Protein AF-0000000080331687 (afdb_homodimer)

Organism: NCBI:txid40318

pLDDT: mean 93.6, std 7.52, range [45.09, 98.88]

Radius of gyration: 26.06 Å; Cα contacts (8 Å, |Δi|>4): 1369; chains: 2; bounding box: 47×84×63 Å

Secondary structure (DSSP, 8-state):
--EEEEEEEEE--THHHHHHHS-GGG--TTHHHHHHHHHHHHHHHHHH--SEEEEEE---SSS--TTSB-SEEEE--SEEEE--HHHHHHH-PPPEEEEB-HHHHHHHHHHHHHTT---EEESSPPB-HHHHHHHHHH-TT--S-EEEEEE--SSSS---HHHHHHHHHHHHHHHHH-SS--EEEEEEEE-SS--SSSGGGGSSS-S-HHHHHHHHHHHHHT-HHHHHHH--TTGGGSS-TTGGGHHHHHHHHHHH-S---SEEEEEEETTEEEEEEEE-TT----/--EEEEEEEEE--THHHHHHHS-GGG--TTHHHHHHHHHHHHHHHHHH--SEEEEEE---SSS--TTSB-SEEEE--SEEEE--HHHHHHH-PPPEEEEB-HHHHHHHHHHHHHTT---EEESSPPB-HHHHHHHHHH-TT--S-EEEEEE--SSSS---HHHHHHHHHHHHHHHHH-SS--EEEEEEEE-SS--SSSGGGGSSS-S-HHHHHHHHHHHHHT-HHHHHHH--TTGGGSS-TTGGGHHHHHHHHHHH-S---SEEEEEEETTEEEEEEEE-TT----

Nearest PDB structures (foldseek):
  1bou-assembly1_D  TM=8.777E-01  e=9.947E-21  Sphingomonas paucimobilis
  3wrb-assembly1_A  TM=8.895E-01  e=2.954E-19  Sphingomonas paucimobilis
  3wpm-assembly1_A  TM=8.898E-01  e=5.749E-19  Sphingobium sp. SYK-6
  3wrc-assembly1_A  TM=8.832E-01  e=1.609E-18  Sphingomonas paucimobilis
  3wrc-assembly1_B  TM=8.682E-01  e=6.895E-19  Sphingomonas paucimobilis

Structure (mmCIF, N/CA/C/O backbone):
data_AF-0000000080331687-model_v1
#
loop_
_entity.id
_entity.type
_entity.pdbx_description
1 polymer 'Extradiol ring-cleavage dioxygenase'
#
loop_
_atom_site.group_PDB
_atom_site.id
_atom_site.type_symbol
_atom_site.label_atom_id
_atom_site.label_alt_id
_atom_site.label_comp_id
_atom_site.label_asym_id
_atom_site.label_entity_id
_atom_site.label_seq_id
_atom_site.pdbx_PDB_ins_code
_atom_site.Cartn_x
_atom_site.Cartn_y
_atom_site.Cartn_z
_atom_site.occupancy
_atom_site.B_iso_or_equiv
_atom_site.auth_seq_id
_atom_site.auth_comp_id
_atom_site.auth_asym_id
_atom_site.auth_atom_id
_atom_site.pdbx_PDB_model_num
ATOM 1 N N . MET A 1 1 ? -23.359 17.484 -3.771 1 86.19 1 MET A N 1
ATOM 2 C CA . MET A 1 1 ? -21.984 17 -3.828 1 86.19 1 MET A CA 1
ATOM 3 C C . MET A 1 1 ? -21.141 17.609 -2.701 1 86.19 1 MET A C 1
ATOM 5 O O . MET A 1 1 ? -21.359 18.75 -2.314 1 86.19 1 MET A O 1
ATOM 9 N N . ALA A 1 2 ? -20.328 16.781 -2.125 1 91.06 2 ALA A N 1
ATOM 10 C CA . ALA A 1 2 ? -19.469 17.281 -1.058 1 91.06 2 ALA A CA 1
ATOM 11 C C . ALA A 1 2 ? -18.531 18.375 -1.567 1 91.06 2 ALA A C 1
ATOM 13 O O . ALA A 1 2 ? -18.234 18.453 -2.762 1 91.06 2 ALA A O 1
ATOM 14 N N . LYS A 1 3 ? -18.219 19.281 -0.71 1 93.12 3 LYS A N 1
ATOM 15 C CA . LYS A 1 3 ? -17.328 20.391 -1.059 1 93.12 3 LYS A CA 1
ATOM 16 C C . LYS A 1 3 ? -16.156 20.484 -0.077 1 93.12 3 LYS A C 1
ATOM 18 O O . LYS A 1 3 ? -16.359 20.359 1.134 1 93.12 3 LYS A O 1
ATOM 23 N N . VAL A 1 4 ? -15.039 20.672 -0.668 1 96.69 4 VAL A N 1
ATOM 24 C CA . VAL A 1 4 ? -13.906 21.062 0.172 1 96.69 4 VAL A CA 1
ATOM 25 C C . VAL A 1 4 ? -14.031 22.531 0.564 1 96.69 4 VAL A C 1
ATOM 27 O O . VAL A 1 4 ? -13.953 23.406 -0.29 1 96.69 4 VAL A O 1
ATOM 30 N N . VAL A 1 5 ? -14.203 22.781 1.826 1 97.19 5 VAL A N 1
ATOM 31 C CA . VAL A 1 5 ? -14.516 24.141 2.258 1 97.19 5 VAL A CA 1
ATOM 32 C C . VAL A 1 5 ? -13.258 24.812 2.799 1 97.19 5 VAL A C 1
ATOM 34 O O . VAL A 1 5 ? -13.195 26.047 2.896 1 97.19 5 VAL A O 1
ATOM 37 N N . ALA A 1 6 ? -12.281 24.016 3.164 1 98 6 ALA A N 1
ATOM 38 C CA . ALA A 1 6 ? -11 24.547 3.633 1 98 6 ALA A CA 1
ATOM 39 C C . ALA A 1 6 ? -9.898 23.5 3.48 1 98 6 ALA A C 1
ATOM 41 O O . ALA A 1 6 ? -10.148 22.297 3.586 1 98 6 ALA A O 1
ATOM 42 N N . VAL A 1 7 ? -8.75 23.922 3.168 1 98.62 7 VAL A N 1
ATOM 43 C CA . VAL A 1 7 ? -7.52 23.141 3.205 1 98.62 7 VAL A CA 1
ATOM 44 C C . VAL A 1 7 ? -6.547 23.75 4.211 1 98.62 7 VAL A C 1
ATOM 46 O O . VAL A 1 7 ? -6.234 24.938 4.137 1 98.62 7 VAL A O 1
ATOM 49 N N . LEU A 1 8 ? -6.184 23 5.195 1 98.75 8 LEU A N 1
ATOM 50 C CA . LEU A 1 8 ? -5.25 23.469 6.211 1 98.75 8 LEU A CA 1
ATOM 51 C C . LEU A 1 8 ? -3.984 22.625 6.219 1 98.75 8 LEU A C 1
ATOM 53 O O . LEU A 1 8 ? -4.055 21.391 6.086 1 98.75 8 LEU A O 1
ATOM 57 N N . ALA A 1 9 ? -2.824 23.188 6.316 1 98.56 9 ALA A N 1
ATOM 58 C CA . ALA A 1 9 ? -1.537 22.516 6.461 1 98.56 9 ALA A CA 1
ATOM 59 C C . ALA A 1 9 ? -0.74 23.094 7.625 1 98.56 9 ALA A C 1
ATOM 61 O O . ALA A 1 9 ? -0.692 24.312 7.805 1 98.56 9 ALA A O 1
ATOM 62 N N . THR A 1 10 ? -0.197 22.219 8.453 1 97.94 10 THR A N 1
ATOM 63 C CA . THR A 1 10 ? 0.536 22.703 9.625 1 97.94 10 THR A CA 1
ATOM 64 C C . THR A 1 10 ? 1.648 21.734 10 1 97.94 10 THR A C 1
ATOM 66 O O . THR A 1 10 ? 1.68 20.594 9.516 1 97.94 10 THR A O 1
ATOM 69 N N . THR A 1 11 ? 2.615 22.188 10.703 1 95.38 11 THR A N 1
ATOM 70 C CA . THR A 1 11 ? 3.535 21.297 11.406 1 95.38 11 THR A CA 1
ATOM 71 C C . THR A 1 11 ? 2.865 20.688 12.633 1 95.38 11 THR A C 1
ATOM 73 O O . THR A 1 11 ? 1.823 21.172 13.078 1 95.38 11 THR A O 1
ATOM 76 N N . HIS A 1 12 ? 3.383 19.547 13.133 1 92.81 12 HIS A N 1
ATOM 77 C CA . HIS A 1 12 ? 2.682 18.875 14.227 1 92.81 12 HIS A CA 1
ATOM 78 C C . HIS A 1 12 ? 3.615 18.609 15.406 1 92.81 12 HIS A C 1
ATOM 80 O O . HIS A 1 12 ? 3.574 17.547 16 1 92.81 12 HIS A O 1
ATOM 86 N N . HIS A 1 13 ? 4.238 19.562 15.867 1 85.88 13 HIS A N 1
ATOM 87 C CA . HIS A 1 13 ? 5.066 19.438 17.047 1 85.88 13 HIS A CA 1
ATOM 88 C C . HIS A 1 13 ? 4.219 19.141 18.297 1 85.88 13 HIS A C 1
ATOM 90 O O . HIS A 1 13 ? 3.34 19.938 18.641 1 85.88 13 HIS A O 1
ATOM 96 N N . PRO A 1 14 ? 4.598 18.109 18.984 1 88.19 14 PRO A N 1
ATOM 97 C CA . PRO A 1 14 ? 3.707 17.688 20.062 1 88.19 14 PRO A CA 1
ATOM 98 C C . PRO A 1 14 ? 3.865 18.531 21.328 1 88.19 14 PRO A C 1
ATOM 100 O O . PRO A 1 14 ? 3.061 18.406 22.25 1 88.19 14 PRO A O 1
ATOM 103 N N . PHE A 1 15 ? 4.691 19.469 21.359 1 87.06 15 PHE A N 1
ATOM 104 C CA . PHE A 1 15 ? 4.977 20.234 22.562 1 87.06 15 PHE A CA 1
ATOM 105 C C . PHE A 1 15 ? 3.918 21.312 22.781 1 87.06 15 PHE A C 1
ATOM 107 O O . PHE A 1 15 ? 3.83 21.891 23.859 1 87.06 15 PHE A O 1
ATOM 114 N N . PHE A 1 16 ? 3.232 21.609 21.766 1 89.12 16 PHE A N 1
ATOM 115 C CA . PHE A 1 16 ? 2.254 22.672 21.891 1 89.12 16 PHE A CA 1
ATOM 116 C C . PHE A 1 16 ? 1.268 22.391 23.016 1 89.12 16 PHE A C 1
ATOM 118 O O . PHE A 1 16 ? 0.902 23.281 23.781 1 89.12 16 PHE A O 1
ATOM 125 N N . TYR A 1 17 ? 0.832 21.172 23.109 1 91.81 17 TYR A N 1
ATOM 126 C CA . TYR A 1 17 ? -0.192 20.812 24.078 1 91.81 17 TYR A CA 1
ATOM 127 C C . TYR A 1 17 ? 0.278 21.141 25.5 1 91.81 17 TYR A C 1
ATOM 129 O O . TYR A 1 17 ? -0.41 21.828 26.25 1 91.81 17 TYR A O 1
ATOM 137 N N . ARG A 1 18 ? 1.416 20.688 25.859 1 89.94 18 ARG A N 1
ATOM 138 C CA . ARG A 1 18 ? 1.964 20.938 27.188 1 89.94 18 ARG A CA 1
ATOM 139 C C . ARG A 1 18 ? 2.193 22.438 27.406 1 89.94 18 ARG A C 1
ATOM 141 O O . ARG A 1 18 ? 1.848 22.969 28.469 1 89.94 18 ARG A O 1
ATOM 148 N N . THR A 1 19 ? 2.758 23.047 26.438 1 88.75 19 THR A N 1
ATOM 149 C CA . THR A 1 19 ? 3.092 24.453 26.547 1 88.75 19 THR A CA 1
ATOM 150 C C . THR A 1 19 ? 1.833 25.297 26.75 1 88.75 19 THR A C 1
ATOM 152 O O . THR A 1 19 ? 1.837 26.234 27.547 1 88.75 19 THR A O 1
ATOM 155 N N . SER A 1 20 ? 0.791 24.953 26.031 1 89.12 20 SER A N 1
ATOM 156 C CA . SER A 1 20 ? -0.441 25.734 26.078 1 89.12 20 SER A CA 1
ATOM 157 C C . SER A 1 20 ? -1.177 25.531 27.391 1 89.12 20 SER A C 1
ATOM 159 O O . SER A 1 20 ? -2.055 26.312 27.75 1 89.12 20 SER A O 1
ATOM 161 N N . ASN A 1 21 ? -0.808 24.484 28.109 1 89.88 21 ASN A N 1
ATOM 162 C CA . ASN A 1 21 ? -1.52 24.172 29.344 1 89.88 21 ASN A CA 1
ATOM 163 C C . ASN A 1 21 ? -0.688 24.516 30.578 1 89.88 21 ASN A C 1
ATOM 165 O O . ASN A 1 21 ? -1.118 24.297 31.703 1 89.88 21 ASN A O 1
ATOM 169 N N . LEU A 1 22 ? 0.463 25.047 30.391 1 90 22 LEU A N 1
ATOM 170 C CA . LEU A 1 22 ? 1.292 25.484 31.516 1 90 22 LEU A CA 1
ATOM 171 C C . LEU A 1 22 ? 0.706 26.719 32.156 1 90 22 LEU A C 1
ATOM 173 O O . LEU A 1 22 ? 0.187 27.609 31.484 1 90 22 LEU A O 1
ATOM 177 N N . PRO A 1 23 ? 0.871 26.766 33.469 1 89.94 23 PRO A N 1
ATOM 178 C CA . PRO A 1 23 ? 0.504 28.016 34.156 1 89.94 23 PRO A CA 1
ATOM 179 C C . PRO A 1 23 ? 1.354 29.203 33.688 1 89.94 23 PRO A C 1
ATOM 181 O O . PRO A 1 23 ? 2.504 29.016 33.281 1 89.94 23 PRO A O 1
ATOM 184 N N . ALA A 1 24 ? 0.763 30.359 33.781 1 85.62 24 ALA A N 1
ATOM 185 C CA . ALA A 1 24 ? 1.383 31.578 33.281 1 85.62 24 ALA A CA 1
ATOM 186 C C . ALA A 1 24 ? 2.797 31.734 33.812 1 85.62 24 ALA A C 1
ATOM 188 O O . ALA A 1 24 ? 3.705 32.156 33.094 1 85.62 24 ALA A O 1
ATOM 189 N N . GLU A 1 25 ? 3.012 31.328 35.062 1 89.88 25 GLU A N 1
ATOM 190 C CA . GLU A 1 25 ? 4.289 31.547 35.719 1 89.88 25 GLU A CA 1
ATOM 191 C C . GLU A 1 25 ? 5.355 30.578 35.219 1 89.88 25 GLU A C 1
ATOM 193 O O . GLU A 1 25 ? 6.551 30.828 35.406 1 89.88 25 GLU A O 1
ATOM 198 N N . GLU A 1 26 ? 4.91 29.578 34.562 1 91.75 26 GLU A N 1
ATOM 199 C CA . GLU A 1 26 ? 5.828 28.531 34.125 1 91.75 26 GLU A CA 1
ATOM 200 C C . GLU A 1 26 ? 6.016 28.547 32.625 1 91.75 26 GLU A C 1
ATOM 202 O O . GLU A 1 26 ? 6.812 27.781 32.062 1 91.75 26 GLU A O 1
ATOM 207 N N . ARG A 1 27 ? 5.395 29.453 31.953 1 88.56 27 ARG A N 1
ATOM 208 C CA . ARG A 1 27 ? 5.418 29.469 30.484 1 88.56 27 ARG A CA 1
ATOM 209 C C . ARG A 1 27 ? 6.73 30.047 29.969 1 88.56 27 ARG A C 1
ATOM 211 O O . ARG A 1 27 ? 7.207 31.078 30.469 1 88.56 27 ARG A O 1
ATOM 218 N N . PRO A 1 28 ? 7.293 29.25 29.078 1 87.5 28 PRO A N 1
ATOM 219 C CA . PRO A 1 28 ? 8.438 29.859 28.406 1 87.5 28 PRO A CA 1
ATOM 220 C C . PRO A 1 28 ? 8.062 31.125 27.641 1 87.5 28 PRO A C 1
ATOM 222 O O . PRO A 1 28 ? 6.875 31.375 27.391 1 87.5 28 PRO A O 1
ATOM 225 N N . GLU A 1 29 ? 9.07 31.859 27.203 1 85.38 29 GLU A N 1
ATOM 226 C CA . GLU A 1 29 ? 8.883 33.188 26.609 1 85.38 29 GLU A CA 1
ATOM 227 C C . GLU A 1 29 ? 8.086 33.094 25.312 1 85.38 29 GLU A C 1
ATOM 229 O O . GLU A 1 29 ? 7.293 33.969 25 1 85.38 29 GLU A O 1
ATOM 234 N N . TYR A 1 30 ? 8.25 32 24.656 1 87.56 30 TYR A N 1
ATOM 235 C CA . TYR A 1 30 ? 7.656 31.891 23.328 1 87.56 30 TYR A CA 1
ATOM 236 C C . TYR A 1 30 ? 6.223 31.375 23.422 1 87.56 30 TYR A C 1
ATOM 238 O O . TYR A 1 30 ? 5.484 31.391 22.438 1 87.56 30 TYR A O 1
ATOM 246 N N . ALA A 1 31 ? 5.754 30.953 24.547 1 91.56 31 ALA A N 1
ATOM 247 C CA . ALA A 1 31 ? 4.488 30.234 24.703 1 91.56 31 ALA A CA 1
ATOM 248 C C . ALA A 1 31 ? 3.307 31.125 24.312 1 91.56 31 ALA A C 1
ATOM 250 O O . ALA A 1 31 ? 2.406 30.672 23.594 1 91.56 31 ALA A O 1
ATOM 251 N N . ASP A 1 32 ? 3.342 32.344 24.766 1 92.38 32 ASP A N 1
ATOM 252 C CA . ASP A 1 32 ? 2.217 33.25 24.516 1 92.38 32 ASP A CA 1
ATOM 253 C C . ASP A 1 32 ? 2.082 33.531 23.016 1 92.38 32 ASP A C 1
ATOM 255 O O . ASP A 1 32 ? 0.971 33.562 22.484 1 92.38 32 ASP A O 1
ATOM 259 N N . ALA A 1 33 ? 3.207 33.781 22.422 1 93.06 33 ALA A N 1
ATOM 260 C CA . ALA A 1 33 ? 3.188 34.031 20.984 1 93.06 33 ALA A CA 1
ATOM 261 C C . ALA A 1 33 ? 2.678 32.781 20.234 1 93.06 33 ALA A C 1
ATOM 263 O O . ALA A 1 33 ? 1.925 32.906 19.266 1 93.06 33 ALA A O 1
ATOM 264 N N . TRP A 1 34 ? 3.105 31.625 20.641 1 93.88 34 TRP A N 1
ATOM 265 C CA . TRP A 1 34 ? 2.688 30.375 20.016 1 93.88 34 TRP A CA 1
ATOM 266 C C . TRP A 1 34 ? 1.182 30.172 20.156 1 93.88 34 TRP A C 1
ATOM 268 O O . TRP A 1 34 ? 0.501 29.875 19.156 1 93.88 34 TRP A O 1
ATOM 278 N N . VAL A 1 35 ? 0.619 30.422 21.328 1 94.25 35 VAL A N 1
ATOM 279 C CA . VAL A 1 35 ? -0.806 30.25 21.594 1 94.25 35 VAL A CA 1
ATOM 280 C C . VAL A 1 35 ? -1.612 31.219 20.719 1 94.25 35 VAL A C 1
ATOM 282 O O . VAL A 1 35 ? -2.623 30.828 20.141 1 94.25 35 VAL A O 1
ATOM 285 N N . ARG A 1 36 ? -1.127 32.438 20.672 1 95.56 36 ARG A N 1
ATOM 286 C CA . ARG A 1 36 ? -1.822 33.438 19.859 1 95.56 36 ARG A CA 1
ATOM 287 C C . ARG A 1 36 ? -1.876 33.031 18.391 1 95.56 36 ARG A C 1
ATOM 289 O O . ARG A 1 36 ? -2.908 33.188 17.734 1 95.56 36 ARG A O 1
ATOM 296 N N . LYS A 1 37 ? -0.798 32.562 17.891 1 96.56 37 LYS A N 1
ATOM 297 C CA . LYS A 1 37 ? -0.735 32.156 16.484 1 96.56 37 LYS A CA 1
ATOM 298 C C . LYS A 1 37 ? -1.615 30.922 16.234 1 96.56 37 LYS A C 1
ATOM 300 O O . LYS A 1 37 ? -2.264 30.828 15.188 1 96.56 37 LYS A O 1
ATOM 305 N N . VAL A 1 38 ? -1.629 30 17.141 1 96.38 38 VAL A N 1
ATOM 306 C CA . VAL A 1 38 ? -2.453 28.797 17.016 1 96.38 38 VAL A CA 1
ATOM 307 C C . VAL A 1 38 ? -3.932 29.188 17.078 1 96.38 38 VAL A C 1
ATOM 309 O O . VAL A 1 38 ? -4.75 28.656 16.312 1 96.38 38 VAL A O 1
ATOM 312 N N . GLU A 1 39 ? -4.277 30.125 17.969 1 96.5 39 GLU A N 1
ATOM 313 C CA . GLU A 1 39 ? -5.66 30.578 18.062 1 96.5 39 GLU A CA 1
ATOM 314 C C . GLU A 1 39 ? -6.105 31.25 16.766 1 96.5 39 GLU A C 1
ATOM 316 O O . GLU A 1 39 ? -7.234 31.062 16.312 1 96.5 39 GLU A O 1
ATOM 321 N N . ALA A 1 40 ? -5.207 32.031 16.234 1 97.75 40 ALA A N 1
ATOM 322 C CA . ALA A 1 40 ? -5.508 32.656 14.953 1 97.75 40 ALA A CA 1
ATOM 323 C C . ALA A 1 40 ? -5.707 31.625 13.859 1 97.75 40 ALA A C 1
ATOM 325 O O . ALA A 1 40 ? -6.602 31.766 13.023 1 97.75 40 ALA A O 1
ATOM 326 N N . TYR A 1 41 ? -4.844 30.641 13.82 1 98.06 41 TYR A N 1
ATOM 327 C CA . TYR A 1 41 ? -4.949 29.531 12.867 1 98.06 41 TYR A CA 1
ATOM 328 C C . TYR A 1 41 ? -6.254 28.766 13.055 1 98.06 41 TYR A C 1
ATOM 330 O O . TYR A 1 41 ? -6.934 28.438 12.078 1 98.06 41 TYR A O 1
ATOM 338 N N . ARG A 1 42 ? -6.676 28.484 14.273 1 98.06 42 ARG A N 1
ATOM 339 C CA . ARG A 1 42 ? -7.91 27.797 14.641 1 98.06 42 ARG A CA 1
ATOM 340 C C . ARG A 1 42 ? -9.125 28.531 14.078 1 98.06 42 ARG A C 1
ATOM 342 O O . ARG A 1 42 ? -10.078 27.891 13.609 1 98.06 42 ARG A O 1
ATOM 349 N N . ALA A 1 43 ? -9.094 29.812 14.125 1 97.75 43 ALA A N 1
ATOM 350 C CA . ALA A 1 43 ? -10.203 30.641 13.664 1 97.75 43 ALA A CA 1
ATOM 351 C C . ALA A 1 43 ? -10.484 30.406 12.18 1 97.75 43 ALA A C 1
ATOM 353 O O . ALA A 1 43 ? -11.625 30.516 11.734 1 97.75 43 ALA A O 1
ATOM 354 N N . THR A 1 44 ? -9.445 30.047 11.453 1 97.06 44 THR A N 1
ATOM 355 C CA . THR A 1 44 ? -9.625 29.812 10.023 1 97.06 44 THR A CA 1
ATOM 356 C C . THR A 1 44 ? -10.5 28.578 9.781 1 97.06 44 THR A C 1
ATOM 358 O O . THR A 1 44 ? -11.359 28.594 8.906 1 97.06 44 THR A O 1
ATOM 361 N N . LEU A 1 45 ? -10.266 27.5 10.516 1 97.88 45 LEU A N 1
ATOM 362 C CA . LEU A 1 45 ? -11.117 26.328 10.383 1 97.88 45 LEU A CA 1
ATOM 363 C C . LEU A 1 45 ? -12.539 26.625 10.844 1 97.88 45 LEU A C 1
ATOM 365 O O . LEU A 1 45 ? -13.5 26.172 10.227 1 97.88 45 LEU A O 1
ATOM 369 N N . GLU A 1 46 ? -12.656 27.359 11.938 1 96.88 46 GLU A N 1
ATOM 370 C CA . GLU A 1 46 ? -13.969 27.688 12.477 1 96.88 46 GLU A CA 1
ATOM 371 C C . GLU A 1 46 ? -14.82 28.438 11.453 1 96.88 46 GLU A C 1
ATOM 373 O O . GLU A 1 46 ? -16.016 28.172 11.312 1 96.88 46 GLU A O 1
ATOM 378 N N . ARG A 1 47 ? -14.172 29.297 10.781 1 95.62 47 ARG A N 1
ATOM 379 C CA . ARG A 1 47 ? -14.859 30.109 9.781 1 95.62 47 ARG A CA 1
ATOM 380 C C . ARG A 1 47 ? -15.406 29.234 8.656 1 95.62 47 ARG A C 1
ATOM 382 O O . ARG A 1 47 ? -16.469 29.531 8.086 1 95.62 47 ARG A O 1
ATOM 389 N N . ALA A 1 48 ? -14.727 28.172 8.391 1 96.44 48 ALA A N 1
ATOM 390 C CA . ALA A 1 48 ? -15.094 27.312 7.266 1 96.44 48 ALA A CA 1
ATOM 391 C C . ALA A 1 48 ? -16.281 26.406 7.625 1 96.44 48 ALA A C 1
ATOM 393 O O . ALA A 1 48 ? -16.938 25.859 6.738 1 96.44 48 ALA A O 1
ATOM 394 N N . ARG A 1 49 ? -16.531 26.156 8.859 1 96.25 49 ARG A N 1
ATOM 395 C CA . ARG A 1 49 ? -17.656 25.391 9.398 1 96.25 49 ARG A CA 1
ATOM 396 C C . ARG A 1 49 ? -17.734 24 8.75 1 96.25 49 ARG A C 1
ATOM 398 O O . ARG A 1 49 ? -18.781 23.625 8.219 1 96.25 49 ARG A O 1
ATOM 405 N N . PRO A 1 50 ? -16.656 23.234 8.828 1 97.69 50 PRO A N 1
ATOM 406 C CA . PRO A 1 50 ? -16.719 21.891 8.234 1 97.69 50 PRO A CA 1
ATOM 407 C C . PRO A 1 50 ? -17.594 20.938 9.039 1 97.69 50 PRO A C 1
ATOM 409 O O . PRO A 1 50 ? -17.797 21.125 10.242 1 97.69 50 PRO A O 1
ATOM 412 N N . ASP A 1 51 ? -18.094 19.859 8.328 1 97.31 51 ASP A N 1
ATOM 413 C CA . ASP A 1 51 ? -18.844 18.766 8.945 1 97.31 51 ASP A CA 1
ATOM 414 C C . ASP A 1 51 ? -17.922 17.578 9.219 1 97.31 51 ASP A C 1
ATOM 416 O O . ASP A 1 51 ? -18.25 16.703 10.031 1 97.31 51 ASP A O 1
ATOM 420 N N . LEU A 1 52 ? -16.875 17.578 8.523 1 97.69 52 LEU A N 1
ATOM 421 C CA . LEU A 1 52 ? -15.992 16.406 8.492 1 97.69 52 LEU A CA 1
ATOM 422 C C . LEU A 1 52 ? -14.562 16.812 8.156 1 97.69 52 LEU A C 1
ATOM 424 O O . LEU A 1 52 ? -14.336 17.766 7.406 1 97.69 52 LEU A O 1
ATOM 428 N N . LEU A 1 53 ? -13.625 16.078 8.727 1 98.75 53 LEU A N 1
ATOM 429 C CA . LEU A 1 53 ? -12.219 16.359 8.469 1 98.75 53 LEU A CA 1
ATOM 430 C C . LEU A 1 53 ? -11.555 15.18 7.77 1 98.75 53 LEU A C 1
ATOM 432 O O . LEU A 1 53 ? -11.602 14.047 8.258 1 98.75 53 LEU A O 1
ATOM 436 N N . VAL A 1 54 ? -11.008 15.391 6.602 1 98.88 54 VAL A N 1
ATOM 437 C CA . VAL A 1 54 ? -10.031 14.461 6.039 1 98.88 54 VAL A CA 1
ATOM 438 C C . VAL A 1 54 ? -8.633 14.828 6.52 1 98.88 54 VAL A C 1
ATOM 440 O O . VAL A 1 54 ? -8.148 15.938 6.258 1 98.88 54 VAL A O 1
ATOM 443 N N . MET A 1 55 ? -8 13.891 7.207 1 98.88 55 MET A N 1
ATOM 444 C CA . MET A 1 55 ? -6.75 14.195 7.902 1 98.88 55 MET A CA 1
ATOM 445 C C . MET A 1 55 ? -5.574 13.477 7.254 1 98.88 55 MET A C 1
ATOM 447 O O . MET A 1 55 ? -5.598 12.25 7.105 1 98.88 55 MET A O 1
ATOM 451 N N . VAL A 1 56 ? -4.605 14.211 6.871 1 98.81 56 VAL A N 1
ATOM 452 C CA . VAL A 1 56 ? -3.389 13.641 6.309 1 98.81 56 VAL A CA 1
ATOM 453 C C . VAL A 1 56 ? -2.262 13.703 7.336 1 98.81 56 VAL A C 1
ATOM 455 O O . VAL A 1 56 ? -1.93 14.773 7.84 1 98.81 56 VAL A O 1
ATOM 458 N N . GLY A 1 57 ? -1.756 12.562 7.727 1 97.69 57 GLY A N 1
ATOM 459 C CA . GLY A 1 57 ? -0.638 12.461 8.648 1 97.69 57 GLY A CA 1
ATOM 460 C C . GLY A 1 57 ? 0.313 11.328 8.312 1 97.69 57 GLY A C 1
ATOM 461 O O . GLY A 1 57 ? 0.356 10.867 7.168 1 97.69 57 GLY A O 1
ATOM 462 N N . SER A 1 58 ? 1.21 11.039 9.211 1 94.62 58 SER A N 1
ATOM 463 C CA . SER A 1 58 ? 2.168 9.953 9.062 1 94.62 58 SER A CA 1
ATOM 464 C C . SER A 1 58 ? 2.41 9.242 10.391 1 94.62 58 SER A C 1
ATOM 466 O O . SER A 1 58 ? 2.484 9.883 11.438 1 94.62 58 SER A O 1
ATOM 468 N N . ASP A 1 59 ? 2.545 7.98 10.281 1 88.19 59 ASP A N 1
ATOM 469 C CA . ASP A 1 59 ? 2.811 7.191 11.484 1 88.19 59 ASP A CA 1
ATOM 470 C C . ASP A 1 59 ? 4.27 7.32 11.914 1 88.19 59 ASP A C 1
ATOM 472 O O . ASP A 1 59 ? 5.172 7.332 11.07 1 88.19 59 ASP A O 1
ATOM 476 N N . HIS A 1 60 ? 4.48 7.504 13.164 1 86.56 60 HIS A N 1
ATOM 477 C CA . HIS A 1 60 ? 5.828 7.598 13.711 1 86.56 60 HIS A CA 1
ATOM 478 C C . HIS A 1 60 ? 6.273 6.262 14.305 1 86.56 60 HIS A C 1
ATOM 480 O O . HIS A 1 60 ? 6.766 6.211 15.438 1 86.56 60 HIS A O 1
ATOM 486 N N . PHE A 1 61 ? 6.027 5.25 13.562 1 82.25 61 PHE A N 1
ATOM 487 C CA . PHE A 1 61 ? 6.441 3.879 13.828 1 82.25 61 PHE A CA 1
ATOM 488 C C . PHE A 1 61 ? 5.77 3.348 15.094 1 82.25 61 PHE A C 1
ATOM 490 O O . PHE A 1 61 ? 6.414 2.697 15.914 1 82.25 61 PHE A O 1
ATOM 497 N N . HIS A 1 62 ? 4.566 3.773 15.219 1 80.69 62 HIS A N 1
ATOM 498 C CA . HIS A 1 62 ? 3.764 3.203 16.297 1 80.69 62 HIS A CA 1
ATOM 499 C C . HIS A 1 62 ? 3.004 1.97 15.82 1 80.69 62 HIS A C 1
ATOM 501 O O . HIS A 1 62 ? 2.926 0.969 16.531 1 80.69 62 HIS A O 1
ATOM 507 N N . GLN A 1 63 ? 2.4 2.094 14.68 1 80.69 63 GLN A N 1
ATOM 508 C CA . GLN A 1 63 ? 1.585 1.003 14.148 1 80.69 63 GLN A CA 1
ATOM 509 C C . GLN A 1 63 ? 2.172 0.45 12.859 1 80.69 63 GLN A C 1
ATOM 511 O O . GLN A 1 63 ? 2.078 -0.75 12.586 1 80.69 63 GLN A O 1
ATOM 516 N N . LEU A 1 64 ? 2.697 1.296 12.117 1 81.31 64 LEU A N 1
ATOM 517 C CA . LEU A 1 64 ? 3.271 0.899 10.836 1 81.31 64 LEU A CA 1
ATOM 518 C C . LEU A 1 64 ? 4.781 0.715 10.953 1 81.31 64 LEU A C 1
ATOM 520 O O . LEU A 1 64 ? 5.504 1.661 11.281 1 81.31 64 LEU A O 1
ATOM 524 N N . TRP A 1 65 ? 5.172 -0.541 10.68 1 83.31 65 TRP A N 1
ATOM 525 C CA . TRP A 1 65 ? 6.566 -0.914 10.867 1 83.31 65 TRP A CA 1
ATOM 526 C C . TRP A 1 65 ? 7.129 -1.586 9.617 1 83.31 65 TRP A C 1
ATOM 528 O O . TRP A 1 65 ? 6.422 -1.729 8.617 1 83.31 65 TRP A O 1
ATOM 538 N N . LEU A 1 66 ? 8.359 -2.025 9.82 1 85.88 66 LEU A N 1
ATOM 539 C CA . LEU A 1 66 ? 9.102 -2.543 8.68 1 85.88 66 LEU A CA 1
ATOM 540 C C . LEU A 1 66 ? 8.617 -3.938 8.297 1 85.88 66 LEU A C 1
ATOM 542 O O . LEU A 1 66 ? 9.008 -4.473 7.254 1 85.88 66 LEU A O 1
ATOM 546 N N . ASP A 1 67 ? 7.727 -4.457 9.023 1 88.19 67 ASP A N 1
ATOM 547 C CA . ASP A 1 67 ? 7.164 -5.766 8.703 1 88.19 67 ASP A CA 1
ATOM 548 C C . ASP A 1 67 ? 6.02 -5.641 7.699 1 88.19 67 ASP A C 1
ATOM 550 O O . ASP A 1 67 ? 5.629 -6.625 7.07 1 88.19 67 ASP A O 1
ATOM 554 N N . ASN A 1 68 ? 5.465 -4.523 7.609 1 92.56 68 ASN A N 1
ATOM 555 C CA . ASN A 1 68 ? 4.41 -4.156 6.672 1 92.56 68 ASN A CA 1
ATOM 556 C C . ASN A 1 68 ? 4.246 -2.643 6.574 1 92.56 68 ASN A C 1
ATOM 558 O O . ASN A 1 68 ? 3.471 -2.047 7.324 1 92.56 68 ASN A O 1
ATOM 562 N N . MET A 1 69 ? 4.922 -2.062 5.59 1 95.19 69 MET A N 1
ATOM 563 C CA . MET A 1 69 ? 4.945 -0.608 5.461 1 95.19 69 MET A CA 1
ATOM 564 C C . MET A 1 69 ? 4.203 -0.16 4.207 1 95.19 69 MET A C 1
ATOM 566 O O . MET A 1 69 ? 4.691 -0.343 3.094 1 95.19 69 MET A O 1
ATOM 570 N N . PRO A 1 70 ? 3.023 0.361 4.395 1 97.12 70 PRO A N 1
ATOM 571 C CA . PRO A 1 70 ? 2.316 0.931 3.244 1 97.12 70 PRO A CA 1
ATOM 572 C C . PRO A 1 70 ? 2.865 2.293 2.83 1 97.12 70 PRO A C 1
ATOM 574 O O . PRO A 1 70 ? 3.541 2.957 3.621 1 97.12 70 PRO A O 1
ATOM 577 N N . GLN A 1 71 ? 2.641 2.635 1.561 1 98.19 71 GLN A N 1
ATOM 578 C CA . GLN A 1 71 ? 3.002 3.98 1.128 1 98.19 71 GLN A CA 1
ATOM 579 C C . GLN A 1 71 ? 1.92 4.988 1.508 1 98.19 71 GLN A C 1
ATOM 581 O O . GLN A 1 71 ? 2.227 6.105 1.934 1 98.19 71 GLN A O 1
ATOM 586 N N . PHE A 1 72 ? 0.724 4.645 1.249 1 98.62 72 PHE A N 1
ATOM 587 C CA . PHE A 1 72 ? -0.474 5.402 1.592 1 98.62 72 PHE A CA 1
ATOM 588 C C . PHE A 1 72 ? -1.529 4.496 2.213 1 98.62 72 PHE A C 1
ATOM 590 O O . PHE A 1 72 ? -1.825 3.424 1.681 1 98.62 72 PHE A O 1
ATOM 597 N N . LEU A 1 73 ? -2.041 4.852 3.361 1 98.5 73 LEU A N 1
ATOM 598 C CA . LEU A 1 73 ? -2.998 4.023 4.09 1 98.5 73 LEU A CA 1
ATOM 599 C C . LEU A 1 73 ? -4.191 4.852 4.555 1 98.5 73 LEU A C 1
ATOM 601 O O . LEU A 1 73 ? -4.023 5.973 5.039 1 98.5 73 LEU A O 1
ATOM 605 N N . VAL A 1 74 ? -5.379 4.348 4.324 1 98.69 74 VAL A N 1
ATOM 606 C CA . VAL A 1 74 ? -6.605 5.004 4.766 1 98.69 74 VAL A CA 1
ATOM 607 C C . VAL A 1 74 ? -7.219 4.223 5.926 1 98.69 74 VAL A C 1
ATOM 609 O O . VAL A 1 74 ? -7.379 3.002 5.844 1 98.69 74 VAL A O 1
ATOM 612 N N . GLY A 1 75 ? -7.457 4.914 7.039 1 98.44 75 GLY A N 1
ATOM 613 C CA . GLY A 1 75 ? -8.234 4.301 8.102 1 98.44 75 GLY A CA 1
ATOM 614 C C . GLY A 1 75 ? -9.719 4.215 7.785 1 98.44 75 GLY A C 1
ATOM 615 O O . GLY A 1 75 ? -10.305 5.16 7.254 1 98.44 75 GLY A O 1
ATOM 616 N N . LYS A 1 76 ? -10.289 3.117 8.039 1 98.06 76 LYS A N 1
ATOM 617 C CA . LYS A 1 76 ? -11.711 2.902 7.809 1 98.06 76 LYS A CA 1
ATOM 618 C C . LYS A 1 76 ? -12.367 2.244 9.016 1 98.06 76 LYS A C 1
ATOM 620 O O . LYS A 1 76 ? -12.711 1.061 8.977 1 98.06 76 LYS A O 1
ATOM 625 N N . ALA A 1 77 ? -12.484 2.943 10.047 1 97.56 77 ALA A N 1
ATOM 626 C CA . ALA A 1 77 ? -13.117 2.48 11.273 1 97.56 77 ALA A CA 1
ATOM 627 C C . ALA A 1 77 ? -14.125 3.504 11.789 1 97.56 77 ALA A C 1
ATOM 629 O O . ALA A 1 77 ? -14.023 4.695 11.492 1 97.56 77 ALA A O 1
ATOM 630 N N . PRO A 1 78 ? -15.109 3.055 12.531 1 97.88 78 PRO A N 1
ATOM 631 C CA . PRO A 1 78 ? -16.094 4.004 13.07 1 97.88 78 PRO A CA 1
ATOM 632 C C . PRO A 1 78 ? -15.516 4.852 14.211 1 97.88 78 PRO A C 1
ATOM 634 O O . PRO A 1 78 ? -16.062 5.918 14.516 1 97.88 78 PRO A O 1
ATOM 637 N N . MET A 1 79 ? -14.5 4.305 14.883 1 98.19 79 MET A N 1
ATOM 638 C CA . MET A 1 79 ? -13.82 4.98 15.984 1 98.19 79 MET A CA 1
ATOM 639 C C . MET A 1 79 ? -12.328 4.684 15.977 1 98.19 79 MET A C 1
ATOM 641 O O . MET A 1 79 ? -11.914 3.574 15.625 1 98.19 79 MET A O 1
ATOM 645 N N . TYR A 1 80 ? -11.562 5.641 16.375 1 97.75 80 TYR A N 1
ATOM 646 C CA . TYR A 1 80 ? -10.117 5.477 16.484 1 97.75 80 TYR A CA 1
ATOM 647 C C . TYR A 1 80 ? -9.625 5.84 17.875 1 97.75 80 TYR A C 1
ATOM 649 O O . TYR A 1 80 ? -9.93 6.926 18.391 1 97.75 80 TYR A O 1
ATOM 657 N N . ASP A 1 81 ? -8.875 4.91 18.5 1 96.81 81 ASP A N 1
ATOM 658 C CA . ASP A 1 81 ? -8.094 5.309 19.656 1 96.81 81 ASP A CA 1
ATOM 659 C C . ASP A 1 81 ? -6.859 6.105 19.25 1 96.81 81 ASP A C 1
ATOM 661 O O . ASP A 1 81 ? -6.234 5.809 18.234 1 96.81 81 ASP A O 1
ATOM 665 N N . ALA A 1 82 ? -6.609 7.055 20.078 1 95.5 82 ALA A N 1
ATOM 666 C CA . ALA A 1 82 ? -5.523 7.914 19.609 1 95.5 82 ALA A CA 1
ATOM 667 C C . ALA A 1 82 ? -4.539 8.211 20.734 1 95.5 82 ALA A C 1
ATOM 669 O O . ALA A 1 82 ? -4.918 8.211 21.922 1 95.5 82 ALA A O 1
ATOM 670 N N . ASN A 1 83 ? -3.451 8.547 20.281 1 92.88 83 ASN A N 1
ATOM 671 C CA . ASN A 1 83 ? -2.219 8.766 21.031 1 92.88 83 ASN A CA 1
ATOM 672 C C . ASN A 1 83 ? -1.77 7.504 21.766 1 92.88 83 ASN A C 1
ATOM 674 O O . ASN A 1 83 ? -2.594 6.781 22.328 1 92.88 83 ASN A O 1
ATOM 678 N N . PHE A 1 84 ? -0.567 7.258 21.734 1 92.31 84 PHE A N 1
ATOM 679 C CA . PHE A 1 84 ? 0.08 6.109 22.359 1 92.31 84 PHE A CA 1
ATOM 680 C C . PHE A 1 84 ? 0.636 6.48 23.719 1 92.31 84 PHE A C 1
ATOM 682 O O . PHE A 1 84 ? 0.821 7.66 24.031 1 92.31 84 PHE A O 1
ATOM 689 N N . TYR A 1 85 ? 0.883 5.445 24.469 1 91.12 85 TYR A N 1
ATOM 690 C CA . TYR A 1 85 ? 1.322 5.68 25.828 1 91.12 85 TYR A CA 1
ATOM 691 C C . TYR A 1 85 ? 2.611 6.492 25.859 1 91.12 85 TYR A C 1
ATOM 693 O O . TYR A 1 85 ? 2.799 7.34 26.734 1 91.12 85 TYR A O 1
ATOM 701 N N . ASN A 1 86 ? 3.473 6.266 25 1 90.06 86 ASN A N 1
ATOM 702 C CA . ASN A 1 86 ? 4.727 7.008 24.969 1 90.06 86 ASN A CA 1
ATOM 703 C C . ASN A 1 86 ? 4.492 8.492 24.703 1 90.06 86 ASN A C 1
ATOM 705 O O . ASN A 1 86 ? 5.234 9.344 25.188 1 90.06 86 ASN A O 1
ATOM 709 N N . GLU A 1 87 ? 3.457 8.812 23.891 1 91.94 87 GLU A N 1
ATOM 710 C CA . GLU A 1 87 ? 3.137 10.211 23.609 1 91.94 87 GLU A CA 1
ATOM 711 C C . GLU A 1 87 ? 2.521 10.898 24.828 1 91.94 87 GLU A C 1
ATOM 713 O O . GLU A 1 87 ? 2.773 12.078 25.062 1 91.94 87 GLU A O 1
ATOM 718 N N . GLU A 1 88 ? 1.79 10.141 25.547 1 91.62 88 GLU A N 1
ATOM 719 C CA . GLU A 1 88 ? 1.271 10.641 26.812 1 91.62 88 GLU A CA 1
ATOM 720 C C . GLU A 1 88 ? 2.402 10.945 27.781 1 91.62 88 GLU A C 1
ATOM 722 O O . GLU A 1 88 ? 2.443 12.023 28.375 1 91.62 88 GLU A O 1
ATOM 727 N N . ARG A 1 89 ? 3.23 10.016 27.906 1 91.44 89 ARG A N 1
ATOM 728 C CA . ARG A 1 89 ? 4.309 10.094 28.875 1 91.44 89 ARG A CA 1
ATOM 729 C C . ARG A 1 89 ? 5.301 11.195 28.516 1 91.44 89 ARG A C 1
ATOM 731 O O . ARG A 1 89 ? 5.668 12.008 29.359 1 91.44 89 ARG A O 1
ATOM 738 N N . GLU A 1 90 ? 5.672 11.242 27.266 1 87.88 90 GLU A N 1
ATOM 739 C CA . GLU A 1 90 ? 6.77 12.109 26.844 1 87.88 90 GLU A CA 1
ATOM 740 C C . GLU A 1 90 ? 6.277 13.523 26.562 1 87.88 90 GLU A C 1
ATOM 742 O O . GLU A 1 90 ? 6.984 14.5 26.828 1 87.88 90 GLU A O 1
ATOM 747 N N . PHE A 1 91 ? 5.051 13.594 25.984 1 89.69 91 PHE A N 1
ATOM 748 C CA . PHE A 1 91 ? 4.613 14.898 25.5 1 89.69 91 PHE A CA 1
ATOM 749 C C . PHE A 1 91 ? 3.406 15.391 26.297 1 89.69 91 PHE A C 1
ATOM 751 O O . PHE A 1 91 ? 2.969 16.531 26.125 1 89.69 91 PHE A O 1
ATOM 758 N N . GLY A 1 92 ? 2.875 14.523 27.141 1 91.88 92 GLY A N 1
ATOM 759 C CA . GLY A 1 92 ? 1.713 14.906 27.938 1 91.88 92 GLY A CA 1
ATOM 760 C C . GLY A 1 92 ? 0.433 14.961 27.125 1 91.88 92 GLY A C 1
ATOM 761 O O . GLY A 1 92 ? -0.543 15.586 27.531 1 91.88 92 GLY A O 1
ATOM 762 N N . LEU A 1 93 ? 0.449 14.367 25.891 1 94.56 93 LEU A N 1
ATOM 763 C CA . LEU A 1 93 ? -0.743 14.352 25.047 1 94.56 93 LEU A CA 1
ATOM 764 C C . LEU A 1 93 ? -1.843 13.508 25.688 1 94.56 93 LEU A C 1
ATOM 766 O O . LEU A 1 93 ? -1.564 12.461 26.266 1 94.56 93 LEU A O 1
ATOM 770 N N . PRO A 1 94 ? -3 13.969 25.641 1 94.38 94 PRO A N 1
ATOM 771 C CA . PRO A 1 94 ? -4.098 13.195 26.234 1 94.38 94 PRO A CA 1
ATOM 772 C C . PRO A 1 94 ? -4.512 12.008 25.359 1 94.38 94 PRO A C 1
ATOM 774 O O . PRO A 1 94 ? -4.355 12.047 24.141 1 94.38 94 PRO A O 1
ATOM 777 N N . ARG A 1 95 ? -5.051 10.984 26.016 1 94.62 95 ARG A N 1
ATOM 778 C CA . ARG A 1 95 ? -5.754 9.953 25.266 1 94.62 95 ARG A CA 1
ATOM 779 C C . ARG A 1 95 ? -7.012 10.523 24.609 1 94.62 95 ARG A C 1
ATOM 781 O O . ARG A 1 95 ? -7.734 11.312 25.219 1 94.62 95 ARG A O 1
ATOM 788 N N . MET A 1 96 ? -7.18 10.148 23.391 1 96.56 96 MET A N 1
ATOM 789 C CA . MET A 1 96 ? -8.32 10.672 22.641 1 96.56 96 MET A CA 1
ATOM 790 C C . MET A 1 96 ? -9.078 9.547 21.938 1 96.56 96 MET A C 1
ATOM 792 O O . MET A 1 96 ? -8.531 8.461 21.734 1 96.56 96 MET A O 1
ATOM 796 N N . SER A 1 97 ? -10.32 9.75 21.766 1 97.88 97 SER A N 1
ATOM 797 C CA . SER A 1 97 ? -11.172 8.938 20.906 1 97.88 97 SER A CA 1
ATOM 798 C C . SER A 1 97 ? -11.727 9.766 19.75 1 97.88 97 SER A C 1
ATOM 800 O O . SER A 1 97 ? -12.383 10.781 19.969 1 97.88 97 SER A O 1
ATOM 802 N N . LEU A 1 98 ? -11.43 9.367 18.547 1 98.38 98 LEU A N 1
ATOM 803 C CA . LEU A 1 98 ? -11.828 10.117 17.359 1 98.38 98 LEU A CA 1
ATOM 804 C C . LEU A 1 98 ? -12.906 9.367 16.578 1 98.38 98 LEU A C 1
ATOM 806 O O . LEU A 1 98 ? -12.75 8.18 16.281 1 98.38 98 LEU A O 1
ATOM 810 N N . LYS A 1 99 ? -13.977 10.031 16.297 1 98.62 99 LYS A N 1
ATOM 811 C CA . LYS A 1 99 ? -15.031 9.43 15.484 1 98.62 99 LYS A CA 1
ATOM 812 C C . LYS A 1 99 ? -14.602 9.328 14.023 1 98.62 99 LYS A C 1
ATOM 814 O O . LYS A 1 99 ? -14.047 10.273 13.469 1 98.62 99 LYS A O 1
ATOM 819 N N . GLY A 1 100 ? -14.805 8.156 13.469 1 98.56 100 GLY A N 1
ATOM 820 C CA . GLY A 1 100 ? -14.516 7.961 12.055 1 98.56 100 GLY A CA 1
ATOM 821 C C . GLY A 1 100 ? -15.742 8.062 11.172 1 98.56 100 GLY A C 1
ATOM 822 O O . GLY A 1 100 ? -16.859 7.801 11.625 1 98.56 100 GLY A O 1
ATOM 823 N N . HIS A 1 101 ? -15.539 8.516 9.961 1 98.12 101 HIS A N 1
ATOM 824 C CA . HIS A 1 101 ? -16.578 8.477 8.938 1 98.12 101 HIS A CA 1
ATOM 825 C C . HIS A 1 101 ? -16.344 7.328 7.961 1 98.12 101 HIS A C 1
ATOM 827 O O . HIS A 1 101 ? -15.812 7.539 6.863 1 98.12 101 HIS A O 1
ATOM 833 N N . GLU A 1 102 ? -16.891 6.223 8.234 1 97.56 102 GLU A N 1
ATOM 834 C CA . GLU A 1 102 ? -16.562 4.984 7.527 1 97.56 102 GLU A CA 1
ATOM 835 C C . GLU A 1 102 ? -16.984 5.062 6.062 1 97.56 102 GLU A C 1
ATOM 837 O O . GLU A 1 102 ? -16.297 4.547 5.184 1 97.56 102 GLU A O 1
ATOM 842 N N . GLU A 1 103 ? -18.094 5.629 5.848 1 97.44 103 GLU A N 1
ATOM 843 C CA . GLU A 1 103 ? -18.625 5.684 4.488 1 97.44 103 GLU A CA 1
ATOM 844 C C . GLU A 1 103 ? -17.719 6.5 3.574 1 97.44 103 GLU A C 1
ATOM 846 O O . GLU A 1 103 ? -17.453 6.094 2.441 1 97.44 103 GLU A O 1
ATOM 851 N N . LEU A 1 104 ? -17.266 7.617 4.059 1 97.81 104 LEU A N 1
ATOM 852 C CA . LEU A 1 104 ? -16.375 8.414 3.23 1 97.81 104 LEU A CA 1
ATOM 853 C C . LEU A 1 104 ? -15.008 7.738 3.096 1 97.81 104 LEU A C 1
ATOM 855 O O . LEU A 1 104 ? -14.367 7.828 2.045 1 97.81 104 LEU A O 1
ATOM 859 N N . SER A 1 105 ? -14.562 7.113 4.168 1 98.5 105 SER A N 1
ATOM 860 C CA . SER A 1 105 ? -13.336 6.332 4.059 1 98.5 105 SER A CA 1
ATOM 861 C C . SER A 1 105 ? -13.445 5.285 2.955 1 98.5 105 SER A C 1
ATOM 863 O O . SER A 1 105 ? -12.523 5.117 2.158 1 98.5 105 SER A O 1
ATOM 865 N N . ALA A 1 106 ? -14.57 4.586 2.939 1 98.12 106 ALA A N 1
ATOM 866 C CA . ALA A 1 106 ? -14.812 3.572 1.915 1 98.12 106 ALA A CA 1
ATOM 867 C C . ALA A 1 106 ? -14.82 4.191 0.521 1 98.12 106 ALA A C 1
ATOM 869 O O . ALA A 1 106 ? -14.297 3.602 -0.429 1 98.12 106 ALA A O 1
ATOM 870 N N . HIS A 1 107 ? -15.398 5.32 0.435 1 98.19 107 HIS A N 1
ATOM 871 C CA . HIS A 1 107 ? -15.438 6.047 -0.828 1 98.19 107 HIS A CA 1
ATOM 872 C C . HIS A 1 107 ? -14.031 6.441 -1.281 1 98.19 107 HIS A C 1
ATOM 874 O O . HIS A 1 107 ? -13.688 6.277 -2.453 1 98.19 107 HIS A O 1
ATOM 880 N N . VAL A 1 108 ? -13.242 6.945 -0.365 1 98.69 108 VAL A N 1
ATOM 881 C CA . VAL A 1 108 ? -11.867 7.332 -0.666 1 98.69 108 VAL A CA 1
ATOM 882 C C . VAL A 1 108 ? -11.078 6.113 -1.146 1 98.69 108 VAL A C 1
ATOM 884 O O . VAL A 1 108 ? -10.328 6.199 -2.121 1 98.69 108 VAL A O 1
ATOM 887 N N . LEU A 1 109 ? -11.281 5.039 -0.492 1 98.62 109 LEU A N 1
ATOM 888 C CA . LEU A 1 109 ? -10.562 3.816 -0.837 1 98.62 109 LEU A CA 1
ATOM 889 C C . LEU A 1 109 ? -10.953 3.338 -2.232 1 98.62 109 LEU A C 1
ATOM 891 O O . LEU A 1 109 ? -10.086 3.104 -3.076 1 98.62 109 LEU A O 1
ATOM 895 N N . ARG A 1 110 ? -12.203 3.236 -2.51 1 98 110 ARG A N 1
ATOM 896 C CA . ARG A 1 110 ? -12.68 2.732 -3.795 1 98 110 ARG A CA 1
ATOM 897 C C . ARG A 1 110 ? -12.25 3.65 -4.934 1 98 110 ARG A C 1
ATOM 899 O O . ARG A 1 110 ? -11.68 3.195 -5.926 1 98 110 ARG A O 1
ATOM 906 N N . GLU A 1 111 ? -12.516 4.934 -4.77 1 98.31 111 GLU A N 1
ATOM 907 C CA . GLU A 1 111 ? -12.18 5.898 -5.812 1 98.31 111 GLU A CA 1
ATOM 908 C C . GLU A 1 111 ? -10.664 6.008 -5.996 1 98.31 111 GLU A C 1
ATOM 910 O O . GLU A 1 111 ? -10.18 6.16 -7.117 1 98.31 111 GLU A O 1
ATOM 915 N N . GLY A 1 112 ? -9.977 5.984 -4.844 1 98.5 112 GLY A N 1
ATOM 916 C CA . GLY A 1 112 ? -8.523 6.047 -4.93 1 98.5 112 GLY A CA 1
ATOM 917 C C . GLY A 1 112 ? -7.922 4.898 -5.723 1 98.5 112 GLY A C 1
ATOM 918 O O . GLY A 1 112 ? -7.062 5.113 -6.578 1 98.5 112 GLY A O 1
ATOM 919 N N . LEU A 1 113 ? -8.398 3.709 -5.438 1 98.06 113 LEU A N 1
ATOM 920 C CA . LEU A 1 113 ? -7.93 2.535 -6.168 1 98.06 113 LEU A CA 1
ATOM 921 C C . LEU A 1 113 ? -8.227 2.672 -7.66 1 98.06 113 LEU A C 1
ATOM 923 O O . LEU A 1 113 ? -7.391 2.326 -8.5 1 98.06 113 LEU A O 1
ATOM 927 N N . ASP A 1 114 ? -9.352 3.209 -7.992 1 97.44 114 ASP A N 1
ATOM 928 C CA . ASP A 1 114 ? -9.781 3.328 -9.383 1 97.44 114 ASP A CA 1
ATOM 929 C C . ASP A 1 114 ? -9.023 4.445 -10.094 1 97.44 114 ASP A C 1
ATOM 931 O O . ASP A 1 114 ? -9.047 4.523 -11.328 1 97.44 114 ASP A O 1
ATOM 935 N N . ARG A 1 115 ? -8.352 5.273 -9.328 1 97.44 115 ARG A N 1
ATOM 936 C CA . ARG A 1 115 ? -7.625 6.395 -9.914 1 97.44 115 ARG A CA 1
ATOM 937 C C . ARG A 1 115 ? -6.117 6.156 -9.867 1 97.44 115 ARG A C 1
ATOM 939 O O . ARG A 1 115 ? -5.332 7.09 -10.031 1 97.44 115 ARG A O 1
ATOM 946 N N . GLY A 1 116 ? -5.754 4.949 -9.594 1 96.69 116 GLY A N 1
ATOM 947 C CA . GLY A 1 116 ? -4.367 4.562 -9.797 1 96.69 116 GLY A CA 1
ATOM 948 C C . GLY A 1 116 ? -3.541 4.613 -8.531 1 96.69 116 GLY A C 1
ATOM 949 O O . GLY A 1 116 ? -2.311 4.543 -8.578 1 96.69 116 GLY A O 1
ATOM 950 N N . PHE A 1 117 ? -4.16 4.781 -7.367 1 98.5 117 PHE A N 1
ATOM 951 C CA . PHE A 1 117 ? -3.443 4.719 -6.098 1 98.5 117 PHE A CA 1
ATOM 952 C C . PHE A 1 117 ? -3.742 3.412 -5.375 1 98.5 117 PHE A C 1
ATOM 954 O O . PHE A 1 117 ? -4.902 3.092 -5.113 1 98.5 117 PHE A O 1
ATOM 961 N N . ASP A 1 118 ? -2.742 2.639 -5.078 1 98.44 118 ASP A N 1
ATOM 962 C CA . ASP A 1 118 ? -2.883 1.366 -4.375 1 98.44 118 ASP A CA 1
ATOM 963 C C . ASP A 1 118 ? -2.938 1.576 -2.863 1 98.44 118 ASP A C 1
ATOM 965 O O . ASP A 1 118 ? -2.059 1.113 -2.135 1 98.44 118 ASP A O 1
ATOM 969 N N . LEU A 1 119 ? -4.02 2.141 -2.418 1 98.62 119 LEU A N 1
ATOM 970 C CA . LEU A 1 119 ? -4.191 2.525 -1.022 1 98.62 119 LEU A CA 1
ATOM 971 C C . LEU A 1 119 ? -4.332 1.297 -0.131 1 98.62 119 LEU A C 1
ATOM 973 O O . LEU A 1 119 ? -5.211 0.461 -0.354 1 98.62 119 LEU A O 1
ATOM 977 N N . ALA A 1 120 ? -3.459 1.165 0.827 1 98 120 ALA A N 1
ATOM 978 C CA . ALA A 1 120 ? -3.711 0.223 1.914 1 98 120 ALA A CA 1
ATOM 979 C C . ALA A 1 120 ? -4.852 0.708 2.807 1 98 120 ALA A C 1
ATOM 981 O O . ALA A 1 120 ? -5.262 1.868 2.725 1 98 120 ALA A O 1
ATOM 982 N N . PHE A 1 121 ? -5.406 -0.16 3.594 1 97.56 121 PHE A N 1
ATOM 983 C CA . PHE A 1 121 ? -6.457 0.28 4.508 1 97.56 121 PHE A CA 1
ATOM 984 C C . PHE A 1 121 ? -6.316 -0.406 5.859 1 97.56 121 PHE A C 1
ATOM 986 O O . PHE A 1 121 ? -5.656 -1.441 5.973 1 97.56 121 PHE A O 1
ATOM 993 N N . SER A 1 122 ? -6.836 0.177 6.875 1 97 122 SER A N 1
ATOM 994 C CA . SER A 1 122 ? -6.887 -0.361 8.234 1 97 122 SER A CA 1
ATOM 995 C C . SER A 1 122 ? -8.266 -0.162 8.852 1 97 122 SER A C 1
ATOM 997 O O . SER A 1 122 ? -8.766 0.962 8.922 1 97 122 SER A O 1
ATOM 999 N N . ASN A 1 123 ? -8.82 -1.235 9.328 1 96.06 123 ASN A N 1
ATOM 1000 C CA . ASN A 1 123 ? -10.078 -1.169 10.062 1 96.06 123 ASN A CA 1
ATOM 1001 C C . ASN A 1 123 ? -9.844 -0.98 11.562 1 96.06 123 ASN A C 1
ATOM 1003 O O . ASN A 1 123 ? -10.797 -0.802 12.328 1 96.06 123 ASN A O 1
ATOM 1007 N N . GLU A 1 124 ? -8.586 -0.92 11.953 1 93.88 124 GLU A N 1
ATOM 1008 C CA . GLU A 1 124 ? -8.234 -0.809 13.367 1 93.88 124 GLU A CA 1
ATOM 1009 C C . GLU A 1 124 ? -7.078 0.166 13.578 1 93.88 124 GLU A C 1
ATOM 1011 O O . GLU A 1 124 ? -6.207 -0.063 14.414 1 93.88 124 GLU A O 1
ATOM 1016 N N . LEU A 1 125 ? -7.047 1.096 12.781 1 93.88 125 LEU A N 1
ATOM 1017 C CA . LEU A 1 125 ? -5.961 2.068 12.844 1 93.88 125 LEU A CA 1
ATOM 1018 C C . LEU A 1 125 ? -5.977 2.818 14.172 1 93.88 125 LEU A C 1
ATOM 1020 O O . LEU A 1 125 ? -7.031 3.279 14.617 1 93.88 125 LEU A O 1
ATOM 1024 N N . ARG A 1 126 ? -4.84 2.867 14.828 1 94.44 126 ARG A N 1
ATOM 1025 C CA . ARG A 1 126 ? -4.645 3.768 15.953 1 94.44 126 ARG A CA 1
ATOM 1026 C C . ARG A 1 126 ? -3.938 5.047 15.523 1 94.44 126 ARG A C 1
ATOM 1028 O O . ARG A 1 126 ? -2.975 5 14.75 1 94.44 126 ARG A O 1
ATOM 1035 N N . ILE A 1 127 ? -4.379 6.125 16.016 1 96.69 127 ILE A N 1
ATOM 1036 C CA . ILE A 1 127 ? -3.982 7.426 15.484 1 96.69 127 ILE A CA 1
ATOM 1037 C C . ILE A 1 127 ? -2.891 8.023 16.359 1 96.69 127 ILE A C 1
ATOM 1039 O O . ILE A 1 127 ? -2.982 7.984 17.594 1 96.69 127 ILE A O 1
ATOM 1043 N N . ASP A 1 128 ? -1.857 8.523 15.766 1 95.69 128 ASP A N 1
ATOM 1044 C CA . ASP A 1 128 ? -0.786 9.141 16.547 1 95.69 128 ASP A CA 1
ATOM 1045 C C . ASP A 1 128 ? -0.843 10.664 16.453 1 95.69 128 ASP A C 1
ATOM 1047 O O . ASP A 1 128 ? -1.834 11.227 15.984 1 95.69 128 ASP A O 1
ATOM 1051 N N . HIS A 1 129 ? 0.189 11.336 16.891 1 96.12 129 HIS A N 1
ATOM 1052 C CA . HIS A 1 129 ? 0.184 12.781 17.094 1 96.12 129 HIS A CA 1
ATOM 1053 C C . HIS A 1 129 ? 0.197 13.523 15.773 1 96.12 129 HIS A C 1
ATOM 1055 O O . HIS A 1 129 ? -0.102 14.719 15.719 1 96.12 129 HIS A O 1
ATOM 1061 N N . SER A 1 130 ? 0.528 12.852 14.664 1 96.5 130 SER A N 1
ATOM 1062 C CA . SER A 1 130 ? 0.497 13.539 13.375 1 96.5 130 SER A CA 1
ATOM 1063 C C . SER A 1 130 ? -0.922 13.953 13.008 1 96.5 130 SER A C 1
ATOM 1065 O O . SER A 1 130 ? -1.115 14.867 12.203 1 96.5 130 SER A O 1
ATOM 1067 N N . ILE A 1 131 ? -1.886 13.289 13.562 1 97.75 131 ILE A N 1
ATOM 1068 C CA . ILE A 1 131 ? -3.283 13.633 13.32 1 97.75 131 ILE A CA 1
ATOM 1069 C C . ILE A 1 131 ? -3.867 14.32 14.547 1 97.75 131 ILE A C 1
ATOM 1071 O O . ILE A 1 131 ? -4.629 15.289 14.422 1 97.75 131 ILE A O 1
ATOM 1075 N N . THR A 1 132 ? -3.482 13.906 15.742 1 97.56 132 THR A N 1
ATOM 1076 C CA . THR A 1 132 ? -4.113 14.461 16.938 1 97.56 132 THR A CA 1
ATOM 1077 C C . THR A 1 132 ? -3.602 15.867 17.203 1 97.56 132 THR A C 1
ATOM 1079 O O . THR A 1 132 ? -4.34 16.719 17.719 1 97.56 132 THR A O 1
ATOM 1082 N N . CYS A 1 133 ? -2.369 16.156 16.875 1 96.81 133 CYS A N 1
ATOM 1083 C CA . CYS A 1 133 ? -1.838 17.5 17.109 1 96.81 133 CYS A CA 1
ATOM 1084 C C . CYS A 1 133 ? -2.598 18.531 16.297 1 96.81 133 CYS A C 1
ATOM 1086 O O . CYS A 1 133 ? -3.029 19.562 16.844 1 96.81 133 CYS A O 1
ATOM 1088 N N . PRO A 1 134 ? -2.801 18.25 14.992 1 97.69 134 PRO A N 1
ATOM 1089 C CA . PRO A 1 134 ? -3.629 19.188 14.242 1 97.69 134 PRO A CA 1
ATOM 1090 C C . PRO A 1 134 ? -5.031 19.344 14.828 1 97.69 134 PRO A C 1
ATOM 1092 O O . PRO A 1 134 ? -5.598 20.438 14.805 1 97.69 134 PRO A O 1
ATOM 1095 N N . ILE A 1 135 ? -5.621 18.266 15.297 1 97.81 135 ILE A N 1
ATOM 1096 C CA . ILE A 1 135 ? -6.941 18.359 15.906 1 97.81 135 ILE A CA 1
ATOM 1097 C C . ILE A 1 135 ? -6.879 19.234 17.156 1 97.81 135 ILE A C 1
ATOM 1099 O O . ILE A 1 135 ? -7.664 20.172 17.297 1 97.81 135 ILE A O 1
ATOM 1103 N N . ILE A 1 136 ? -5.949 19.031 18.016 1 96.5 136 ILE A N 1
ATOM 1104 C CA . ILE A 1 136 ? -5.754 19.812 19.219 1 96.5 136 ILE A CA 1
ATOM 1105 C C . ILE A 1 136 ? -5.562 21.281 18.844 1 96.5 136 ILE A C 1
ATOM 1107 O O . ILE A 1 136 ? -6.047 22.172 19.547 1 96.5 136 ILE A O 1
ATOM 1111 N N . THR A 1 137 ? -4.914 21.516 17.766 1 95.69 137 THR A N 1
ATOM 1112 C CA . THR A 1 137 ? -4.547 22.859 17.328 1 95.69 137 THR A CA 1
ATOM 1113 C C . THR A 1 137 ? -5.762 23.594 16.766 1 95.69 137 THR A C 1
ATOM 1115 O O . THR A 1 137 ? -6.047 24.719 17.172 1 95.69 137 THR A O 1
ATOM 1118 N N . VAL A 1 138 ? -6.582 22.891 15.93 1 97.12 138 VAL A N 1
ATOM 1119 C CA . VAL A 1 138 ? -7.547 23.703 15.188 1 97.12 138 VAL A CA 1
ATOM 1120 C C . VAL A 1 138 ? -8.969 23.297 15.57 1 97.12 138 VAL A C 1
ATOM 1122 O O . VAL A 1 138 ? -9.93 24 15.273 1 97.12 138 VAL A O 1
ATOM 1125 N N . ARG A 1 139 ? -9.125 22.219 16.203 1 97.69 139 ARG A N 1
ATOM 1126 C CA . ARG A 1 139 ? -10.453 21.766 16.609 1 97.69 139 ARG A CA 1
ATOM 1127 C C . ARG A 1 139 ? -10.383 20.953 17.906 1 97.69 139 ARG A C 1
ATOM 1129 O O . ARG A 1 139 ? -10.766 19.781 17.922 1 97.69 139 ARG A O 1
ATOM 1136 N N . PRO A 1 140 ? -9.984 21.594 18.938 1 95.62 140 PRO A N 1
ATOM 1137 C CA . PRO A 1 140 ? -9.727 20.875 20.188 1 95.62 140 PRO A CA 1
ATOM 1138 C C . PRO A 1 140 ? -10.992 20.234 20.766 1 95.62 140 PRO A C 1
ATOM 1140 O O . PRO A 1 140 ? -10.898 19.328 21.609 1 95.62 140 PRO A O 1
ATOM 1143 N N . GLN A 1 141 ? -12.219 20.672 20.359 1 96.56 141 GLN A N 1
ATOM 1144 C CA . GLN A 1 141 ? -13.461 20.047 20.797 1 96.56 141 GLN A CA 1
ATOM 1145 C C . GLN A 1 141 ? -13.539 18.594 20.359 1 96.56 141 GLN A C 1
ATOM 1147 O O . GLN A 1 141 ? -14.266 17.797 20.953 1 96.56 141 GLN A O 1
ATOM 1152 N N . ASN A 1 142 ? -12.75 18.25 19.266 1 97.75 142 ASN A N 1
ATOM 1153 C CA . ASN A 1 142 ? -12.75 16.891 18.75 1 97.75 142 ASN A CA 1
ATOM 1154 C C . ASN A 1 142 ? -14.172 16.375 18.531 1 97.75 142 ASN A C 1
ATOM 1156 O O . ASN A 1 142 ? -14.516 15.281 18.984 1 97.75 142 ASN A O 1
ATOM 1160 N N . ASP A 1 143 ? -15.039 17.188 17.891 1 98.19 143 ASP A N 1
ATOM 1161 C CA . ASP A 1 143 ? -16.453 16.859 17.766 1 98.19 143 ASP A CA 1
ATOM 1162 C C . ASP A 1 143 ? -16.797 16.484 16.328 1 98.19 143 ASP A C 1
ATOM 1164 O O . ASP A 1 143 ? -17.953 16.141 16.031 1 98.19 143 ASP A O 1
ATOM 1168 N N . LEU A 1 144 ? -15.867 16.516 15.414 1 98.56 144 LEU A N 1
ATOM 1169 C CA . LEU A 1 144 ? -16.125 16.203 14.016 1 98.56 144 LEU A CA 1
ATOM 1170 C C . LEU A 1 144 ? -15.555 14.844 13.641 1 98.56 144 LEU A C 1
ATOM 1172 O O . LEU A 1 144 ? -14.461 14.477 14.094 1 98.56 144 LEU A O 1
ATOM 1176 N N . PRO A 1 145 ? -16.234 14.078 12.82 1 98.69 145 PRO A N 1
ATOM 1177 C CA . PRO A 1 145 ? -15.672 12.82 12.328 1 98.69 145 PRO A CA 1
ATOM 1178 C C . PRO A 1 145 ? -14.484 13.031 11.398 1 98.69 145 PRO A C 1
ATOM 1180 O O . PRO A 1 145 ? -14.383 14.07 10.742 1 98.69 145 PRO A O 1
ATOM 1183 N N . ILE A 1 146 ? -13.664 11.977 11.359 1 98.81 146 ILE A N 1
ATOM 1184 C CA . ILE A 1 146 ? -12.469 12.133 10.547 1 98.81 146 ILE A CA 1
ATOM 1185 C C . ILE A 1 146 ? -12.359 10.984 9.555 1 98.81 146 ILE A C 1
ATOM 1187 O O . ILE A 1 146 ? -12.969 9.922 9.75 1 98.81 146 ILE A O 1
ATOM 1191 N N . VAL A 1 147 ? -11.664 11.164 8.516 1 98.81 147 VAL A N 1
ATOM 1192 C CA . VAL A 1 147 ? -11.086 10.188 7.602 1 98.81 147 VAL A CA 1
ATOM 1193 C C . VAL A 1 147 ? -9.57 10.312 7.602 1 98.81 147 VAL A C 1
ATOM 1195 O O . VAL A 1 147 ? -9.008 11.219 6.98 1 98.81 147 VAL A O 1
ATOM 1198 N N . PRO A 1 148 ? -8.914 9.438 8.273 1 98.75 148 PRO A N 1
ATOM 1199 C CA . PRO A 1 148 ? -7.457 9.547 8.367 1 98.75 148 PRO A CA 1
ATOM 1200 C C . PRO A 1 148 ? -6.738 8.906 7.18 1 98.75 148 PRO A C 1
ATOM 1202 O O . PRO A 1 148 ? -7.098 7.805 6.758 1 98.75 148 PRO A O 1
ATOM 1205 N N . ILE A 1 149 ? -5.797 9.57 6.633 1 98.75 149 ILE A N 1
ATOM 1206 C CA . ILE A 1 149 ? -4.914 9.109 5.566 1 98.75 149 ILE A CA 1
ATOM 1207 C C . ILE A 1 149 ? -3.457 9.242 6.008 1 98.75 149 ILE A C 1
ATOM 1209 O O . ILE A 1 149 ? -2.98 10.344 6.277 1 98.75 149 ILE A O 1
ATOM 1213 N N . TYR A 1 150 ? -2.775 8.133 6.117 1 98.19 150 TYR A N 1
ATOM 1214 C CA . TYR A 1 150 ? -1.368 8.125 6.5 1 98.19 150 TYR A CA 1
ATOM 1215 C C . TYR A 1 150 ? -0.472 7.98 5.273 1 98.19 150 TYR A C 1
ATOM 1217 O O . TYR A 1 150 ? -0.784 7.223 4.352 1 98.19 150 TYR A O 1
ATOM 1225 N N . THR A 1 151 ? 0.585 8.719 5.277 1 98 151 THR A N 1
ATOM 1226 C CA . THR A 1 151 ? 1.58 8.641 4.211 1 98 151 THR A CA 1
ATOM 1227 C C . THR A 1 151 ? 2.91 8.117 4.75 1 98 151 THR A C 1
ATOM 1229 O O . THR A 1 151 ? 3.244 8.344 5.914 1 98 151 THR A O 1
ATOM 1232 N N . ASN A 1 152 ? 3.656 7.395 3.943 1 96.62 152 ASN A N 1
ATOM 1233 C CA . ASN A 1 152 ? 5.027 7.023 4.281 1 96.62 152 ASN A CA 1
ATOM 1234 C C . ASN A 1 152 ? 6.008 8.148 3.957 1 96.62 152 ASN A C 1
ATOM 1236 O O . ASN A 1 152 ? 6.215 8.477 2.787 1 96.62 152 ASN A O 1
ATOM 1240 N N . ILE A 1 153 ? 6.551 8.719 4.988 1 94.38 153 ILE A N 1
ATOM 1241 C CA . ILE A 1 153 ? 7.547 9.773 4.797 1 94.38 153 ILE A CA 1
ATOM 1242 C C . ILE A 1 153 ? 8.812 9.438 5.586 1 94.38 153 ILE A C 1
ATOM 1244 O O . ILE A 1 153 ? 9.695 10.281 5.746 1 94.38 153 ILE A O 1
ATOM 1248 N N . PHE A 1 154 ? 8.883 8.203 6.125 1 90.62 154 PHE A N 1
ATOM 1249 C CA . PHE A 1 154 ? 9.984 7.891 7.035 1 90.62 154 PHE A CA 1
ATOM 1250 C C . PHE A 1 154 ? 10.773 6.688 6.535 1 90.62 154 PHE A C 1
ATOM 1252 O O . PHE A 1 154 ? 12.008 6.68 6.598 1 90.62 154 PHE A O 1
ATOM 1259 N N . ALA A 1 155 ? 10.07 5.695 6.102 1 92.31 155 ALA A N 1
ATOM 1260 C CA . ALA A 1 155 ? 10.727 4.422 5.805 1 92.31 155 ALA A CA 1
ATOM 1261 C C . ALA A 1 155 ? 10.984 4.273 4.309 1 92.31 155 ALA A C 1
ATOM 1263 O O . ALA A 1 155 ? 10.07 3.969 3.541 1 92.31 155 ALA A O 1
ATOM 1264 N N . PRO A 1 156 ? 12.18 4.422 3.873 1 92.81 156 PRO A N 1
ATOM 1265 C CA . PRO A 1 156 ? 12.461 4.207 2.451 1 92.81 156 PRO A CA 1
ATOM 1266 C C . PRO A 1 156 ? 12.227 2.766 2.012 1 92.81 156 PRO A C 1
ATOM 1268 O O . PRO A 1 156 ? 12.391 1.838 2.811 1 92.81 156 PRO A O 1
ATOM 1271 N N . PRO A 1 157 ? 11.922 2.49 0.709 1 95.75 157 PRO A N 1
ATOM 1272 C CA . PRO A 1 157 ? 11.82 3.525 -0.322 1 95.75 157 PRO A CA 1
ATOM 1273 C C . PRO A 1 157 ? 10.516 4.316 -0.23 1 95.75 157 PRO A C 1
ATOM 1275 O O . PRO A 1 157 ? 9.477 3.76 0.122 1 95.75 157 PRO A O 1
ATOM 1278 N N . LEU A 1 158 ? 10.617 5.609 -0.596 1 96.5 158 LEU A N 1
ATOM 1279 C CA . LEU A 1 158 ? 9.477 6.516 -0.555 1 96.5 158 LEU A CA 1
ATOM 1280 C C . LEU A 1 158 ? 9.008 6.863 -1.964 1 96.5 158 LEU A C 1
ATOM 1282 O O . LEU A 1 158 ? 9.805 6.863 -2.906 1 96.5 158 LEU A O 1
ATOM 1286 N N . PRO A 1 159 ? 7.684 7.117 -2.088 1 97.31 159 PRO A N 1
ATOM 1287 C CA . PRO A 1 159 ? 7.262 7.711 -3.357 1 97.31 159 PRO A CA 1
ATOM 1288 C C . PRO A 1 159 ? 7.934 9.055 -3.635 1 97.31 159 PRO A C 1
ATOM 1290 O O . PRO A 1 159 ? 8.312 9.766 -2.701 1 97.31 159 PRO A O 1
ATOM 1293 N N . ARG A 1 160 ? 8.086 9.398 -4.836 1 97.38 160 ARG A N 1
ATOM 1294 C CA . ARG A 1 160 ? 8.672 10.672 -5.227 1 97.38 160 ARG A CA 1
ATOM 1295 C C . ARG A 1 160 ? 7.754 11.836 -4.871 1 97.38 160 ARG A C 1
ATOM 1297 O O . ARG A 1 160 ? 6.539 11.656 -4.742 1 97.38 160 ARG A O 1
ATOM 1304 N N . PRO A 1 161 ? 8.32 13.039 -4.785 1 98.06 161 PRO A N 1
ATOM 1305 C CA . PRO A 1 161 ? 7.543 14.211 -4.383 1 98.06 161 PRO A CA 1
ATOM 1306 C C . PRO A 1 161 ? 6.312 14.438 -5.254 1 98.06 161 PRO A C 1
ATOM 1308 O O . PRO A 1 161 ? 5.242 14.781 -4.746 1 98.06 161 PRO A O 1
ATOM 1311 N N . GLU A 1 162 ? 6.422 14.203 -6.527 1 98.19 162 GLU A N 1
ATOM 1312 C CA . GLU A 1 162 ? 5.312 14.453 -7.441 1 98.19 162 GLU A CA 1
ATOM 1313 C C . GLU A 1 162 ? 4.113 13.57 -7.109 1 98.19 162 GLU A C 1
ATOM 1315 O O . GLU A 1 162 ? 2.965 13.969 -7.312 1 98.19 162 GLU A O 1
ATOM 1320 N N . ARG A 1 163 ? 4.41 12.297 -6.637 1 98.56 163 ARG A N 1
ATOM 1321 C CA . ARG A 1 163 ? 3.35 11.352 -6.293 1 98.56 163 ARG A CA 1
ATOM 1322 C C . ARG A 1 163 ? 2.48 11.898 -5.164 1 98.56 163 ARG A C 1
ATOM 1324 O O . ARG A 1 163 ? 1.272 11.656 -5.129 1 98.56 163 ARG A O 1
ATOM 1331 N N . PHE A 1 164 ? 3.078 12.664 -4.246 1 98.69 164 PHE A N 1
ATOM 1332 C CA . PHE A 1 164 ? 2.336 13.281 -3.152 1 98.69 164 PHE A CA 1
ATOM 1333 C C . PHE A 1 164 ? 1.413 14.375 -3.672 1 98.69 164 PHE A C 1
ATOM 1335 O O . PHE A 1 164 ? 0.253 14.461 -3.264 1 98.69 164 PHE A O 1
ATOM 1342 N N . VAL A 1 165 ? 1.922 15.211 -4.559 1 98.75 165 VAL A N 1
ATOM 1343 C CA . VAL A 1 165 ? 1.098 16.25 -5.172 1 98.75 165 VAL A CA 1
ATOM 1344 C C . VAL A 1 165 ? -0.079 15.609 -5.906 1 98.75 165 VAL A C 1
ATOM 1346 O O . VAL A 1 165 ? -1.22 16.062 -5.773 1 98.75 165 VAL A O 1
ATOM 1349 N N . GLN A 1 166 ? 0.2 14.562 -6.645 1 98.69 166 GLN A N 1
ATOM 1350 C CA . GLN A 1 166 ? -0.839 13.852 -7.387 1 98.69 166 GLN A CA 1
ATOM 1351 C C . GLN A 1 166 ? -1.905 13.305 -6.445 1 98.69 166 GLN A C 1
ATOM 1353 O O . GLN A 1 166 ? -3.1 13.367 -6.746 1 98.69 166 GLN A O 1
ATOM 1358 N N . LEU A 1 167 ? -1.465 12.695 -5.332 1 98.81 167 LEU A N 1
ATOM 1359 C CA . LEU A 1 167 ? -2.418 12.172 -4.359 1 98.81 167 LEU A CA 1
ATOM 1360 C C . LEU A 1 167 ? -3.305 13.281 -3.812 1 98.81 167 LEU A C 1
ATOM 1362 O O . LEU A 1 167 ? -4.512 13.102 -3.648 1 98.81 167 LEU A O 1
ATOM 1366 N N . GLY A 1 168 ? -2.689 14.438 -3.51 1 98.81 168 GLY A N 1
ATOM 1367 C CA . GLY A 1 168 ? -3.473 15.57 -3.055 1 98.81 168 GLY A CA 1
ATOM 1368 C C . GLY A 1 168 ? -4.559 15.977 -4.035 1 98.81 168 GLY A C 1
ATOM 1369 O O . GLY A 1 168 ? -5.715 16.156 -3.646 1 98.81 168 GLY A O 1
ATOM 1370 N N . ARG A 1 169 ? -4.199 16.141 -5.289 1 98.5 169 ARG A N 1
ATOM 1371 C CA . ARG A 1 169 ? -5.172 16.484 -6.324 1 98.5 169 ARG A CA 1
ATOM 1372 C C . ARG A 1 169 ? -6.285 15.438 -6.395 1 98.5 169 ARG A C 1
ATOM 1374 O O . ARG A 1 169 ? -7.461 15.789 -6.516 1 98.5 169 ARG A O 1
ATOM 1381 N N . THR A 1 170 ? -5.867 14.203 -6.289 1 98.69 170 THR A N 1
ATOM 1382 C CA . THR A 1 170 ? -6.812 13.094 -6.383 1 98.69 170 THR A CA 1
ATOM 1383 C C . THR A 1 170 ? -7.766 13.094 -5.191 1 98.69 170 THR A C 1
ATOM 1385 O O . THR A 1 170 ? -8.961 12.844 -5.344 1 98.69 170 THR A O 1
ATOM 1388 N N . ILE A 1 171 ? -7.242 13.344 -3.984 1 98.62 171 ILE A N 1
ATOM 1389 C CA . ILE A 1 171 ? -8.07 13.406 -2.787 1 98.62 171 ILE A CA 1
ATOM 1390 C C . ILE A 1 171 ? -9.156 14.461 -2.969 1 98.62 171 ILE A C 1
ATOM 1392 O O . ILE A 1 171 ? -10.328 14.219 -2.668 1 98.62 171 ILE A O 1
ATOM 1396 N N . ARG A 1 172 ? -8.789 15.617 -3.463 1 97.5 172 ARG A N 1
ATOM 1397 C CA . ARG A 1 172 ? -9.781 16.656 -3.711 1 97.5 172 ARG A CA 1
ATOM 1398 C C . ARG A 1 172 ? -10.852 16.188 -4.684 1 97.5 172 ARG A C 1
ATOM 1400 O O . ARG A 1 172 ? -12.047 16.391 -4.449 1 97.5 172 ARG A O 1
ATOM 1407 N N . GLU A 1 173 ? -10.414 15.594 -5.766 1 97.69 173 GLU A N 1
ATOM 1408 C CA . GLU A 1 173 ? -11.352 15.078 -6.754 1 97.69 173 GLU A CA 1
ATOM 1409 C C . GLU A 1 173 ? -12.297 14.047 -6.137 1 97.69 173 GLU A C 1
ATOM 1411 O O . GLU A 1 173 ? -13.492 14.031 -6.438 1 97.69 173 GLU A O 1
ATOM 1416 N N . ILE A 1 174 ? -11.758 13.172 -5.34 1 98.31 174 ILE A N 1
ATOM 1417 C CA . ILE A 1 174 ? -12.539 12.117 -4.703 1 98.31 174 ILE A CA 1
ATOM 1418 C C . ILE A 1 174 ? -13.594 12.727 -3.785 1 98.31 174 ILE A C 1
ATOM 1420 O O . ILE A 1 174 ? -14.758 12.336 -3.822 1 98.31 174 ILE A O 1
ATOM 1424 N N . ILE A 1 175 ? -13.188 13.68 -2.967 1 97.5 175 ILE A N 1
ATOM 1425 C CA . ILE A 1 175 ? -14.125 14.344 -2.066 1 97.5 175 ILE A CA 1
ATOM 1426 C C . ILE A 1 175 ? -15.242 15 -2.875 1 97.5 175 ILE A C 1
ATOM 1428 O O . ILE A 1 175 ? -16.422 14.852 -2.557 1 97.5 175 ILE A O 1
ATOM 1432 N N . ASN A 1 176 ? -14.883 15.648 -3.977 1 95.56 176 ASN A N 1
ATOM 1433 C CA . ASN A 1 176 ? -15.859 16.344 -4.812 1 95.56 176 ASN A CA 1
ATOM 1434 C C . ASN A 1 176 ? -16.797 15.375 -5.508 1 95.56 176 ASN A C 1
ATOM 1436 O O . ASN A 1 176 ? -17.891 15.758 -5.926 1 95.56 176 ASN A O 1
ATOM 1440 N N . SER A 1 177 ? -16.391 14.195 -5.598 1 96.69 177 SER A N 1
ATOM 1441 C CA . SER A 1 177 ? -17.219 13.203 -6.289 1 96.69 177 SER A CA 1
ATOM 1442 C C . SER A 1 177 ? -18.203 12.547 -5.336 1 96.69 177 SER A C 1
ATOM 1444 O O . SER A 1 177 ? -19.062 11.773 -5.766 1 96.69 177 SER A O 1
ATOM 1446 N N . TRP A 1 178 ? -18.047 12.766 -4.027 1 95.81 178 TRP A N 1
ATOM 1447 C CA . TRP A 1 178 ? -18.953 12.211 -3.027 1 95.81 178 TRP A CA 1
ATOM 1448 C C . TRP A 1 178 ? -20.359 12.789 -3.193 1 95.81 178 TRP A C 1
ATOM 1450 O O . TRP A 1 178 ? -20.531 14.008 -3.262 1 95.81 178 TRP A O 1
ATOM 1460 N N . ARG A 1 179 ? -21.391 11.758 -3.234 1 88.81 179 ARG A N 1
ATOM 1461 C CA . ARG A 1 179 ? -22.797 12.148 -3.398 1 88.81 179 ARG A CA 1
ATOM 1462 C C . ARG A 1 179 ? -23.406 12.547 -2.062 1 88.81 179 ARG A C 1
ATOM 1464 O O . ARG A 1 179 ? -23.406 11.758 -1.109 1 88.81 179 ARG A O 1
ATOM 1471 N N . GLY A 1 180 ? -23.438 13.797 -1.714 1 88.19 180 GLY A N 1
ATOM 1472 C CA . GLY A 1 180 ? -24 14.336 -0.489 1 88.19 180 GLY A CA 1
ATOM 1473 C C . GLY A 1 180 ? -23.547 15.758 -0.195 1 88.19 180 GLY A C 1
ATOM 1474 O O . GLY A 1 180 ? -22.547 16.219 -0.747 1 88.19 180 GLY A O 1
ATOM 1475 N N . ASP A 1 181 ? -24.328 16.266 0.658 1 91.06 181 ASP A N 1
ATOM 1476 C CA . ASP A 1 181 ? -24.031 17.656 1.021 1 91.06 181 ASP A CA 1
ATOM 1477 C C . ASP A 1 181 ? -23.141 17.719 2.254 1 91.06 181 ASP A C 1
ATOM 1479 O O . ASP A 1 181 ? -23.625 17.875 3.375 1 91.06 181 ASP A O 1
ATOM 1483 N N . LEU A 1 182 ? -21.844 17.406 2.096 1 94.06 182 LEU A N 1
ATOM 1484 C CA . LEU A 1 182 ? -20.859 17.406 3.172 1 94.06 182 LEU A CA 1
ATOM 1485 C C . LEU A 1 182 ? -19.859 18.547 2.992 1 94.06 182 LEU A C 1
ATOM 1487 O O . LEU A 1 182 ? -19.359 18.766 1.889 1 94.06 182 LEU A O 1
ATOM 1491 N N . ARG A 1 183 ? -19.719 19.328 4.02 1 96.88 183 ARG A N 1
ATOM 1492 C CA . ARG A 1 183 ? -18.641 20.312 4.07 1 96.88 183 ARG A CA 1
ATOM 1493 C C . ARG A 1 183 ? -17.375 19.719 4.66 1 96.88 183 ARG A C 1
ATOM 1495 O O . ARG A 1 183 ? -17.297 19.469 5.867 1 96.88 183 ARG A O 1
ATOM 1502 N N . VAL A 1 184 ? -16.391 19.531 3.793 1 97.94 184 VAL A N 1
ATOM 1503 C CA . VAL A 1 184 ? -15.211 18.766 4.199 1 97.94 184 VAL A CA 1
ATOM 1504 C C . VAL A 1 184 ? -14.008 19.719 4.309 1 97.94 184 VAL A C 1
ATOM 1506 O O . VAL A 1 184 ? -13.758 20.516 3.404 1 97.94 184 VAL A O 1
ATOM 1509 N N . ALA A 1 185 ? -13.32 19.719 5.398 1 98.62 185 ALA A N 1
ATOM 1510 C CA . ALA A 1 185 ? -11.992 20.328 5.488 1 98.62 185 ALA A CA 1
ATOM 1511 C C . ALA A 1 185 ? -10.898 19.266 5.391 1 98.62 185 ALA A C 1
ATOM 1513 O O . ALA A 1 185 ? -11.016 18.188 5.98 1 98.62 185 ALA A O 1
ATOM 1514 N N . VAL A 1 186 ? -9.93 19.516 4.59 1 98.81 186 VAL A N 1
ATOM 1515 C CA . VAL A 1 186 ? -8.75 18.641 4.52 1 98.81 186 VAL A CA 1
ATOM 1516 C C . VAL A 1 186 ? -7.605 19.281 5.309 1 98.81 186 VAL A C 1
ATOM 1518 O O . VAL A 1 186 ? -7.227 20.422 5.059 1 98.81 186 VAL A O 1
ATOM 1521 N N . ILE A 1 187 ? -7.105 18.547 6.285 1 98.88 187 ILE A N 1
ATOM 1522 C CA . ILE A 1 187 ? -6.035 19.047 7.141 1 98.88 187 ILE A CA 1
ATOM 1523 C C . ILE A 1 187 ? -4.84 18.094 7.082 1 98.88 187 ILE A C 1
ATOM 1525 O O . ILE A 1 187 ? -4.977 16.891 7.297 1 98.88 187 ILE A O 1
ATOM 1529 N N . GLY A 1 188 ? -3.734 18.609 6.75 1 98.62 188 GLY A N 1
ATOM 1530 C CA . GLY A 1 188 ? -2.52 17.812 6.691 1 98.62 188 GLY A CA 1
ATOM 1531 C C . GLY A 1 188 ? -1.404 18.359 7.559 1 98.62 188 GLY A C 1
ATOM 1532 O O . GLY A 1 188 ? -1.271 19.562 7.715 1 98.62 188 GLY A O 1
ATOM 1533 N N . SER A 1 189 ? -0.649 17.453 8.117 1 97.44 189 SER A N 1
ATOM 1534 C CA . SER A 1 189 ? 0.472 17.891 8.945 1 97.44 189 SER A CA 1
ATOM 1535 C C . SER A 1 189 ? 1.778 17.25 8.484 1 97.44 189 SER A C 1
ATOM 1537 O O . SER A 1 189 ? 1.787 16.109 8.023 1 97.44 189 SER A O 1
ATOM 1539 N N . GLY A 1 190 ? 2.824 17.953 8.539 1 94.31 190 GLY A N 1
ATOM 1540 C CA . GLY A 1 190 ? 4.172 17.516 8.211 1 94.31 190 GLY A CA 1
ATOM 1541 C C . GLY A 1 190 ? 5.246 18.266 8.961 1 94.31 190 GLY A C 1
ATOM 1542 O O . GLY A 1 190 ? 5.047 18.672 10.109 1 94.31 190 GLY A O 1
ATOM 1543 N N . HIS A 1 191 ? 6.402 18.266 8.328 1 91.19 191 HIS A N 1
ATOM 1544 C CA . HIS A 1 191 ? 7.547 18.953 8.914 1 91.19 191 HIS A CA 1
ATOM 1545 C C . HIS A 1 191 ? 8.258 19.812 7.875 1 91.19 191 HIS A C 1
ATOM 1547 O O . HIS A 1 191 ? 8.25 19.5 6.684 1 91.19 191 HIS A O 1
ATOM 1553 N N . LEU A 1 192 ? 8.727 20.891 8.406 1 94.38 192 LEU A N 1
ATOM 1554 C CA . LEU A 1 192 ? 9.75 21.562 7.617 1 94.38 192 LEU A CA 1
ATOM 1555 C C . LEU A 1 192 ? 11.117 20.922 7.832 1 94.38 192 LEU A C 1
ATOM 1557 O O . LEU A 1 192 ? 11.242 19.703 7.762 1 94.38 192 LEU A O 1
ATOM 1561 N N . SER A 1 193 ? 12.148 21.703 8.031 1 92 193 SER A N 1
ATOM 1562 C CA . SER A 1 193 ? 13.406 21.031 8.367 1 92 193 SER A CA 1
ATOM 1563 C C . SER A 1 193 ? 13.336 20.406 9.758 1 92 193 SER A C 1
ATOM 1565 O O . SER A 1 193 ? 12.883 21.047 10.711 1 92 193 SER A O 1
ATOM 1567 N N . LEU A 1 194 ? 13.695 19.109 9.82 1 88.06 194 LEU A N 1
ATOM 1568 C CA . LEU A 1 194 ? 13.625 18.406 11.086 1 88.06 194 LEU A CA 1
ATOM 1569 C C . LEU A 1 194 ? 14.734 17.359 11.195 1 88.06 194 LEU A C 1
ATOM 1571 O O . LEU A 1 194 ? 14.953 16.594 10.258 1 88.06 194 LEU A O 1
ATOM 1575 N N . GLU A 1 195 ? 15.406 17.422 12.227 1 86 195 GLU A N 1
ATOM 1576 C CA . GLU A 1 195 ? 16.406 16.406 12.555 1 86 195 GLU A CA 1
ATOM 1577 C C . GLU A 1 195 ? 16.109 15.75 13.898 1 86 195 GLU A C 1
ATOM 1579 O O . GLU A 1 195 ? 16.062 16.422 14.93 1 86 195 GLU A O 1
ATOM 1584 N N . LEU A 1 196 ? 15.875 14.539 13.836 1 80.19 196 LEU A N 1
ATOM 1585 C CA . LEU A 1 196 ? 15.602 13.797 15.062 1 80.19 196 LEU A CA 1
ATOM 1586 C C . LEU A 1 196 ? 16.859 13.117 15.578 1 80.19 196 LEU A C 1
ATOM 1588 O O . LEU A 1 196 ? 17.484 12.328 14.867 1 80.19 196 LEU A O 1
ATOM 1592 N N . GLY A 1 197 ? 17.234 13.461 16.797 1 77.69 197 GLY A N 1
ATOM 1593 C CA . GLY A 1 197 ? 18.344 12.797 17.469 1 77.69 197 GLY A CA 1
ATOM 1594 C C . GLY A 1 197 ? 19.688 13.352 17.078 1 77.69 197 GLY A C 1
ATOM 1595 O O . GLY A 1 197 ? 20.719 12.914 17.594 1 77.69 197 GLY A O 1
ATOM 1596 N N . GLY A 1 198 ? 19.734 14.281 16.125 1 77.88 198 GLY A N 1
ATOM 1597 C CA . GLY A 1 198 ? 21 14.875 15.695 1 77.88 198 GLY A CA 1
ATOM 1598 C C . GLY A 1 198 ? 21.328 16.156 16.438 1 77.88 198 GLY A C 1
ATOM 1599 O O . GLY A 1 198 ? 20.516 16.656 17.219 1 77.88 198 GLY A O 1
ATOM 1600 N N . PRO A 1 199 ? 22.578 16.625 16.234 1 78.94 199 PRO A N 1
ATOM 1601 C CA . PRO A 1 199 ? 23.031 17.812 16.953 1 78.94 199 PRO A CA 1
ATOM 1602 C C . PRO A 1 199 ? 22.219 19.062 16.625 1 78.94 199 PRO A C 1
ATOM 1604 O O . PRO A 1 199 ? 22.062 19.938 17.469 1 78.94 199 PRO A O 1
ATOM 1607 N N . ARG A 1 200 ? 21.75 19.172 15.484 1 80.69 200 ARG A N 1
ATOM 1608 C CA . ARG A 1 200 ? 21.047 20.375 15.055 1 80.69 200 ARG A CA 1
ATOM 1609 C C . ARG A 1 200 ? 19.688 20.5 15.719 1 80.69 200 ARG A C 1
ATOM 1611 O O . ARG A 1 200 ? 19.078 21.562 15.727 1 80.69 200 ARG A O 1
ATOM 1618 N N . GLN A 1 201 ? 19.203 19.297 16.25 1 78.56 201 GLN A N 1
ATOM 1619 C CA . GLN A 1 201 ? 17.938 19.266 16.984 1 78.56 201 GLN A CA 1
ATOM 1620 C C . GLN A 1 201 ? 18 20.141 18.219 1 78.56 201 GLN A C 1
ATOM 1622 O O . GLN A 1 201 ? 16.969 20.578 18.734 1 78.56 201 GLN A O 1
ATOM 1627 N N . PHE A 1 202 ? 19.188 20.438 18.656 1 75.75 202 PHE A N 1
ATOM 1628 C CA . PHE A 1 202 ? 19.359 21.125 19.938 1 75.75 202 PHE A CA 1
ATOM 1629 C C . PHE A 1 202 ? 19.875 22.531 19.719 1 75.75 202 PHE A C 1
ATOM 1631 O O . PHE A 1 202 ? 20.328 23.188 20.672 1 75.75 202 PHE A O 1
ATOM 1638 N N . GLY A 1 203 ? 19.875 22.938 18.578 1 76.12 203 GLY A N 1
ATOM 1639 C CA . GLY A 1 203 ? 20.281 24.297 18.281 1 76.12 203 GLY A CA 1
ATOM 1640 C C . GLY A 1 203 ? 19.203 25.328 18.562 1 76.12 203 GLY A C 1
ATOM 1641 O O . GLY A 1 203 ? 18.125 24.984 19.047 1 76.12 203 GLY A O 1
ATOM 1642 N N . PRO A 1 204 ? 19.5 26.547 18.375 1 78 204 PRO A N 1
ATOM 1643 C CA . PRO A 1 204 ? 18.578 27.625 18.688 1 78 204 PRO A CA 1
ATOM 1644 C C . PRO A 1 204 ? 17.438 27.75 17.672 1 78 204 PRO A C 1
ATOM 1646 O O . PRO A 1 204 ? 16.406 28.359 17.969 1 78 204 PRO A O 1
ATOM 1649 N N . HIS A 1 205 ? 17.75 27.156 16.5 1 80.81 205 HIS A N 1
ATOM 1650 C CA . HIS A 1 205 ? 16.781 27.219 15.422 1 80.81 205 HIS A CA 1
ATOM 1651 C C . HIS A 1 205 ? 16.594 25.859 14.766 1 80.81 205 HIS A C 1
ATOM 1653 O O . HIS A 1 205 ? 17.312 24.906 15.094 1 80.81 205 HIS A O 1
ATOM 1659 N N . GLY A 1 206 ? 15.562 25.75 13.969 1 81.5 206 GLY A N 1
ATOM 1660 C CA . GLY A 1 206 ? 15.445 24.516 13.195 1 81.5 206 GLY A CA 1
ATOM 1661 C C . GLY A 1 206 ? 16.734 24.125 12.492 1 81.5 206 GLY A C 1
ATOM 1662 O O . GLY A 1 206 ? 17.641 24.953 12.344 1 81.5 206 GLY A O 1
ATOM 1663 N N . PRO A 1 207 ? 16.828 22.922 12.078 1 89 207 PRO A N 1
ATOM 1664 C CA . PRO A 1 207 ? 18.094 22.422 11.531 1 89 207 PRO A CA 1
ATOM 1665 C C . PRO A 1 207 ? 18.531 23.172 10.273 1 89 207 PRO A C 1
ATOM 1667 O O . PRO A 1 207 ? 19.734 23.25 9.977 1 89 207 PRO A O 1
ATOM 1670 N N . ASP A 1 208 ? 17.578 23.719 9.547 1 92 208 ASP A N 1
ATOM 1671 C CA . ASP A 1 208 ? 17.906 24.453 8.336 1 92 208 ASP A CA 1
ATOM 1672 C C . ASP A 1 208 ? 16.906 25.578 8.086 1 92 208 ASP A C 1
ATOM 1674 O O . ASP A 1 208 ? 16.031 25.469 7.234 1 92 208 ASP A O 1
ATOM 1678 N N . PRO A 1 209 ? 17.125 26.734 8.695 1 92.19 209 PRO A N 1
ATOM 1679 C CA . PRO A 1 209 ? 16.203 27.859 8.578 1 92.19 209 PRO A CA 1
ATOM 1680 C C . PRO A 1 209 ? 16.078 28.359 7.141 1 92.19 209 PRO A C 1
ATOM 1682 O O . PRO A 1 209 ? 15.016 28.859 6.75 1 92.19 209 PRO A O 1
ATOM 1685 N N . GLU A 1 210 ? 17.109 28.219 6.375 1 93.19 210 GLU A N 1
ATOM 1686 C CA . GLU A 1 210 ? 17.062 28.656 4.98 1 93.19 210 GLU A CA 1
ATOM 1687 C C . GLU A 1 210 ? 16.094 27.781 4.176 1 93.19 210 GLU A C 1
ATOM 1689 O O . GLU A 1 210 ? 15.289 28.297 3.395 1 93.19 210 GLU A O 1
ATOM 1694 N N . PHE A 1 211 ? 16.219 26.531 4.398 1 95.44 211 PHE A N 1
ATOM 1695 C CA . PHE A 1 211 ? 15.258 25.641 3.758 1 95.44 211 PHE A CA 1
ATOM 1696 C C . PHE A 1 211 ? 13.836 25.969 4.188 1 95.44 211 PHE A C 1
ATOM 1698 O O . PHE A 1 211 ? 12.922 25.984 3.363 1 95.44 211 PHE A O 1
ATOM 1705 N N . ASP A 1 212 ? 13.664 26.188 5.477 1 95.69 212 ASP A N 1
ATOM 1706 C CA . ASP A 1 212 ? 12.344 26.453 6.023 1 95.69 212 ASP A CA 1
ATOM 1707 C C . ASP A 1 212 ? 11.719 27.688 5.383 1 95.69 212 ASP A C 1
ATOM 1709 O O . ASP A 1 212 ? 10.531 27.688 5.039 1 95.69 212 ASP A O 1
ATOM 1713 N N . ARG A 1 213 ? 12.5 28.719 5.191 1 95.5 213 ARG A N 1
ATOM 1714 C CA . ARG A 1 213 ? 12.008 29.938 4.574 1 95.5 213 ARG A CA 1
ATOM 1715 C C . ARG A 1 213 ? 11.594 29.703 3.125 1 95.5 213 ARG A C 1
ATOM 1717 O O . ARG A 1 213 ? 10.562 30.188 2.676 1 95.5 213 ARG A O 1
ATOM 1724 N N . ARG A 1 214 ? 12.398 28.953 2.418 1 96.81 214 ARG A N 1
ATOM 1725 C CA . ARG A 1 214 ? 12.07 28.609 1.036 1 96.81 214 ARG A CA 1
ATOM 1726 C C . ARG A 1 214 ? 10.789 27.781 0.965 1 96.81 214 ARG A C 1
ATOM 1728 O O . ARG A 1 214 ? 9.922 28.047 0.125 1 96.81 214 ARG A O 1
ATOM 1735 N N . ALA A 1 215 ? 10.742 26.812 1.854 1 97.44 215 ALA A N 1
ATOM 1736 C CA . ALA A 1 215 ? 9.578 25.938 1.906 1 97.44 215 ALA A CA 1
ATOM 1737 C C . ALA A 1 215 ? 8.305 26.734 2.178 1 97.44 215 ALA A C 1
ATOM 1739 O O . ALA A 1 215 ? 7.293 26.562 1.493 1 97.44 215 ALA A O 1
ATOM 1740 N N . ILE A 1 216 ? 8.359 27.609 3.166 1 97.88 216 ILE A N 1
ATOM 1741 C CA . ILE A 1 216 ? 7.223 28.469 3.506 1 97.88 216 ILE A CA 1
ATOM 1742 C C . ILE A 1 216 ? 6.84 29.312 2.301 1 97.88 216 ILE A C 1
ATOM 1744 O O . ILE A 1 216 ? 5.652 29.531 2.029 1 97.88 216 ILE A O 1
ATOM 1748 N N . GLY A 1 217 ? 7.855 29.797 1.621 1 98.25 217 GLY A N 1
ATOM 1749 C CA . GLY A 1 217 ? 7.617 30.578 0.412 1 98.25 217 GLY A CA 1
ATOM 1750 C C . GLY A 1 217 ? 6.871 29.797 -0.655 1 98.25 217 GLY A C 1
ATOM 1751 O O . GLY A 1 217 ? 5.898 30.297 -1.229 1 98.25 217 GLY A O 1
ATOM 1752 N N . TRP A 1 218 ? 7.332 28.562 -0.956 1 98.44 218 TRP A N 1
ATOM 1753 C CA . TRP A 1 218 ? 6.668 27.703 -1.94 1 98.44 218 TRP A CA 1
ATOM 1754 C C . TRP A 1 218 ? 5.219 27.453 -1.548 1 98.44 218 TRP A C 1
ATOM 1756 O O . TRP A 1 218 ? 4.309 27.594 -2.373 1 98.44 218 TRP A O 1
ATOM 1766 N N . ILE A 1 219 ? 4.961 27.125 -0.275 1 98.38 219 ILE A N 1
ATOM 1767 C CA . ILE A 1 219 ? 3.641 26.719 0.196 1 98.38 219 ILE A CA 1
ATOM 1768 C C . ILE A 1 219 ? 2.693 27.906 0.177 1 98.38 219 ILE A C 1
ATOM 1770 O O . ILE A 1 219 ? 1.582 27.828 -0.352 1 98.38 219 ILE A O 1
ATOM 1774 N N . SER A 1 220 ? 3.145 29.047 0.746 1 98.25 220 SER A N 1
ATOM 1775 C CA . SER A 1 220 ? 2.283 30.203 0.899 1 98.25 220 SER A CA 1
ATOM 1776 C C . SER A 1 220 ? 1.9 30.797 -0.455 1 98.25 220 SER A C 1
ATOM 1778 O O . SER A 1 220 ? 0.809 31.344 -0.613 1 98.25 220 SER A O 1
ATOM 1780 N N . SER A 1 221 ? 2.754 30.656 -1.462 1 97.94 221 SER A N 1
ATOM 1781 C CA . SER A 1 221 ? 2.494 31.25 -2.771 1 97.94 221 SER A CA 1
ATOM 1782 C C . SER A 1 221 ? 1.828 30.234 -3.707 1 97.94 221 SER A C 1
ATOM 1784 O O . SER A 1 221 ? 1.419 30.594 -4.816 1 97.94 221 SER A O 1
ATOM 1786 N N . GLY A 1 222 ? 1.76 29.016 -3.295 1 97.56 222 GLY A N 1
ATOM 1787 C CA . GLY A 1 222 ? 1.188 27.984 -4.145 1 97.56 222 GLY A CA 1
ATOM 1788 C C . GLY A 1 222 ? 2.088 27.594 -5.305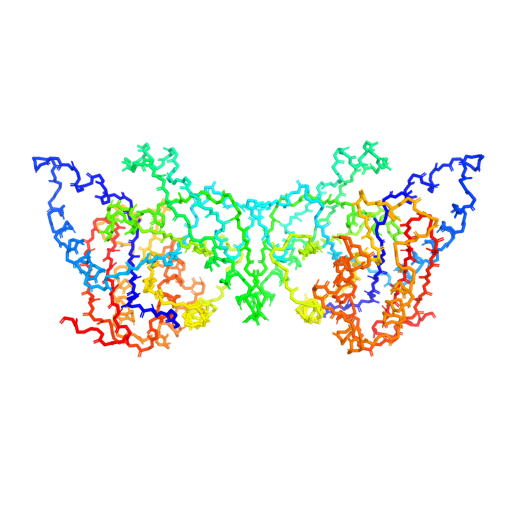 1 97.56 222 GLY A C 1
ATOM 1789 O O . GLY A 1 222 ? 1.606 27.312 -6.402 1 97.56 222 GLY A O 1
ATOM 1790 N N . ASP A 1 223 ? 3.316 27.672 -5.113 1 98.25 223 ASP A N 1
ATOM 1791 C CA . ASP A 1 223 ? 4.297 27.406 -6.16 1 98.25 223 ASP A CA 1
ATOM 1792 C C . ASP A 1 223 ? 4.684 25.922 -6.184 1 98.25 223 ASP A C 1
ATOM 1794 O O . ASP A 1 223 ? 5.824 25.578 -5.875 1 98.25 223 ASP A O 1
ATOM 1798 N N . ILE A 1 224 ? 3.838 25.094 -6.672 1 98.5 224 ILE A N 1
ATOM 1799 C CA . ILE A 1 224 ? 4.051 23.656 -6.711 1 98.5 224 ILE A CA 1
ATOM 1800 C C . ILE A 1 224 ? 5.234 23.328 -7.621 1 98.5 224 ILE A C 1
ATOM 1802 O O . ILE A 1 224 ? 6.102 22.531 -7.258 1 98.5 224 ILE A O 1
ATOM 1806 N N . GLU A 1 225 ? 5.266 23.922 -8.75 1 98.25 225 GLU A N 1
ATOM 1807 C CA . GLU A 1 225 ? 6.352 23.672 -9.695 1 98.25 225 GLU A CA 1
ATOM 1808 C C . GLU A 1 225 ? 7.707 24.031 -9.078 1 98.25 225 GLU A C 1
ATOM 1810 O O . GLU A 1 225 ? 8.672 23.266 -9.219 1 98.25 225 GLU A O 1
ATOM 1815 N N . GLY A 1 226 ? 7.703 25.203 -8.5 1 98.25 226 GLY A N 1
ATOM 1816 C CA . GLY A 1 226 ? 8.93 25.609 -7.84 1 98.25 226 GLY A CA 1
ATOM 1817 C C . GLY A 1 226 ? 9.367 24.641 -6.746 1 98.25 226 GLY A C 1
ATOM 1818 O O . GLY A 1 226 ? 10.547 24.312 -6.637 1 98.25 226 GLY A O 1
ATOM 1819 N N . ALA A 1 227 ? 8.422 24.203 -5.906 1 98.25 227 ALA A N 1
ATOM 1820 C CA . ALA A 1 227 ? 8.719 23.25 -4.836 1 98.25 227 ALA A CA 1
ATOM 1821 C C . ALA A 1 227 ? 9.25 21.938 -5.398 1 98.25 227 ALA A C 1
ATOM 1823 O O . ALA A 1 227 ? 10.258 21.406 -4.914 1 98.25 227 ALA A O 1
ATOM 1824 N N . LEU A 1 228 ? 8.617 21.406 -6.461 1 98.12 228 LEU A N 1
ATOM 1825 C CA . LEU A 1 228 ? 9 20.125 -7.055 1 98.12 228 LEU A CA 1
ATOM 1826 C C . LEU A 1 228 ? 10.359 20.219 -7.734 1 98.12 228 LEU A C 1
ATOM 1828 O O . LEU A 1 228 ? 11.109 19.25 -7.785 1 98.12 228 LEU A O 1
ATOM 1832 N N . ALA A 1 229 ? 10.648 21.344 -8.266 1 97.69 229 ALA A N 1
ATOM 1833 C CA . ALA A 1 229 ? 11.961 21.578 -8.852 1 97.69 229 ALA A CA 1
ATOM 1834 C C . ALA A 1 229 ? 13.031 21.734 -7.773 1 97.69 229 ALA A C 1
ATOM 1836 O O . ALA A 1 229 ? 14.203 21.453 -8.008 1 97.69 229 ALA A O 1
ATOM 1837 N N . GLY A 1 230 ? 12.609 22.125 -6.625 1 96.38 230 GLY A N 1
ATOM 1838 C CA . GLY A 1 230 ? 13.539 22.516 -5.57 1 96.38 230 GLY A CA 1
ATOM 1839 C C . GLY A 1 230 ? 13.875 21.375 -4.629 1 96.38 230 GLY A C 1
ATOM 1840 O O . GLY A 1 230 ? 14.852 21.438 -3.887 1 96.38 230 GLY A O 1
ATOM 1841 N N . VAL A 1 231 ? 13.016 20.266 -4.68 1 96 231 VAL A N 1
ATOM 1842 C CA . VAL A 1 231 ? 13.297 19.219 -3.713 1 96 231 VAL A CA 1
ATOM 1843 C C . VAL A 1 231 ? 13.312 17.859 -4.422 1 96 231 VAL A C 1
ATOM 1845 O O . VAL A 1 231 ? 12.664 17.688 -5.453 1 96 231 VAL A O 1
ATOM 1848 N N . SER A 1 232 ? 14.164 16.969 -3.916 1 95.62 232 SER A N 1
ATOM 1849 C CA . SER A 1 232 ? 14.219 15.547 -4.246 1 95.62 232 SER A CA 1
ATOM 1850 C C . SER A 1 232 ? 14.25 14.68 -2.99 1 95.62 232 SER A C 1
ATOM 1852 O O . SER A 1 232 ? 14.43 15.195 -1.884 1 95.62 232 SER A O 1
ATOM 1854 N N . LEU A 1 233 ? 14.047 13.367 -3.164 1 94.62 233 LEU A N 1
ATOM 1855 C CA . LEU A 1 233 ? 14.141 12.477 -2.01 1 94.62 233 LEU A CA 1
ATOM 1856 C C . LEU A 1 233 ? 15.516 12.578 -1.356 1 94.62 233 LEU A C 1
ATOM 1858 O O . LEU A 1 233 ? 15.617 12.586 -0.128 1 94.62 233 LEU A O 1
ATOM 1862 N N . ASP A 1 234 ? 16.5 12.719 -2.162 1 93.75 234 ASP A N 1
ATOM 1863 C CA . ASP A 1 234 ? 17.859 12.812 -1.646 1 93.75 234 ASP A CA 1
ATOM 1864 C C . ASP A 1 234 ? 18.109 14.172 -0.99 1 93.75 234 ASP A C 1
ATOM 1866 O O . ASP A 1 234 ? 18.719 14.25 0.081 1 93.75 234 ASP A O 1
ATOM 1870 N N . SER A 1 235 ? 17.594 15.227 -1.614 1 94.25 235 SER A N 1
ATOM 1871 C CA . SER A 1 235 ? 17.875 16.562 -1.109 1 94.25 235 SER A CA 1
ATOM 1872 C C . SER A 1 235 ? 17.156 16.812 0.219 1 94.25 235 SER A C 1
ATOM 1874 O O . SER A 1 235 ? 17.625 17.625 1.028 1 94.25 235 SER A O 1
ATOM 1876 N N . LEU A 1 236 ? 16.094 16.125 0.448 1 94.31 236 LEU A N 1
ATOM 1877 C CA . LEU A 1 236 ? 15.312 16.344 1.659 1 94.31 236 LEU A CA 1
ATOM 1878 C C . LEU A 1 236 ? 16.031 15.781 2.881 1 94.31 236 LEU A C 1
ATOM 1880 O O . LEU A 1 236 ? 15.672 16.094 4.02 1 94.31 236 LEU A O 1
ATOM 1884 N N . TRP A 1 237 ? 17.094 15.023 2.625 1 90.44 237 TRP A N 1
ATOM 1885 C CA . TRP A 1 237 ? 17.891 14.508 3.725 1 90.44 237 TRP A CA 1
ATOM 1886 C C . TRP A 1 237 ? 18.828 15.578 4.27 1 90.44 237 TRP A C 1
ATOM 1888 O O . TRP A 1 237 ? 19.266 15.508 5.422 1 90.44 237 TRP A O 1
ATOM 1898 N N . GLU A 1 238 ? 19.125 16.516 3.48 1 89.88 238 GLU A N 1
ATOM 1899 C CA . GLU A 1 238 ? 20.156 17.484 3.805 1 89.88 238 GLU A CA 1
ATOM 1900 C C . GLU A 1 238 ? 19.734 18.391 4.953 1 89.88 238 GLU A C 1
ATOM 1902 O O . GLU A 1 238 ? 20.484 18.609 5.902 1 89.88 238 GLU A O 1
ATOM 1907 N N . PRO A 1 239 ? 18.5 18.891 4.957 1 89.38 239 PRO A N 1
ATOM 1908 C CA . PRO A 1 239 ? 18.094 19.766 6.055 1 89.38 239 PRO A CA 1
ATOM 1909 C C . PRO A 1 239 ? 17.875 19.016 7.367 1 89.38 239 PRO A C 1
ATOM 1911 O O . PRO A 1 239 ? 17.766 19.641 8.43 1 89.38 239 PRO A O 1
ATOM 1914 N N . GLY A 1 240 ? 17.734 17.641 7.234 1 87.88 240 GLY A N 1
ATOM 1915 C CA . GLY A 1 240 ? 17.531 16.781 8.391 1 87.88 240 GLY A CA 1
ATOM 1916 C C . GLY A 1 240 ? 16.969 15.422 8.039 1 87.88 240 GLY A C 1
ATOM 1917 O O . GLY A 1 240 ? 16.219 15.297 7.062 1 87.88 240 GLY A O 1
ATOM 1918 N N . ASN A 1 241 ? 17.219 14.492 9.008 1 84.44 241 ASN A N 1
ATOM 1919 C CA . ASN A 1 241 ? 16.922 13.102 8.695 1 84.44 241 ASN A CA 1
ATOM 1920 C C . ASN A 1 241 ? 15.406 12.852 8.672 1 84.44 241 ASN A C 1
ATOM 1922 O O . ASN A 1 241 ? 14.961 11.789 8.242 1 84.44 241 ASN A O 1
ATOM 1926 N N . ALA A 1 242 ? 14.594 13.812 9.07 1 86.69 242 ALA A N 1
ATOM 1927 C CA . ALA A 1 242 ? 13.141 13.656 9.086 1 86.69 242 ALA A CA 1
ATOM 1928 C C . ALA A 1 242 ? 12.461 14.719 8.227 1 86.69 242 ALA A C 1
ATOM 1930 O O . ALA A 1 242 ? 11.25 14.93 8.32 1 86.69 242 ALA A O 1
ATOM 1931 N N . THR A 1 243 ? 13.203 15.398 7.398 1 91.88 243 THR A N 1
ATOM 1932 C CA . THR A 1 243 ? 12.688 16.516 6.602 1 91.88 243 THR A CA 1
ATOM 1933 C C . THR A 1 243 ? 11.75 16 5.512 1 91.88 243 THR A C 1
ATOM 1935 O O . THR A 1 243 ? 11.016 16.781 4.906 1 91.88 243 THR A O 1
ATOM 1938 N N . HIS A 1 244 ? 11.695 14.703 5.305 1 93.75 244 HIS A N 1
ATOM 1939 C CA . HIS A 1 244 ? 10.766 14.125 4.34 1 93.75 244 HIS A CA 1
ATOM 1940 C C . HIS A 1 244 ? 9.32 14.422 4.723 1 93.75 244 HIS A C 1
ATOM 1942 O O . HIS A 1 244 ? 8.414 14.273 3.896 1 93.75 244 HIS A O 1
ATOM 1948 N N . GLY A 1 245 ? 9.133 14.891 5.926 1 94.38 245 GLY A N 1
ATOM 1949 C CA . GLY A 1 245 ? 7.816 15.367 6.32 1 94.38 245 GLY A CA 1
ATOM 1950 C C . GLY A 1 245 ? 7.285 16.469 5.418 1 94.38 245 GLY A C 1
ATOM 1951 O O . GLY A 1 245 ? 6.078 16.688 5.34 1 94.38 245 GLY A O 1
ATOM 1952 N N . PHE A 1 246 ? 8.211 17.156 4.723 1 97.19 246 PHE A N 1
ATOM 1953 C CA . PHE A 1 246 ? 7.844 18.203 3.768 1 97.19 246 PHE A CA 1
ATOM 1954 C C . PHE A 1 246 ? 6.957 17.641 2.666 1 97.19 246 PHE A C 1
ATOM 1956 O O . PHE A 1 246 ? 6.141 18.359 2.088 1 97.19 246 PHE A O 1
ATOM 1963 N N . LEU A 1 247 ? 6.996 16.328 2.426 1 98.31 247 LEU A N 1
ATOM 1964 C CA . LEU A 1 247 ? 6.211 15.672 1.388 1 98.31 247 LEU A CA 1
ATOM 1965 C C . LEU A 1 247 ? 4.719 15.805 1.671 1 98.31 247 LEU A C 1
ATOM 1967 O O . LEU A 1 247 ? 3.914 15.898 0.742 1 98.31 247 LEU A O 1
ATOM 1971 N N . ASP A 1 248 ? 4.336 15.875 2.881 1 98.38 248 ASP A N 1
ATOM 1972 C CA . ASP A 1 248 ? 2.93 16.047 3.227 1 98.38 248 ASP A CA 1
ATOM 1973 C C . ASP A 1 248 ? 2.451 17.469 2.896 1 98.38 248 ASP A C 1
ATOM 1975 O O . ASP A 1 248 ? 1.28 17.672 2.572 1 98.38 248 ASP A O 1
ATOM 1979 N N . PHE A 1 249 ? 3.383 18.438 3.008 1 98.5 249 PHE A N 1
ATOM 1980 C CA . PHE A 1 249 ? 3.027 19.781 2.57 1 98.5 249 PHE A CA 1
ATOM 1981 C C . PHE A 1 249 ? 2.797 19.812 1.064 1 98.5 249 PHE A C 1
ATOM 1983 O O . PHE A 1 249 ? 1.904 20.516 0.585 1 98.5 249 PHE A O 1
ATOM 1990 N N . LEU A 1 250 ? 3.633 19.078 0.351 1 98.69 250 LEU A N 1
ATOM 1991 C CA . LEU A 1 250 ? 3.414 18.984 -1.088 1 98.69 250 LEU A CA 1
ATOM 1992 C C . LEU A 1 250 ? 2.053 18.359 -1.393 1 98.69 250 LEU A C 1
ATOM 1994 O O . LEU A 1 250 ? 1.353 18.812 -2.303 1 98.69 250 LEU A O 1
ATOM 1998 N N . LEU A 1 251 ? 1.701 17.312 -0.657 1 98.88 251 LEU A N 1
ATOM 1999 C CA . LEU A 1 251 ? 0.384 16.703 -0.808 1 98.88 251 LEU A CA 1
ATOM 2000 C C . LEU A 1 251 ? -0.72 17.734 -0.574 1 98.88 251 LEU A C 1
ATOM 2002 O O . LEU A 1 251 ? -1.659 17.828 -1.366 1 98.88 251 LEU A O 1
ATOM 2006 N N . MET A 1 252 ? -0.597 18.531 0.48 1 98.69 252 MET A N 1
ATOM 2007 C CA . MET A 1 252 ? -1.613 19.531 0.804 1 98.69 252 MET A CA 1
ATOM 2008 C C . MET A 1 252 ? -1.68 20.609 -0.271 1 98.69 252 MET A C 1
ATOM 2010 O O . MET A 1 252 ? -2.756 21.125 -0.571 1 98.69 252 MET A O 1
ATOM 2014 N N . MET A 1 253 ? -0.489 21 -0.773 1 98.44 253 MET A N 1
ATOM 2015 C CA . MET A 1 253 ? -0.489 21.922 -1.904 1 98.44 253 MET A CA 1
ATOM 2016 C C . MET A 1 253 ? -1.264 21.344 -3.082 1 98.44 253 MET A C 1
ATOM 2018 O O . MET A 1 253 ? -1.93 22.078 -3.816 1 98.44 253 MET A O 1
ATOM 2022 N N . GLY A 1 254 ? -1.153 20.031 -3.275 1 98.56 254 GLY A N 1
ATOM 2023 C CA . GLY A 1 254 ? -1.951 19.359 -4.289 1 98.56 254 GLY A CA 1
ATOM 2024 C C . GLY A 1 254 ? -3.443 19.484 -4.055 1 98.56 254 GLY A C 1
ATOM 2025 O O . GLY A 1 254 ? -4.211 19.703 -4.992 1 98.56 254 GLY A O 1
ATOM 2026 N N . VAL A 1 255 ? -3.867 19.312 -2.832 1 98.44 255 VAL A N 1
ATOM 2027 C CA . VAL A 1 255 ? -5.277 19.469 -2.488 1 98.44 255 VAL A CA 1
ATOM 2028 C C . VAL A 1 255 ? -5.73 20.891 -2.768 1 98.44 255 VAL A C 1
ATOM 2030 O O . VAL A 1 255 ? -6.801 21.109 -3.336 1 98.44 255 VAL A O 1
ATOM 2033 N N . ALA A 1 256 ? -4.922 21.859 -2.348 1 97.62 256 ALA A N 1
ATOM 2034 C CA . ALA A 1 256 ? -5.258 23.281 -2.436 1 97.62 256 ALA A CA 1
ATOM 2035 C C . ALA A 1 256 ? -5.238 23.75 -3.885 1 97.62 256 ALA A C 1
ATOM 2037 O O . ALA A 1 256 ? -6.023 24.625 -4.27 1 97.62 256 ALA A O 1
ATOM 2038 N N . GLY A 1 257 ? -4.289 23.188 -4.652 1 95.19 257 GLY A N 1
ATOM 2039 C CA . GLY A 1 257 ? -4.051 23.703 -5.992 1 95.19 257 GLY A CA 1
ATOM 2040 C C . GLY A 1 257 ? -3.041 24.828 -6.027 1 95.19 257 GLY A C 1
ATOM 2041 O O . GLY A 1 257 ? -2.518 25.234 -4.988 1 95.19 257 GLY A O 1
ATOM 2042 N N . GLU A 1 258 ? -2.756 25.281 -7.227 1 93.69 258 GLU A N 1
ATOM 2043 C CA . GLU A 1 258 ? -1.775 26.344 -7.414 1 93.69 258 GLU A CA 1
ATOM 2044 C C . GLU A 1 258 ? -2.371 27.703 -7.082 1 93.69 258 GLU A C 1
ATOM 2046 O O . GLU A 1 258 ? -2.598 28.516 -7.973 1 93.69 258 GLU A O 1
ATOM 2051 N N . ARG A 1 259 ? -2.57 27.922 -5.785 1 94.38 259 ARG A N 1
ATOM 2052 C CA . ARG A 1 259 ? -3.156 29.156 -5.285 1 94.38 259 ARG A CA 1
ATOM 2053 C C . ARG A 1 259 ? -2.416 29.656 -4.047 1 94.38 259 ARG A C 1
ATOM 2055 O O . ARG A 1 259 ? -1.963 28.859 -3.225 1 94.38 259 ARG A O 1
ATOM 2062 N N . LYS A 1 260 ? -2.412 30.906 -3.936 1 96.5 260 LYS A N 1
ATOM 2063 C CA . LYS A 1 260 ? -1.835 31.516 -2.742 1 96.5 260 LYS A CA 1
ATOM 2064 C C . LYS A 1 260 ? -2.664 31.203 -1.503 1 96.5 260 LYS A C 1
ATOM 2066 O O . LYS A 1 260 ? -3.895 31.203 -1.555 1 96.5 260 LYS A O 1
ATOM 2071 N N . ALA A 1 261 ? -1.997 30.938 -0.436 1 97.94 261 ALA A N 1
ATOM 2072 C CA . ALA A 1 261 ? -2.701 30.672 0.816 1 97.94 261 ALA A CA 1
ATOM 2073 C C . ALA A 1 261 ? -3.449 31.906 1.3 1 97.94 261 ALA A C 1
ATOM 2075 O O . ALA A 1 261 ? -2.947 33.031 1.184 1 97.94 261 ALA A O 1
ATOM 2076 N N . ASP A 1 262 ? -4.605 31.781 1.771 1 97.62 262 ASP A N 1
ATOM 2077 C CA . ASP A 1 262 ? -5.395 32.875 2.332 1 97.62 262 ASP A CA 1
ATOM 2078 C C . ASP A 1 262 ? -4.879 33.25 3.715 1 97.62 262 ASP A C 1
ATOM 2080 O O . ASP A 1 262 ? -5.094 34.406 4.164 1 97.62 262 ASP A O 1
ATOM 2084 N N . TYR A 1 263 ? -4.281 32.344 4.367 1 97.88 263 TYR A N 1
ATOM 2085 C CA . TYR A 1 263 ? -3.648 32.562 5.664 1 97.88 263 TYR A CA 1
ATOM 2086 C C . TYR A 1 263 ? -2.299 31.859 5.73 1 97.88 263 TYR A C 1
ATOM 2088 O O . TYR A 1 263 ? -2.182 30.688 5.363 1 97.88 263 TYR A O 1
ATOM 2096 N N . ALA A 1 264 ? -1.267 32.531 6.074 1 98.25 264 ALA A N 1
ATOM 2097 C CA . ALA A 1 264 ? 0.07 31.984 6.277 1 98.25 264 ALA A CA 1
ATOM 2098 C C . ALA A 1 264 ? 0.763 32.656 7.465 1 98.25 264 ALA A C 1
ATOM 2100 O O . ALA A 1 264 ? 0.784 33.875 7.578 1 98.25 264 ALA A O 1
ATOM 210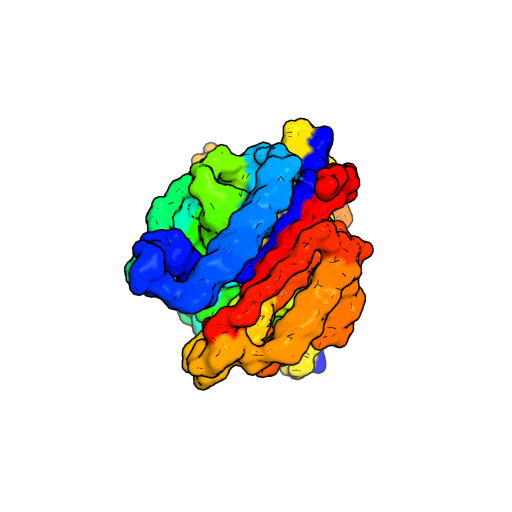1 N N . ASP A 1 265 ? 1.2 31.812 8.336 1 97.81 265 ASP A N 1
ATOM 2102 C CA . ASP A 1 265 ? 1.952 32.281 9.5 1 97.81 265 ASP A CA 1
ATOM 2103 C C . ASP A 1 265 ? 3.029 31.266 9.898 1 97.81 265 ASP A C 1
ATOM 2105 O O . ASP A 1 265 ? 3.045 30.141 9.398 1 97.81 265 ASP A O 1
ATOM 2109 N N . SER A 1 266 ? 4.027 31.672 10.594 1 95.69 266 SER A N 1
ATOM 2110 C CA . SER A 1 266 ? 5.094 30.781 11.062 1 95.69 266 SER A CA 1
ATOM 2111 C C . SER A 1 266 ? 5.695 31.297 12.367 1 95.69 266 SER A C 1
ATOM 2113 O O . SER A 1 266 ? 5.488 32.438 12.75 1 95.69 266 SER A O 1
ATOM 2115 N N . LEU A 1 267 ? 6.23 30.469 13.078 1 93.25 267 LEU A N 1
ATOM 2116 C CA . LEU A 1 267 ? 6.898 30.781 14.336 1 93.25 267 LEU A CA 1
ATOM 2117 C C . LEU A 1 267 ? 8.211 30.016 14.453 1 93.25 267 LEU A C 1
ATOM 2119 O O . LEU A 1 267 ? 8.234 28.781 14.398 1 93.25 267 LEU A O 1
ATOM 2123 N N . ASP A 1 268 ? 9.25 30.781 14.523 1 89.44 268 ASP A N 1
ATOM 2124 C CA . ASP A 1 268 ? 10.562 30.172 14.719 1 89.44 268 ASP A CA 1
ATOM 2125 C C . ASP A 1 268 ? 10.773 29.781 16.188 1 89.44 268 ASP A C 1
ATOM 2127 O O . ASP A 1 268 ? 10.914 30.656 17.047 1 89.44 268 ASP A O 1
ATOM 2131 N N . LEU A 1 269 ? 10.594 28.484 16.5 1 83.38 269 LEU A N 1
ATOM 2132 C CA . LEU A 1 269 ? 10.773 27.969 17.859 1 83.38 269 LEU A CA 1
ATOM 2133 C C . LEU A 1 269 ? 12.156 27.344 18.016 1 83.38 269 LEU A C 1
ATOM 2135 O O . LEU A 1 269 ? 12.852 27.109 17.031 1 83.38 269 LEU A O 1
ATOM 2139 N N . PHE A 1 270 ? 12.406 27.125 19.25 1 74.38 270 PHE A N 1
ATOM 2140 C CA . PHE A 1 270 ? 13.672 26.469 19.547 1 74.38 270 PHE A CA 1
ATOM 2141 C C . PHE A 1 270 ? 13.711 25.062 18.953 1 74.38 270 PHE A C 1
ATOM 2143 O O . PHE A 1 270 ? 12.758 24.297 19.094 1 74.38 270 PHE A O 1
ATOM 2150 N N . HIS A 1 271 ? 14.531 24.766 17.984 1 74.75 271 HIS A N 1
ATOM 2151 C CA . HIS A 1 271 ? 14.914 23.5 17.375 1 74.75 271 HIS A CA 1
ATOM 2152 C C . HIS A 1 271 ? 14.023 23.156 16.203 1 74.75 271 HIS A C 1
ATOM 2154 O O . HIS A 1 271 ? 14.195 22.109 15.562 1 74.75 271 HIS A O 1
ATOM 2160 N N . THR A 1 272 ? 12.828 24 16.062 1 80.38 272 THR A N 1
ATOM 2161 C CA . THR A 1 272 ? 11.984 23.719 14.906 1 80.38 272 THR A CA 1
ATOM 2162 C C . THR A 1 272 ? 11.258 24.969 14.445 1 80.38 272 THR A C 1
ATOM 2164 O O . THR A 1 272 ? 11.094 25.922 15.211 1 80.38 272 THR A O 1
ATOM 2167 N N . MET A 1 273 ? 10.906 25.047 13.234 1 89.62 273 MET A N 1
ATOM 2168 C CA . MET A 1 273 ? 10.031 26.078 12.672 1 89.62 273 MET A CA 1
ATOM 2169 C C . MET A 1 273 ? 8.609 25.547 12.523 1 89.62 273 MET A C 1
ATOM 2171 O O . MET A 1 273 ? 8.398 24.438 12.023 1 89.62 273 MET A O 1
ATOM 2175 N N . GLU A 1 274 ? 7.676 26.297 13.148 1 93.38 274 GLU A N 1
ATOM 2176 C CA . GLU A 1 274 ? 6.258 26 12.969 1 93.38 274 GLU A CA 1
ATOM 2177 C C . GLU A 1 274 ? 5.664 26.797 11.82 1 93.38 274 GLU A C 1
ATOM 2179 O O . GLU A 1 274 ? 6.051 27.953 11.594 1 93.38 274 GLU A O 1
ATOM 2184 N N . ALA A 1 275 ? 4.809 26.203 11.133 1 96.56 275 ALA A N 1
ATOM 2185 C CA . ALA A 1 275 ? 4.152 26.891 10.023 1 96.56 275 ALA A CA 1
ATOM 2186 C C . ALA A 1 275 ? 2.678 26.516 9.938 1 96.56 275 ALA A C 1
ATOM 2188 O O . ALA A 1 275 ? 2.303 25.375 10.242 1 96.56 275 ALA A O 1
ATOM 2189 N N . TYR A 1 276 ? 1.824 27.453 9.562 1 98.12 276 TYR A N 1
ATOM 2190 C CA . TYR A 1 276 ? 0.372 27.344 9.484 1 98.12 276 TYR A CA 1
ATOM 2191 C C . TYR A 1 276 ? -0.151 27.938 8.188 1 98.12 276 TYR A C 1
ATOM 2193 O O . TYR A 1 276 ? 0.106 29.109 7.883 1 98.12 276 TYR A O 1
ATOM 2201 N N . PHE A 1 277 ? -0.853 27.156 7.426 1 98.5 277 PHE A N 1
ATOM 2202 C CA . PHE A 1 277 ? -1.387 27.625 6.156 1 98.5 277 PHE A CA 1
ATOM 2203 C C . PHE A 1 277 ? -2.857 27.25 6.012 1 98.5 277 PHE A C 1
ATOM 2205 O O . PHE A 1 277 ? -3.266 26.172 6.406 1 98.5 277 PHE A O 1
ATOM 2212 N N . THR A 1 278 ? -3.697 28.172 5.434 1 98.44 278 THR A N 1
ATOM 2213 C CA . THR A 1 278 ? -5.09 27.875 5.113 1 98.44 278 THR A CA 1
ATOM 2214 C C . THR A 1 278 ? -5.438 28.375 3.713 1 98.44 278 THR A C 1
ATOM 2216 O O . THR A 1 278 ? -5.004 29.453 3.305 1 98.44 278 THR A O 1
ATOM 2219 N N . TRP A 1 279 ? -6.102 27.547 2.93 1 97.94 279 TRP A N 1
ATOM 2220 C CA . TRP A 1 279 ? -6.715 27.906 1.655 1 97.94 279 TRP A CA 1
ATOM 2221 C C . TRP A 1 279 ? -8.234 27.734 1.717 1 97.94 279 TRP A C 1
ATOM 2223 O O . TRP A 1 279 ? -8.727 26.719 2.211 1 97.94 279 TRP A O 1
ATOM 2233 N N . TYR A 1 280 ? -8.969 28.719 1.248 1 96.5 280 TYR A N 1
ATOM 2234 C CA . TYR A 1 280 ? -10.414 28.594 1.041 1 96.5 280 TYR A CA 1
ATOM 2235 C C . TYR A 1 280 ? -10.734 28.422 -0.438 1 96.5 280 TYR A C 1
ATOM 2237 O O . TYR A 1 280 ? -10.797 29.406 -1.186 1 96.5 280 TYR A O 1
ATOM 2245 N N . PRO A 1 281 ? -10.953 27.156 -0.932 1 83.38 281 PRO A N 1
ATOM 2246 C CA . PRO A 1 281 ? -11.156 26.938 -2.365 1 83.38 281 PRO A CA 1
ATOM 2247 C C . PRO A 1 281 ? -12.359 27.688 -2.92 1 83.38 281 PRO A C 1
ATOM 2249 O O . PRO A 1 281 ? -12.367 28.062 -4.094 1 83.38 281 PRO A O 1
ATOM 2252 N N . ASN A 1 282 ? -13.578 27.688 -2.379 1 69.25 282 ASN A N 1
ATOM 2253 C CA . ASN A 1 282 ? -14.773 28.297 -2.938 1 69.25 282 ASN A CA 1
ATOM 2254 C C . ASN A 1 282 ? -14.93 29.75 -2.48 1 69.25 282 ASN A C 1
ATOM 2256 O O . ASN A 1 282 ? -16.031 30.297 -2.48 1 69.25 282 ASN A O 1
ATOM 2260 N N . GLY A 1 283 ? -13.852 30.375 -2.416 1 60.91 283 GLY A N 1
ATOM 2261 C CA . GLY A 1 283 ? -13.938 31.797 -2.154 1 60.91 283 GLY A CA 1
ATOM 2262 C C . GLY A 1 283 ? -14.664 32.125 -0.867 1 60.91 283 GLY A C 1
ATOM 2263 O O . GLY A 1 283 ? -15.305 33.188 -0.762 1 60.91 283 GLY A O 1
ATOM 2264 N N . VAL A 1 284 ? -14.844 31.188 -0.096 1 52.78 284 VAL A N 1
ATOM 2265 C CA . VAL A 1 284 ? -15.414 31.609 1.178 1 52.78 284 VAL A CA 1
ATOM 2266 C C . VAL A 1 284 ? -14.641 32.812 1.722 1 52.78 284 VAL A C 1
ATOM 2268 O O . VAL A 1 284 ? -13.406 32.781 1.784 1 52.78 284 VAL A O 1
ATOM 2271 N N . PRO A 1 285 ? -15.242 34.094 1.723 1 48.75 285 PRO A N 1
ATOM 2272 C CA . PRO A 1 285 ? -14.539 35.281 2.168 1 48.75 285 PRO A CA 1
ATOM 2273 C C . PRO A 1 285 ? -13.805 35.094 3.492 1 48.75 285 PRO A C 1
ATOM 2275 O O . PRO A 1 285 ? -14.32 34.406 4.395 1 48.75 285 PRO A O 1
ATOM 2278 N N . ALA A 1 286 ? -12.492 35.438 3.33 1 45.09 286 ALA A N 1
ATOM 2279 C CA . ALA A 1 286 ? -11.688 35.594 4.539 1 45.09 286 ALA A CA 1
ATOM 2280 C C . ALA A 1 286 ? -12.25 36.719 5.434 1 45.09 286 ALA A C 1
ATOM 2282 O O . ALA A 1 286 ? -12.82 37.688 4.945 1 45.09 286 ALA A O 1
ATOM 2283 N N . MET B 1 1 ? 21.547 -7.297 -19.125 1 86.5 1 MET B N 1
ATOM 2284 C CA . MET B 1 1 ? 20.219 -7.035 -18.594 1 86.5 1 MET B CA 1
ATOM 2285 C C . MET B 1 1 ? 19.516 -8.336 -18.219 1 86.5 1 MET B C 1
ATOM 2287 O O . MET B 1 1 ? 19.688 -9.359 -18.891 1 86.5 1 MET B O 1
ATOM 2291 N N . ALA B 1 2 ? 18.828 -8.297 -17.109 1 91.06 2 ALA B N 1
ATOM 2292 C CA . ALA B 1 2 ? 18.094 -9.492 -16.688 1 91.06 2 ALA B CA 1
ATOM 2293 C C . ALA B 1 2 ? 17.047 -9.883 -17.719 1 91.06 2 ALA B C 1
ATOM 2295 O O . ALA B 1 2 ? 16.578 -9.039 -18.484 1 91.06 2 ALA B O 1
ATOM 2296 N N . LYS B 1 3 ? 16.797 -11.133 -17.812 1 93.25 3 LYS B N 1
ATOM 2297 C CA . LYS B 1 3 ? 15.805 -11.648 -18.734 1 93.25 3 LYS B CA 1
ATOM 2298 C C . LYS B 1 3 ? 14.781 -12.531 -18.031 1 93.25 3 LYS B C 1
ATOM 2300 O O . LYS B 1 3 ? 15.148 -13.352 -17.172 1 93.25 3 LYS B O 1
ATOM 2305 N N . VAL B 1 4 ? 13.57 -12.281 -18.375 1 96.75 4 VAL B N 1
ATOM 2306 C CA . VAL B 1 4 ? 12.547 -13.234 -17.969 1 96.75 4 VAL B CA 1
ATOM 2307 C C . VAL B 1 4 ? 12.625 -14.484 -18.859 1 96.75 4 VAL B C 1
ATOM 2309 O O . VAL B 1 4 ? 12.352 -14.422 -20.047 1 96.75 4 VAL B O 1
ATOM 2312 N N . VAL B 1 5 ? 12.969 -15.586 -18.266 1 97.19 5 VAL B N 1
ATOM 2313 C CA . VAL B 1 5 ? 13.25 -16.781 -19.062 1 97.19 5 VAL B CA 1
ATOM 2314 C C . VAL B 1 5 ? 12.039 -17.703 -19.047 1 97.19 5 VAL B C 1
ATOM 2316 O O . VAL B 1 5 ? 11.914 -18.578 -19.906 1 97.19 5 VAL B O 1
ATOM 2319 N N . ALA B 1 6 ? 11.18 -17.531 -18.078 1 98 6 ALA B N 1
ATOM 2320 C CA . ALA B 1 6 ? 9.945 -18.312 -17.984 1 98 6 ALA B CA 1
ATOM 2321 C C . ALA B 1 6 ? 8.898 -17.594 -17.141 1 98 6 ALA B C 1
ATOM 2323 O O . ALA B 1 6 ? 9.242 -16.875 -16.203 1 98 6 ALA B O 1
ATOM 2324 N N . VAL B 1 7 ? 7.691 -17.703 -17.5 1 98.62 7 VAL B N 1
ATOM 2325 C CA . VAL B 1 7 ? 6.531 -17.297 -16.719 1 98.62 7 VAL B CA 1
ATOM 2326 C C . VAL B 1 7 ? 5.672 -18.516 -16.406 1 98.62 7 VAL B C 1
ATOM 2328 O O . VAL B 1 7 ? 5.273 -19.25 -17.297 1 98.62 7 VAL B O 1
ATOM 2331 N N . LEU B 1 8 ? 5.5 -18.797 -15.156 1 98.75 8 LEU B N 1
ATOM 2332 C CA . LEU B 1 8 ? 4.688 -19.938 -14.727 1 98.75 8 LEU B CA 1
ATOM 2333 C C . LEU B 1 8 ? 3.492 -19.469 -13.906 1 98.75 8 LEU B C 1
ATOM 2335 O O . LEU B 1 8 ? 3.625 -18.562 -13.07 1 98.75 8 LEU B O 1
ATOM 2339 N N . ALA B 1 9 ? 2.322 -20 -14.109 1 98.62 9 ALA B N 1
ATOM 2340 C CA . ALA B 1 9 ? 1.115 -19.75 -13.328 1 98.62 9 ALA B CA 1
ATOM 2341 C C . ALA B 1 9 ? 0.453 -21.062 -12.914 1 98.62 9 ALA B C 1
ATOM 2343 O O . ALA B 1 9 ? 0.347 -21.984 -13.719 1 98.62 9 ALA B O 1
ATOM 2344 N N . THR B 1 10 ? 0.099 -21.156 -11.648 1 97.94 10 THR B N 1
ATOM 2345 C CA . THR B 1 10 ? -0.492 -22.406 -11.164 1 97.94 10 THR B CA 1
ATOM 2346 C C . THR B 1 10 ? -1.478 -22.125 -10.031 1 97.94 10 THR B C 1
ATOM 2348 O O . THR B 1 10 ? -1.502 -21.031 -9.477 1 97.94 10 THR B O 1
ATOM 2351 N N . THR B 1 11 ? -2.369 -23.016 -9.789 1 95.5 11 THR B N 1
ATOM 2352 C CA . THR B 1 11 ? -3.121 -23.031 -8.539 1 95.5 11 THR B CA 1
ATOM 2353 C C . THR B 1 11 ? -2.246 -23.531 -7.391 1 95.5 11 THR B C 1
ATOM 2355 O O . THR B 1 11 ? -1.177 -24.094 -7.617 1 95.5 11 THR B O 1
ATOM 2358 N N . HIS B 1 12 ? -2.605 -23.219 -6.133 1 92.81 12 HIS B N 1
ATOM 2359 C CA . HIS B 1 12 ? -1.713 -23.562 -5.031 1 92.81 12 HIS B CA 1
ATOM 2360 C C . HIS B 1 12 ? -2.447 -24.344 -3.949 1 92.81 12 HIS B C 1
ATOM 2362 O O . HIS B 1 12 ? -2.232 -24.109 -2.758 1 92.81 12 HIS B O 1
ATOM 2368 N N . HIS B 1 13 ? -3.086 -25.328 -4.285 1 85.88 13 HIS B N 1
ATOM 2369 C CA . HIS B 1 13 ? -3.73 -26.188 -3.301 1 85.88 13 HIS B CA 1
ATOM 2370 C C . HIS B 1 13 ? -2.701 -26.891 -2.424 1 85.88 13 HIS B C 1
ATOM 2372 O O . HIS B 1 13 ? -1.84 -27.625 -2.93 1 85.88 13 HIS B O 1
ATOM 2378 N N . PRO B 1 14 ? -2.9 -26.781 -1.139 1 88.19 14 PRO B N 1
ATOM 2379 C CA . PRO B 1 14 ? -1.838 -27.266 -0.257 1 88.19 14 PRO B CA 1
ATOM 2380 C C . PRO B 1 14 ? -1.87 -28.781 -0.075 1 88.19 14 PRO B C 1
ATOM 2382 O O . PRO B 1 14 ? -0.935 -29.359 0.483 1 88.19 14 PRO B O 1
ATOM 2385 N N . PHE B 1 15 ? -2.744 -29.469 -0.638 1 87.12 15 PHE B N 1
ATOM 2386 C CA . PHE B 1 15 ? -2.908 -30.906 -0.417 1 87.12 15 PHE B CA 1
ATOM 2387 C C . PHE B 1 15 ? -1.906 -31.703 -1.247 1 87.12 15 PHE B C 1
ATOM 2389 O O . PHE B 1 15 ? -1.704 -32.875 -1.012 1 87.12 15 PHE B O 1
ATOM 2396 N N . PHE B 1 16 ? -1.39 -31.078 -2.219 1 89.19 16 PHE B N 1
ATOM 2397 C CA . PHE B 1 16 ? -0.477 -31.812 -3.094 1 89.19 16 PHE B CA 1
ATOM 2398 C C . PHE B 1 16 ? 0.676 -32.406 -2.297 1 89.19 16 PHE B C 1
ATOM 2400 O O . PHE B 1 16 ? 1.086 -33.531 -2.545 1 89.19 16 PHE B O 1
ATOM 2407 N N . TYR B 1 17 ? 1.199 -31.656 -1.372 1 91.75 17 TYR B N 1
ATOM 2408 C CA . TYR B 1 17 ? 2.371 -32.094 -0.631 1 91.75 17 TYR B CA 1
ATOM 2409 C C . TYR B 1 17 ? 2.086 -33.406 0.099 1 91.75 17 TYR B C 1
ATOM 2411 O O . TYR B 1 17 ? 2.826 -34.375 -0.048 1 91.75 17 TYR B O 1
ATOM 2419 N N . ARG B 1 18 ? 1.035 -33.469 0.825 1 89.88 18 ARG B N 1
ATOM 2420 C CA . ARG B 1 18 ? 0.662 -34.656 1.561 1 89.88 18 ARG B CA 1
ATOM 2421 C C . ARG B 1 18 ? 0.373 -35.812 0.608 1 89.88 18 ARG B C 1
ATOM 2423 O O . ARG B 1 18 ? 0.828 -36.938 0.832 1 89.88 18 ARG B O 1
ATOM 2430 N N . THR B 1 19 ? -0.361 -35.5 -0.4 1 88.69 19 THR B N 1
ATOM 2431 C CA . THR B 1 19 ? -0.765 -36.531 -1.357 1 88.69 19 THR B CA 1
ATOM 2432 C C . THR B 1 19 ? 0.456 -37.156 -2.029 1 88.69 19 THR B C 1
ATOM 2434 O O . THR B 1 19 ? 0.503 -38.375 -2.238 1 88.69 19 THR B O 1
ATOM 2437 N N . SER B 1 20 ? 1.406 -36.312 -2.377 1 88.94 20 SER B N 1
ATOM 2438 C CA . SER B 1 20 ? 2.582 -36.781 -3.109 1 88.94 20 SER B CA 1
ATOM 2439 C C . SER B 1 20 ? 3.506 -37.594 -2.215 1 88.94 20 SER B C 1
ATOM 2441 O O . SER B 1 20 ? 4.375 -38.312 -2.705 1 88.94 20 SER B O 1
ATOM 2443 N N . ASN B 1 21 ? 3.309 -37.5 -0.922 1 89.75 21 ASN B N 1
ATOM 2444 C CA . ASN B 1 21 ? 4.203 -38.188 0.004 1 89.75 21 ASN B CA 1
ATOM 2445 C C . ASN B 1 21 ? 3.531 -39.375 0.641 1 89.75 21 ASN B C 1
ATOM 2447 O O . ASN B 1 21 ? 4.129 -40.062 1.477 1 89.75 21 ASN B O 1
ATOM 2451 N N . LEU B 1 22 ? 2.328 -39.656 0.291 1 89.81 22 LEU B N 1
ATOM 2452 C CA . LEU B 1 22 ? 1.639 -40.844 0.791 1 89.81 22 LEU B CA 1
ATOM 2453 C C . LEU B 1 22 ? 2.227 -42.094 0.182 1 89.81 22 LEU B C 1
ATOM 2455 O O . LEU B 1 22 ? 2.58 -42.125 -1 1 89.81 22 LEU B O 1
ATOM 2459 N N . PRO B 1 23 ? 2.24 -43.125 0.995 1 89.81 23 PRO B N 1
ATOM 2460 C CA . PRO B 1 23 ? 2.613 -44.438 0.419 1 89.81 23 PRO B CA 1
ATOM 2461 C C . PRO B 1 23 ? 1.635 -44.906 -0.653 1 89.81 23 PRO B C 1
ATOM 2463 O O . PRO B 1 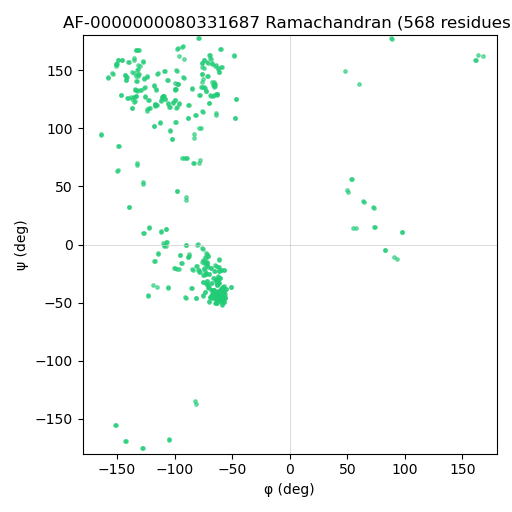23 ? 0.452 -44.562 -0.611 1 89.81 23 PRO B O 1
ATOM 2466 N N . ALA B 1 24 ? 2.156 -45.656 -1.565 1 85.56 24 ALA B N 1
ATOM 2467 C CA . ALA B 1 24 ? 1.396 -46.094 -2.73 1 85.56 24 ALA B CA 1
ATOM 2468 C C . ALA B 1 24 ? 0.065 -46.719 -2.312 1 85.56 24 ALA B C 1
ATOM 2470 O O . ALA B 1 24 ? -0.96 -46.5 -2.961 1 85.56 24 ALA B O 1
ATOM 2471 N N . GLU B 1 25 ? 0.06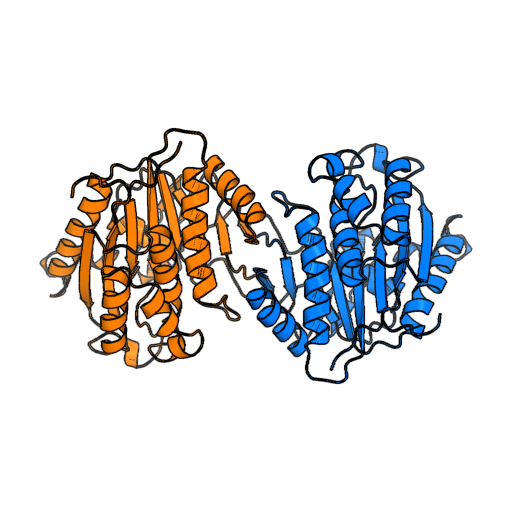1 -47.438 -1.188 1 89.81 25 GLU B N 1
ATOM 2472 C CA . GLU B 1 25 ? -1.12 -48.156 -0.753 1 89.81 25 GLU B CA 1
ATOM 2473 C C . GLU B 1 25 ? -2.182 -47.219 -0.187 1 89.81 25 GLU B C 1
ATOM 2475 O O . GLU B 1 25 ? -3.354 -47.594 -0.082 1 89.81 25 GLU B O 1
ATOM 2480 N N . GLU B 1 26 ? -1.768 -46.062 0.096 1 91.69 26 GLU B N 1
ATOM 2481 C CA . GLU B 1 26 ? -2.666 -45.094 0.754 1 91.69 26 GLU B CA 1
ATOM 2482 C C . GLU B 1 26 ? -3.07 -43.969 -0.191 1 91.69 26 GLU B C 1
ATOM 2484 O O . GLU B 1 26 ? -3.885 -43.125 0.165 1 91.69 26 GLU B O 1
ATOM 2489 N N . ARG B 1 27 ? -2.598 -44 -1.376 1 88.5 27 ARG B N 1
ATOM 2490 C CA . ARG B 1 27 ? -2.834 -42.906 -2.314 1 88.5 27 ARG B CA 1
ATOM 2491 C C . ARG B 1 27 ? -4.238 -43 -2.896 1 88.5 27 ARG B C 1
ATOM 2493 O O . ARG B 1 27 ? -4.699 -44.062 -3.297 1 88.5 27 ARG B O 1
ATOM 2500 N N . PRO B 1 28 ? -4.879 -41.844 -2.773 1 87.38 28 PRO B N 1
ATOM 2501 C CA . PRO B 1 28 ? -6.148 -41.812 -3.506 1 87.38 28 PRO B CA 1
ATOM 2502 C C . PRO B 1 28 ? -5.969 -42.031 -5.008 1 87.38 28 PRO B C 1
ATOM 2504 O O . PRO B 1 28 ? -4.848 -41.906 -5.52 1 87.38 28 PRO B O 1
ATOM 2507 N N . GLU B 1 29 ? -7.082 -42.25 -5.691 1 85.44 29 GLU B N 1
ATOM 2508 C CA . GLU B 1 29 ? -7.066 -42.625 -7.098 1 85.44 29 GLU B CA 1
ATOM 2509 C C . GLU B 1 29 ? -6.461 -41.531 -7.969 1 85.44 29 GLU B C 1
ATOM 2511 O O . GLU B 1 29 ? -5.777 -41.812 -8.953 1 85.44 29 GLU B O 1
ATOM 2516 N N . TYR B 1 30 ? -6.637 -40.344 -7.543 1 87.56 30 TYR B N 1
ATOM 2517 C CA . TYR B 1 30 ? -6.227 -39.219 -8.383 1 87.56 30 TYR B CA 1
ATOM 2518 C C . TYR B 1 30 ? -4.766 -38.875 -8.141 1 87.56 30 TYR B C 1
ATOM 2520 O O . TYR B 1 30 ? -4.18 -38.094 -8.891 1 87.56 30 TYR B O 1
ATOM 2528 N N . ALA B 1 31 ? -4.117 -39.406 -7.18 1 91.5 31 ALA B N 1
ATOM 2529 C CA . ALA B 1 31 ? -2.797 -38.969 -6.715 1 91.5 31 ALA B CA 1
ATOM 2530 C C . ALA B 1 31 ? -1.744 -39.188 -7.801 1 91.5 31 ALA B C 1
ATOM 2532 O O . ALA B 1 31 ? -0.928 -38.281 -8.055 1 91.5 31 ALA B O 1
ATOM 2533 N N . ASP B 1 32 ? -1.796 -40.344 -8.438 1 92.25 32 ASP B N 1
ATOM 2534 C CA . ASP B 1 32 ? -0.778 -40.625 -9.438 1 92.25 32 ASP B CA 1
ATOM 2535 C C . ASP B 1 32 ? -0.87 -39.688 -10.625 1 92.25 32 ASP B C 1
ATOM 2537 O O . ASP B 1 32 ? 0.152 -39.219 -11.133 1 92.25 32 ASP B O 1
ATOM 2541 N N . ALA B 1 33 ? -2.08 -39.469 -11.047 1 93.06 33 ALA B N 1
ATOM 2542 C CA . ALA B 1 33 ? -2.277 -38.531 -12.141 1 93.06 33 ALA B CA 1
ATOM 2543 C C . ALA B 1 33 ? -1.797 -37.125 -11.75 1 93.06 33 ALA B C 1
ATOM 2545 O O . ALA B 1 33 ? -1.193 -36.406 -12.562 1 93.06 33 ALA B O 1
ATOM 2546 N N . TRP B 1 34 ? -2.09 -36.719 -10.547 1 93.88 34 TRP B N 1
ATOM 2547 C CA . TRP B 1 34 ? -1.684 -35.406 -10.047 1 93.88 34 TRP B CA 1
ATOM 2548 C C . TRP B 1 34 ? -0.164 -35.281 -10.023 1 93.88 34 TRP B C 1
ATOM 2550 O O . TRP B 1 34 ? 0.388 -34.281 -10.531 1 93.88 34 TRP B O 1
ATOM 2560 N N . VAL B 1 35 ? 0.553 -36.281 -9.539 1 94.12 35 VAL B N 1
ATOM 2561 C CA . VAL B 1 35 ? 2.008 -36.281 -9.445 1 94.12 35 VAL B CA 1
ATOM 2562 C C . VAL B 1 35 ? 2.623 -36.188 -10.836 1 94.12 35 VAL B C 1
ATOM 2564 O O . VAL B 1 35 ? 3.564 -35.438 -11.062 1 94.12 35 VAL B O 1
ATOM 2567 N N . ARG B 1 36 ? 2.057 -36.969 -11.734 1 95.5 36 ARG B N 1
ATOM 2568 C CA . ARG B 1 36 ? 2.568 -36.969 -13.102 1 95.5 36 ARG B CA 1
ATOM 2569 C C . ARG B 1 36 ? 2.443 -35.594 -13.734 1 95.5 36 ARG B C 1
ATOM 2571 O O . ARG B 1 36 ? 3.363 -35.125 -14.406 1 95.5 36 ARG B O 1
ATOM 2578 N N . LYS B 1 37 ? 1.341 -34.969 -13.539 1 96.56 37 LYS B N 1
ATOM 2579 C CA . LYS B 1 37 ? 1.109 -33.656 -14.117 1 96.56 37 LYS B CA 1
ATOM 2580 C C . LYS B 1 37 ? 2.02 -32.594 -13.477 1 96.56 37 LYS B C 1
ATOM 2582 O O . LYS B 1 37 ? 2.535 -31.719 -14.172 1 96.56 37 LYS B O 1
ATOM 2587 N N . VAL B 1 38 ? 2.217 -32.688 -12.195 1 96.44 38 VAL B N 1
ATOM 2588 C CA . VAL B 1 38 ? 3.092 -31.766 -11.492 1 96.44 38 VAL B CA 1
ATOM 2589 C C . VAL B 1 38 ? 4.535 -31.953 -11.953 1 96.44 38 VAL B C 1
ATOM 2591 O O . VAL B 1 38 ? 5.27 -30.984 -12.148 1 96.44 38 VAL B O 1
ATOM 2594 N N . GLU B 1 39 ? 4.941 -33.219 -12.133 1 96.5 39 GLU B N 1
ATOM 2595 C CA . GLU B 1 39 ? 6.293 -33.5 -12.617 1 96.5 39 GLU B CA 1
ATOM 2596 C C . GLU B 1 39 ? 6.508 -32.938 -14.016 1 96.5 39 GLU B C 1
ATOM 2598 O O . GLU B 1 39 ? 7.574 -32.406 -14.312 1 96.5 39 GLU B O 1
ATOM 2603 N N . ALA B 1 40 ? 5.496 -33.094 -14.812 1 97.75 40 ALA B N 1
ATOM 2604 C CA . ALA B 1 40 ? 5.57 -32.5 -16.156 1 97.75 40 ALA B CA 1
ATOM 2605 C C . ALA B 1 40 ? 5.688 -30.984 -16.078 1 97.75 40 ALA B C 1
ATOM 2607 O O . ALA B 1 40 ? 6.445 -30.391 -16.844 1 97.75 40 ALA B O 1
ATOM 2608 N N . TYR B 1 41 ? 4.898 -30.391 -15.242 1 98 41 TYR B N 1
ATOM 2609 C CA . TYR B 1 41 ? 4.941 -28.938 -15.031 1 98 41 TYR B CA 1
ATOM 2610 C C . TYR B 1 41 ? 6.305 -28.5 -14.516 1 98 41 TYR B C 1
ATOM 2612 O O . TYR B 1 41 ? 6.863 -27.516 -14.984 1 98 41 TYR B O 1
ATOM 2620 N N . ARG B 1 42 ? 6.906 -29.219 -13.586 1 98 42 ARG B N 1
ATOM 2621 C CA . ARG B 1 42 ? 8.219 -28.969 -13.008 1 98 42 ARG B CA 1
ATOM 2622 C C . ARG B 1 42 ? 9.297 -28.938 -14.086 1 98 42 ARG B C 1
ATOM 2624 O O . ARG B 1 42 ? 10.211 -28.109 -14.039 1 98 42 ARG B O 1
ATOM 2631 N N . ALA B 1 43 ? 9.18 -29.812 -15.031 1 97.75 43 ALA B N 1
ATOM 2632 C CA . ALA B 1 43 ? 10.164 -29.922 -16.109 1 97.75 43 ALA B CA 1
ATOM 2633 C C . ALA B 1 43 ? 10.242 -28.625 -16.906 1 97.75 43 ALA B C 1
ATOM 2635 O O . ALA B 1 43 ? 11.297 -28.281 -17.453 1 97.75 43 ALA B O 1
ATOM 2636 N N . THR B 1 44 ? 9.141 -27.906 -16.953 1 97.06 44 THR B N 1
ATOM 2637 C CA . THR B 1 44 ? 9.125 -26.672 -17.719 1 97.06 44 THR B CA 1
ATOM 2638 C C . THR B 1 44 ? 10.031 -25.625 -17.078 1 97.06 44 THR B C 1
ATOM 2640 O O . THR B 1 44 ? 10.766 -24.922 -17.766 1 97.06 44 THR B O 1
ATOM 2643 N N . LEU B 1 45 ? 9.977 -25.516 -15.758 1 97.94 45 LEU B N 1
ATOM 2644 C CA . LEU B 1 45 ? 10.867 -24.594 -15.07 1 97.94 45 LEU B CA 1
ATOM 2645 C C . LEU B 1 45 ? 12.32 -25.031 -15.203 1 97.94 45 LEU B C 1
ATOM 2647 O O . LEU B 1 45 ? 13.219 -24.203 -15.391 1 97.94 45 LEU B O 1
ATOM 2651 N N . GLU B 1 46 ? 12.555 -26.328 -15.078 1 96.88 46 GLU B N 1
ATOM 2652 C CA . GLU B 1 46 ? 13.914 -26.859 -15.164 1 96.88 46 GLU B CA 1
ATOM 2653 C C . GLU B 1 46 ? 14.562 -26.516 -16.5 1 96.88 46 GLU B C 1
ATOM 2655 O O . GLU B 1 46 ? 15.734 -26.156 -16.562 1 96.88 46 GLU B O 1
ATOM 2660 N N . ARG B 1 47 ? 13.766 -26.609 -17.5 1 95.56 47 ARG B N 1
ATOM 2661 C CA . ARG B 1 47 ? 14.258 -26.328 -18.844 1 95.56 47 ARG B CA 1
ATOM 2662 C C . ARG B 1 47 ? 14.695 -24.875 -18.969 1 95.56 47 ARG B C 1
ATOM 2664 O O . ARG B 1 47 ? 15.633 -24.578 -19.719 1 95.56 47 ARG B O 1
ATOM 2671 N N . ALA B 1 48 ? 14.055 -24.047 -18.234 1 96.38 48 ALA B N 1
ATOM 2672 C CA . ALA B 1 48 ? 14.312 -22.609 -18.359 1 96.38 48 ALA B CA 1
ATOM 2673 C C . ALA B 1 48 ? 15.586 -22.219 -17.609 1 96.38 48 ALA B C 1
ATOM 2675 O O . ALA B 1 48 ? 16.141 -21.141 -17.844 1 96.38 48 ALA B O 1
ATOM 2676 N N . ARG B 1 49 ? 16.047 -22.953 -16.672 1 96.25 49 ARG B N 1
ATOM 2677 C CA . ARG B 1 49 ? 17.266 -22.797 -15.906 1 96.25 49 ARG B CA 1
ATOM 2678 C C . ARG B 1 49 ? 17.344 -21.406 -15.281 1 96.25 49 ARG B C 1
ATOM 2680 O O . ARG B 1 49 ? 18.328 -20.688 -15.477 1 96.25 49 ARG B O 1
ATOM 2687 N N . PRO B 1 50 ? 16.328 -21.031 -14.492 1 97.69 50 PRO B N 1
ATOM 2688 C CA . PRO B 1 50 ? 16.391 -19.719 -13.859 1 97.69 50 PRO B CA 1
ATOM 2689 C C . PRO B 1 50 ? 17.438 -19.641 -12.75 1 97.69 50 PRO B C 1
ATOM 2691 O O . PRO B 1 50 ? 17.797 -20.672 -12.164 1 97.69 50 PRO B O 1
ATOM 2694 N N . ASP B 1 51 ? 17.906 -18.375 -12.469 1 97.31 51 ASP B N 1
ATOM 2695 C CA . ASP B 1 51 ? 18.797 -18.078 -11.352 1 97.31 51 ASP B CA 1
ATOM 2696 C C . ASP B 1 51 ? 18.016 -17.578 -10.141 1 97.31 51 ASP B C 1
ATOM 2698 O O . ASP B 1 51 ? 18.516 -17.594 -9.016 1 97.31 51 ASP B O 1
ATOM 2702 N N . LEU B 1 52 ? 16.875 -17.125 -10.43 1 97.69 52 LEU B N 1
ATOM 2703 C CA . LEU B 1 52 ? 16.078 -16.391 -9.438 1 97.69 52 LEU B CA 1
ATOM 2704 C C . LEU B 1 52 ? 14.594 -16.5 -9.758 1 97.69 52 LEU B C 1
ATOM 2706 O O . LEU B 1 52 ? 14.211 -16.562 -10.93 1 97.69 52 LEU B O 1
ATOM 2710 N N . LEU B 1 53 ? 13.789 -16.5 -8.703 1 98.75 53 LEU B N 1
ATOM 2711 C CA . LEU B 1 53 ? 12.344 -16.578 -8.875 1 98.75 53 LEU B CA 1
ATOM 2712 C C . LEU B 1 53 ? 11.664 -15.328 -8.336 1 98.75 53 LEU B C 1
ATOM 2714 O O . LEU B 1 53 ? 11.859 -14.969 -7.172 1 98.75 53 LEU B O 1
ATOM 2718 N N . VAL B 1 54 ? 10.953 -14.625 -9.164 1 98.88 54 VAL B N 1
ATOM 2719 C CA . VAL B 1 54 ? 9.977 -13.656 -8.68 1 98.88 54 VAL B CA 1
ATOM 2720 C C . VAL B 1 54 ? 8.633 -14.352 -8.461 1 98.88 54 VAL B C 1
ATOM 2722 O O . VAL B 1 54 ? 8.047 -14.898 -9.391 1 98.88 54 VAL B O 1
ATOM 2725 N N . MET B 1 55 ? 8.172 -14.305 -7.215 1 98.88 55 MET B N 1
ATOM 2726 C CA . MET B 1 55 ? 7.02 -15.109 -6.832 1 98.88 55 MET B CA 1
ATOM 2727 C C . MET B 1 55 ? 5.812 -14.227 -6.527 1 98.88 55 MET B C 1
ATOM 2729 O O . MET B 1 55 ? 5.895 -13.32 -5.695 1 98.88 55 MET B O 1
ATOM 2733 N N . VAL B 1 56 ? 4.75 -14.477 -7.203 1 98.81 56 VAL B N 1
ATOM 2734 C CA . VAL B 1 56 ? 3.508 -13.758 -6.953 1 98.81 56 VAL B CA 1
ATOM 2735 C C . VAL B 1 56 ? 2.535 -14.648 -6.184 1 98.81 56 VAL B C 1
ATOM 2737 O O . VAL B 1 56 ? 2.209 -15.75 -6.633 1 98.81 56 VAL B O 1
ATOM 2740 N N . GLY B 1 57 ? 2.164 -14.242 -5.008 1 97.75 57 GLY B N 1
ATOM 2741 C CA . GLY B 1 57 ? 1.195 -14.945 -4.18 1 97.75 57 GLY B CA 1
ATOM 2742 C C . GLY B 1 57 ? 0.281 -14.016 -3.406 1 97.75 57 GLY B C 1
ATOM 2743 O O . GLY B 1 57 ? 0.108 -12.852 -3.781 1 97.75 57 GLY B O 1
ATOM 2744 N N . SER B 1 58 ? -0.458 -14.57 -2.488 1 94.88 58 SER B N 1
ATOM 2745 C CA . SER B 1 58 ? -1.356 -13.812 -1.624 1 94.88 58 SER B CA 1
ATOM 2746 C C . SER B 1 58 ? -1.367 -14.375 -0.207 1 94.88 58 SER B C 1
ATOM 2748 O O . SER B 1 58 ? -1.336 -15.594 -0.017 1 94.88 58 SER B O 1
ATOM 2750 N N . ASP B 1 59 ? -1.427 -13.492 0.706 1 88.81 59 ASP B N 1
ATOM 2751 C CA . ASP B 1 59 ? -1.476 -13.906 2.104 1 88.81 59 ASP B CA 1
ATOM 2752 C C . ASP B 1 59 ? -2.867 -14.414 2.479 1 88.81 59 ASP B C 1
ATOM 2754 O O . ASP B 1 59 ? -3.875 -13.852 2.053 1 88.81 59 ASP B O 1
ATOM 2758 N N . HIS B 1 60 ? -2.92 -15.492 3.166 1 87.31 60 HIS B N 1
ATOM 2759 C CA . HIS B 1 60 ? -4.184 -16.062 3.627 1 87.31 60 HIS B CA 1
ATOM 2760 C C . HIS B 1 60 ? -4.461 -15.672 5.078 1 87.31 60 HIS B C 1
ATOM 2762 O O . HIS B 1 60 ? -4.785 -16.531 5.898 1 87.31 60 HIS B O 1
ATOM 2768 N N . PHE B 1 61 ? -4.266 -14.445 5.328 1 82.81 61 PHE B N 1
ATOM 2769 C CA . PHE B 1 61 ? -4.551 -13.797 6.602 1 82.81 61 PHE B CA 1
ATOM 2770 C C . PHE B 1 61 ? -3.682 -14.375 7.711 1 82.81 61 PHE B C 1
ATOM 2772 O O . PHE B 1 61 ? -4.172 -14.664 8.805 1 82.81 61 PHE B O 1
ATOM 2779 N N . HIS B 1 62 ? -2.482 -14.648 7.309 1 81.06 62 HIS B N 1
ATOM 2780 C CA . HIS B 1 62 ? -1.498 -15.039 8.312 1 81.06 62 HIS B CA 1
ATOM 2781 C C . HIS B 1 62 ? -0.747 -13.82 8.852 1 81.06 62 HIS B C 1
ATOM 2783 O O . HIS B 1 62 ? -0.497 -13.719 10.055 1 81.06 62 HIS B O 1
ATOM 2789 N N . GLN B 1 63 ? -0.355 -12.977 7.941 1 81.69 63 GLN B N 1
ATOM 2790 C CA . GLN B 1 63 ? 0.455 -11.82 8.328 1 81.69 63 GLN B CA 1
ATOM 2791 C C . GLN B 1 63 ? -0.254 -10.516 7.988 1 81.69 63 GLN B C 1
ATOM 2793 O O . GLN B 1 63 ? -0.103 -9.516 8.695 1 81.69 63 GLN B O 1
ATOM 2798 N N . LEU B 1 64 ? -0.935 -10.539 6.961 1 81.25 64 LEU B N 1
ATOM 2799 C CA . LEU B 1 64 ? -1.645 -9.344 6.52 1 81.25 64 LEU B CA 1
ATOM 2800 C C . LEU B 1 64 ? -3.111 -9.398 6.938 1 81.25 64 LEU B C 1
ATOM 2802 O O . LEU B 1 64 ? -3.85 -10.289 6.512 1 81.25 64 LEU B O 1
ATOM 2806 N N . TRP B 1 65 ? -3.436 -8.398 7.797 1 83.38 65 TRP B N 1
ATOM 2807 C CA . TRP B 1 65 ? -4.766 -8.383 8.398 1 83.38 65 TRP B CA 1
ATOM 2808 C C . TRP B 1 65 ? -5.445 -7.035 8.18 1 83.38 65 TRP B C 1
ATOM 2810 O O . TRP B 1 65 ? -4.871 -6.137 7.559 1 83.38 65 TRP B O 1
ATOM 2820 N N . LEU B 1 66 ? -6.605 -6.984 8.805 1 85.81 66 LEU B N 1
ATOM 2821 C CA . LEU B 1 66 ? -7.465 -5.828 8.57 1 85.81 66 LEU B CA 1
ATOM 2822 C C . LEU B 1 66 ? -6.938 -4.605 9.312 1 85.81 66 LEU B C 1
ATOM 2824 O O . LEU B 1 66 ? -7.422 -3.49 9.109 1 85.81 66 LEU B O 1
ATOM 2828 N N . ASP B 1 67 ? -5.926 -4.773 10.055 1 88 67 ASP B N 1
ATOM 2829 C CA . ASP B 1 67 ? -5.32 -3.646 10.758 1 88 67 ASP B CA 1
ATOM 2830 C C . ASP B 1 67 ? -4.348 -2.895 9.852 1 88 67 ASP B C 1
ATOM 2832 O O . ASP B 1 67 ? -3.984 -1.751 10.141 1 88 67 ASP B O 1
ATOM 2836 N N . ASN B 1 68 ? -3.889 -3.525 8.875 1 92.44 68 ASN B N 1
ATOM 2837 C CA . ASN B 1 68 ? -3.012 -2.982 7.844 1 92.44 68 ASN B CA 1
ATOM 2838 C C . ASN B 1 68 ? -2.965 -3.887 6.613 1 92.44 68 ASN B C 1
ATOM 2840 O O . ASN B 1 68 ? -2.141 -4.797 6.543 1 92.44 68 ASN B O 1
ATOM 2844 N N . MET B 1 69 ? -3.793 -3.561 5.645 1 95.25 69 MET B N 1
ATOM 2845 C CA . MET B 1 69 ? -3.924 -4.414 4.465 1 95.25 69 MET B CA 1
ATOM 2846 C C . MET B 1 69 ? -3.395 -3.707 3.223 1 95.25 69 MET B C 1
ATOM 2848 O O . MET B 1 69 ? -4.023 -2.775 2.717 1 95.25 69 MET B O 1
ATOM 2852 N N . PRO B 1 70 ? -2.24 -4.105 2.775 1 97.12 70 PRO B N 1
ATOM 2853 C CA . PRO B 1 70 ? -1.738 -3.561 1.512 1 97.12 70 PRO B CA 1
ATOM 2854 C C . PRO B 1 70 ? -2.424 -4.172 0.292 1 97.12 70 PRO B C 1
ATOM 2856 O O . PRO B 1 70 ? -3.004 -5.258 0.385 1 97.12 70 PRO B O 1
ATOM 2859 N N . GLN B 1 71 ? -2.406 -3.416 -0.803 1 98.25 71 GLN B N 1
ATOM 2860 C CA . GLN B 1 71 ? -2.908 -3.986 -2.049 1 98.25 71 GLN B CA 1
ATOM 2861 C C . GLN B 1 71 ? -1.851 -4.855 -2.723 1 98.25 71 GLN B C 1
ATOM 2863 O O . GLN B 1 71 ? -2.162 -5.922 -3.256 1 98.25 71 GLN B O 1
ATOM 2868 N N . PHE B 1 72 ? -0.683 -4.359 -2.791 1 98.62 72 PHE B N 1
ATOM 2869 C CA . PHE B 1 72 ? 0.501 -5.027 -3.316 1 98.62 72 PHE B CA 1
ATOM 2870 C C . PHE B 1 72 ? 1.689 -4.844 -2.381 1 98.62 72 PHE B C 1
ATOM 2872 O O . PHE B 1 72 ? 1.977 -3.725 -1.949 1 98.62 72 PHE B O 1
ATOM 2879 N N . LEU B 1 73 ? 2.338 -5.906 -1.99 1 98.5 73 LEU B N 1
ATOM 2880 C CA . LEU B 1 73 ? 3.438 -5.855 -1.033 1 98.5 73 LEU B CA 1
ATOM 2881 C C . LEU B 1 73 ? 4.629 -6.668 -1.531 1 98.5 73 LEU B C 1
ATOM 2883 O O . LEU B 1 73 ? 4.457 -7.777 -2.045 1 98.5 73 LEU B O 1
ATOM 2887 N N . VAL B 1 74 ? 5.805 -6.09 -1.462 1 98.69 74 VAL B N 1
ATOM 2888 C CA . VAL B 1 74 ? 7.035 -6.773 -1.848 1 98.69 74 VAL B CA 1
ATOM 2889 C C . VAL B 1 74 ? 7.852 -7.102 -0.602 1 98.69 74 VAL B C 1
ATOM 2891 O O . VAL B 1 74 ? 8.078 -6.238 0.249 1 98.69 74 VAL B O 1
ATOM 2894 N N . GLY B 1 75 ? 8.195 -8.383 -0.452 1 98.44 75 GLY B N 1
ATOM 2895 C CA . GLY B 1 75 ? 9.148 -8.734 0.582 1 98.44 75 GLY B CA 1
ATOM 2896 C C . GLY B 1 75 ? 10.578 -8.344 0.234 1 98.44 75 GLY B C 1
ATOM 2897 O O . GLY B 1 75 ? 11.016 -8.523 -0.905 1 98.44 75 GLY B O 1
ATOM 2898 N N . LYS B 1 76 ? 11.242 -7.789 1.155 1 98.06 76 LYS B N 1
ATOM 2899 C CA . LYS B 1 76 ? 12.633 -7.387 0.969 1 98.06 76 LYS B CA 1
ATOM 2900 C C . LYS B 1 76 ? 13.5 -7.832 2.145 1 98.06 76 LYS B C 1
ATOM 2902 O O . LYS B 1 76 ? 13.922 -7.012 2.961 1 98.06 76 LYS B O 1
ATOM 2907 N N . ALA B 1 77 ? 13.688 -9.062 2.264 1 97.56 77 ALA B N 1
ATOM 2908 C CA . ALA B 1 77 ? 14.523 -9.656 3.307 1 97.56 77 ALA B CA 1
ATOM 2909 C C . ALA B 1 77 ? 15.523 -10.633 2.713 1 97.56 77 ALA B C 1
ATOM 2911 O O . ALA B 1 77 ? 15.305 -11.188 1.634 1 97.56 77 ALA B O 1
ATOM 2912 N N . PRO B 1 78 ? 16.641 -10.836 3.385 1 97.88 78 PRO B N 1
ATOM 2913 C CA . PRO B 1 78 ? 17.625 -11.797 2.873 1 97.88 78 PRO B CA 1
ATOM 2914 C C . PRO B 1 78 ? 17.172 -13.242 3.031 1 97.88 78 PRO B C 1
ATOM 2916 O O . PRO B 1 78 ? 17.672 -14.133 2.344 1 97.88 78 PRO B O 1
ATOM 2919 N N . MET B 1 79 ? 16.297 -13.461 4.012 1 98.25 79 MET B N 1
ATOM 2920 C CA . MET B 1 79 ? 15.734 -14.781 4.297 1 98.25 79 MET B CA 1
ATOM 2921 C C . MET B 1 79 ? 14.273 -14.68 4.723 1 98.25 79 MET B C 1
ATOM 2923 O O . MET B 1 79 ? 13.891 -13.719 5.398 1 98.25 79 MET B O 1
ATOM 2927 N N . TYR B 1 80 ? 13.523 -15.648 4.363 1 97.81 80 TYR B N 1
ATOM 2928 C CA . TYR B 1 80 ? 12.117 -15.727 4.762 1 97.81 80 TYR B CA 1
ATOM 2929 C C . TYR B 1 80 ? 11.82 -17.047 5.445 1 97.81 80 TYR B C 1
ATOM 2931 O O . TYR B 1 80 ? 12.141 -18.125 4.914 1 97.81 80 TYR B O 1
ATOM 2939 N N . ASP B 1 81 ? 11.219 -16.969 6.641 1 96.94 81 ASP B N 1
ATOM 2940 C CA . ASP B 1 81 ? 10.609 -18.156 7.215 1 96.94 81 ASP B CA 1
ATOM 2941 C C . ASP B 1 81 ? 9.281 -18.484 6.539 1 96.94 81 ASP B C 1
ATOM 2943 O O . ASP B 1 81 ? 8.516 -17.578 6.199 1 96.94 81 ASP B O 1
ATOM 2947 N N . ALA B 1 82 ? 9.234 -19.75 6.398 1 95.62 82 ALA B N 1
ATOM 2948 C CA . ALA B 1 82 ? 8.016 -20.094 5.668 1 95.62 82 ALA B CA 1
ATOM 2949 C C . ALA B 1 82 ? 7.305 -21.281 6.301 1 95.62 82 ALA B C 1
ATOM 2951 O O . ALA B 1 82 ? 7.949 -22.141 6.914 1 95.62 82 ALA B O 1
ATOM 2952 N N . ASN B 1 83 ? 6.246 -21.328 5.984 1 93.12 83 ASN B N 1
ATOM 2953 C CA . ASN B 1 83 ? 4.938 -21.859 6.336 1 93.12 83 ASN B CA 1
ATOM 2954 C C . ASN B 1 83 ? 4.598 -21.594 7.797 1 93.12 83 ASN B C 1
ATOM 2956 O O . ASN B 1 83 ? 5.492 -21.484 8.641 1 93.12 83 ASN B O 1
ATOM 2960 N N . PHE B 1 84 ? 3.395 -21.438 8.078 1 92.44 84 PHE B N 1
ATOM 2961 C CA . PHE B 1 84 ? 2.869 -21.203 9.414 1 92.44 84 PHE B CA 1
ATOM 2962 C C . PHE B 1 84 ? 2.49 -22.516 10.086 1 92.44 84 PHE B C 1
ATOM 2964 O O . PHE B 1 84 ? 2.266 -23.531 9.414 1 92.44 84 PHE B O 1
ATOM 2971 N N . TYR B 1 85 ? 2.418 -22.422 11.391 1 91.19 85 TYR B N 1
ATOM 2972 C CA . TYR B 1 85 ? 2.168 -23.656 12.148 1 91.19 85 TYR B CA 1
ATOM 2973 C C . TYR B 1 85 ? 0.845 -24.281 11.742 1 91.19 85 TYR B C 1
ATOM 2975 O O . TYR B 1 85 ? 0.729 -25.516 11.688 1 91.19 85 TYR B O 1
ATOM 2983 N N . ASN B 1 86 ? -0.109 -23.547 11.492 1 90.38 86 ASN B N 1
ATOM 2984 C CA . ASN B 1 86 ? -1.404 -24.078 11.094 1 90.38 86 ASN B CA 1
ATOM 2985 C C . ASN B 1 86 ? -1.317 -24.828 9.766 1 90.38 86 ASN B C 1
ATOM 2987 O O . ASN B 1 86 ? -2.043 -25.797 9.547 1 90.38 86 ASN B O 1
ATOM 2991 N N . GLU B 1 87 ? -0.437 -24.375 8.867 1 92.12 87 GLU B N 1
ATOM 2992 C CA . GLU B 1 87 ? -0.26 -25.047 7.578 1 92.12 87 GLU B CA 1
ATOM 2993 C C . GLU B 1 87 ? 0.475 -26.375 7.742 1 92.12 87 GLU B C 1
ATOM 2995 O O . GLU B 1 87 ? 0.178 -27.344 7.039 1 92.12 87 GLU B O 1
ATOM 3000 N N . GLU B 1 88 ? 1.359 -26.375 8.672 1 91.75 88 GLU B N 1
ATOM 3001 C CA . GLU B 1 88 ? 2.021 -27.625 9.023 1 91.75 88 GLU B CA 1
ATOM 3002 C C . GLU B 1 88 ? 1.023 -28.641 9.57 1 91.75 88 GLU B C 1
ATOM 3004 O O . GLU B 1 88 ? 0.996 -29.797 9.141 1 91.75 88 GLU B O 1
ATOM 3009 N N . ARG B 1 89 ? 0.28 -28.172 10.469 1 91.5 89 ARG B N 1
ATOM 3010 C CA . ARG B 1 89 ? -0.652 -29.031 11.188 1 91.5 89 ARG B CA 1
ATOM 3011 C C . ARG B 1 89 ? -1.759 -29.531 10.273 1 91.5 89 ARG B C 1
ATOM 3013 O O . ARG B 1 89 ? -2.055 -30.734 10.242 1 91.5 89 ARG B O 1
ATOM 3020 N N . GLU B 1 90 ? -2.309 -28.656 9.492 1 88.12 90 GLU B N 1
ATOM 3021 C CA . GLU B 1 90 ? -3.514 -28.969 8.727 1 88.12 90 GLU B CA 1
ATOM 3022 C C . GLU B 1 90 ? -3.168 -29.641 7.406 1 88.12 90 GLU B C 1
ATOM 3024 O O . GLU B 1 90 ? -3.895 -30.516 6.941 1 88.12 90 GLU B O 1
ATOM 3029 N N . PHE B 1 91 ? -2.047 -29.172 6.801 1 89.81 91 PHE B N 1
ATOM 3030 C CA . PHE B 1 91 ? -1.778 -29.625 5.441 1 89.81 91 PHE B CA 1
ATOM 3031 C C . PHE B 1 91 ? -0.509 -30.469 5.395 1 89.81 91 PHE B C 1
ATOM 3033 O O . PHE B 1 91 ? -0.179 -31.047 4.359 1 89.81 91 PHE B O 1
ATOM 3040 N N . GLY B 1 92 ? 0.2 -30.516 6.523 1 91.94 92 GLY B N 1
ATOM 3041 C CA . GLY B 1 92 ? 1.432 -31.281 6.566 1 91.94 92 GLY B CA 1
ATOM 3042 C C . GLY B 1 92 ? 2.578 -30.625 5.824 1 91.94 92 GLY B C 1
ATOM 3043 O O . GLY B 1 92 ? 3.555 -31.297 5.465 1 91.94 92 GLY B O 1
ATOM 3044 N N . LEU B 1 93 ? 2.434 -29.312 5.492 1 94.62 93 LEU B N 1
ATOM 3045 C CA . LEU B 1 93 ? 3.494 -28.594 4.797 1 94.62 93 LEU B CA 1
ATOM 3046 C C . LEU B 1 93 ? 4.727 -28.453 5.684 1 94.62 93 LEU B C 1
ATOM 3048 O O . LEU B 1 93 ? 4.605 -28.234 6.895 1 94.62 93 LEU B O 1
ATOM 3052 N N . PRO B 1 94 ? 5.84 -28.656 5.148 1 94.38 94 PRO B N 1
ATOM 3053 C CA . PRO B 1 94 ? 7.062 -28.531 5.953 1 94.38 94 PRO B CA 1
ATOM 3054 C C . PRO B 1 94 ? 7.434 -27.094 6.254 1 94.38 94 PRO B C 1
ATOM 3056 O O . PRO B 1 94 ? 7.109 -26.188 5.477 1 94.38 94 PRO B O 1
ATOM 3059 N N . ARG B 1 95 ? 8.117 -26.891 7.371 1 94.75 95 ARG B N 1
ATOM 3060 C CA . ARG B 1 95 ? 8.773 -25.609 7.582 1 94.75 95 ARG B CA 1
ATOM 3061 C C . ARG B 1 95 ? 9.883 -25.391 6.559 1 94.75 95 ARG B C 1
ATOM 3063 O O . ARG B 1 95 ? 10.633 -26.328 6.234 1 94.75 95 ARG B O 1
ATOM 3070 N N . MET B 1 96 ? 9.922 -24.203 6.047 1 96.62 96 MET B N 1
ATOM 3071 C CA . MET B 1 96 ? 10.906 -23.891 5.016 1 96.62 96 MET B CA 1
ATOM 3072 C C . MET B 1 96 ? 11.617 -22.578 5.312 1 96.62 96 MET B C 1
ATOM 3074 O O . MET B 1 96 ? 11.109 -21.75 6.066 1 96.62 96 MET B O 1
ATOM 3078 N N . SER B 1 97 ? 12.812 -22.5 4.887 1 97.88 97 SER B N 1
ATOM 3079 C CA . SER B 1 97 ? 13.578 -21.266 4.828 1 97.88 97 SER B CA 1
ATOM 3080 C C . SER B 1 97 ? 13.906 -20.875 3.387 1 97.88 97 SER B C 1
ATOM 3082 O O . SER B 1 97 ? 14.523 -21.656 2.66 1 97.88 97 SER B O 1
ATOM 3084 N N . LEU B 1 98 ? 13.461 -19.734 2.963 1 98.38 98 LEU B N 1
ATOM 3085 C CA . LEU B 1 98 ? 13.633 -19.297 1.584 1 98.38 98 LEU B CA 1
ATOM 3086 C C . LEU B 1 98 ? 14.641 -18.156 1.5 1 98.38 98 LEU B C 1
ATOM 3088 O O . LEU B 1 98 ? 14.516 -17.172 2.227 1 98.38 98 LEU B O 1
ATOM 3092 N N . LYS B 1 99 ? 15.609 -18.297 0.658 1 98.62 99 LYS B N 1
ATOM 3093 C CA . LYS B 1 99 ? 16.578 -17.219 0.442 1 98.62 99 LYS B CA 1
ATOM 3094 C C . LYS B 1 99 ? 15.945 -16.078 -0.35 1 98.62 99 LYS B C 1
ATOM 3096 O O . LYS B 1 99 ? 15.25 -16.297 -1.343 1 98.62 99 LYS B O 1
ATOM 3101 N N . GLY B 1 100 ? 16.156 -14.875 0.156 1 98.62 100 GLY B N 1
ATOM 3102 C CA . GLY B 1 100 ? 15.688 -13.703 -0.56 1 98.62 100 GLY B CA 1
ATOM 3103 C C . GLY B 1 100 ? 16.766 -13.023 -1.377 1 98.62 100 GLY B C 1
ATOM 3104 O O . GLY B 1 100 ? 17.953 -13.133 -1.058 1 98.62 100 GLY B O 1
ATOM 3105 N N . HIS B 1 101 ? 16.359 -12.406 -2.461 1 98.12 101 HIS B N 1
ATOM 3106 C CA . HIS B 1 101 ? 17.234 -11.531 -3.232 1 98.12 101 HIS B CA 1
ATOM 3107 C C . HIS B 1 101 ? 16.938 -10.062 -2.951 1 98.12 101 HIS B C 1
ATOM 3109 O O . HIS B 1 101 ? 16.25 -9.406 -3.73 1 98.12 101 HIS B O 1
ATOM 3115 N N . GLU B 1 102 ? 17.594 -9.516 -2.012 1 97.62 102 GLU B N 1
ATOM 3116 C CA . GLU B 1 102 ? 17.266 -8.203 -1.477 1 97.62 102 GLU B CA 1
ATOM 3117 C C . GLU B 1 102 ? 17.469 -7.113 -2.527 1 97.62 102 GLU B C 1
ATOM 3119 O O . GLU B 1 102 ? 16.688 -6.16 -2.6 1 97.62 102 GLU B O 1
ATOM 3124 N N . GLU B 1 103 ? 18.5 -7.242 -3.254 1 97.5 103 GLU B N 1
ATOM 3125 C CA . GLU B 1 103 ? 18.828 -6.215 -4.238 1 97.5 103 GLU B CA 1
ATOM 3126 C C . GLU B 1 103 ? 17.75 -6.113 -5.312 1 97.5 103 GLU B C 1
ATOM 3128 O O . GLU B 1 103 ? 17.344 -5.012 -5.691 1 97.5 103 GLU B O 1
ATOM 3133 N N . LEU B 1 104 ? 17.297 -7.234 -5.777 1 97.88 104 LEU B N 1
ATOM 3134 C CA . LEU B 1 104 ? 16.234 -7.184 -6.785 1 97.88 104 LEU B CA 1
ATOM 3135 C C . LEU B 1 104 ? 14.922 -6.734 -6.172 1 97.88 104 LEU B C 1
ATOM 3137 O O . LEU B 1 104 ? 14.133 -6.039 -6.82 1 97.88 104 LEU B O 1
ATOM 3141 N N . SER B 1 105 ? 14.672 -7.172 -4.941 1 98.5 105 SER B N 1
ATOM 3142 C CA . SER B 1 105 ? 13.492 -6.66 -4.246 1 98.5 105 SER B CA 1
ATOM 3143 C C . SER B 1 105 ? 13.516 -5.137 -4.172 1 98.5 105 SER B C 1
ATOM 3145 O O . SER B 1 105 ? 12.5 -4.484 -4.426 1 98.5 105 SER B O 1
ATOM 3147 N N . ALA B 1 106 ? 14.672 -4.598 -3.824 1 98.12 106 ALA B N 1
ATOM 3148 C CA . ALA B 1 106 ? 14.828 -3.148 -3.742 1 98.12 106 ALA B CA 1
ATOM 3149 C C . ALA B 1 106 ? 14.602 -2.494 -5.102 1 98.12 106 ALA B C 1
ATOM 3151 O O . ALA B 1 106 ? 13.992 -1.427 -5.188 1 98.12 106 ALA B O 1
ATOM 3152 N N . HIS B 1 107 ? 15.094 -3.123 -6.094 1 98.25 107 HIS B N 1
ATOM 3153 C CA . HIS B 1 107 ? 14.906 -2.639 -7.457 1 98.25 107 HIS B CA 1
ATOM 3154 C C . HIS B 1 107 ? 13.43 -2.643 -7.848 1 98.25 107 HIS B C 1
ATOM 3156 O O . HIS B 1 107 ? 12.938 -1.673 -8.422 1 98.25 107 HIS B O 1
ATOM 3162 N N . VAL B 1 108 ? 12.742 -3.715 -7.516 1 98.69 108 VAL B N 1
ATOM 3163 C CA . VAL B 1 108 ? 11.312 -3.83 -7.809 1 98.69 108 VAL B CA 1
ATOM 3164 C C . VAL B 1 108 ? 10.547 -2.727 -7.082 1 98.69 108 VAL B C 1
ATOM 3166 O O . VAL B 1 108 ? 9.664 -2.092 -7.664 1 98.69 108 VAL B O 1
ATOM 3169 N N . LEU B 1 109 ? 10.898 -2.514 -5.887 1 98.62 109 LEU B N 1
ATOM 3170 C CA . LEU B 1 109 ? 10.227 -1.502 -5.078 1 98.62 109 LEU B CA 1
ATOM 3171 C C . LEU B 1 109 ? 10.445 -0.109 -5.66 1 98.62 109 LEU B C 1
ATOM 3173 O O . LEU B 1 109 ? 9.484 0.625 -5.898 1 98.62 109 LEU B O 1
ATOM 3177 N N . ARG B 1 110 ? 11.648 0.249 -5.949 1 98.06 110 ARG B N 1
ATOM 3178 C CA . ARG B 1 110 ? 11.961 1.581 -6.453 1 98.06 110 ARG B CA 1
ATOM 3179 C C . ARG B 1 110 ? 11.32 1.817 -7.816 1 98.06 110 ARG B C 1
ATOM 3181 O O . ARG B 1 110 ? 10.641 2.826 -8.023 1 98.06 110 ARG B O 1
ATOM 3188 N N . GLU B 1 111 ? 11.523 0.875 -8.711 1 98.31 111 GLU B N 1
ATOM 3189 C CA . GLU B 1 111 ? 10.984 1.015 -10.062 1 98.31 111 GLU B CA 1
ATOM 3190 C C . GLU B 1 111 ? 9.453 0.986 -10.047 1 98.31 111 GLU B C 1
ATOM 3192 O O . GLU B 1 111 ? 8.805 1.707 -10.805 1 98.31 111 GLU B O 1
ATOM 3197 N N . GLY B 1 112 ? 8.938 0.078 -9.188 1 98.5 112 GLY B N 1
ATOM 3198 C CA . GLY B 1 112 ? 7.488 0.008 -9.086 1 98.5 112 GLY B CA 1
ATOM 3199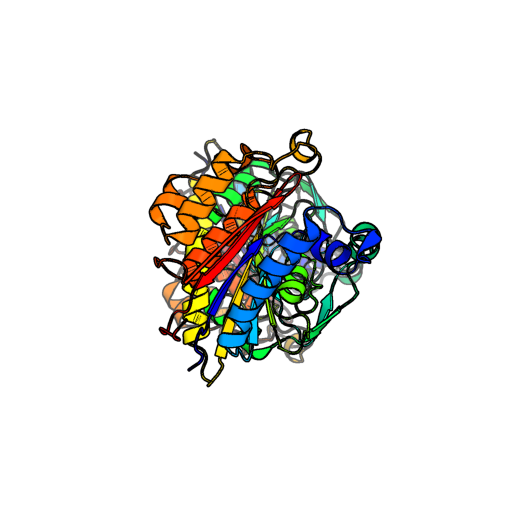 C C . GLY B 1 112 ? 6.859 1.314 -8.641 1 98.5 112 GLY B C 1
ATOM 3200 O O . GLY B 1 112 ? 5.875 1.768 -9.227 1 98.5 112 GLY B O 1
ATOM 3201 N N . LEU B 1 113 ? 7.441 1.904 -7.633 1 98.06 113 LEU B N 1
ATOM 3202 C CA . LEU B 1 113 ? 6.957 3.191 -7.145 1 98.06 113 LEU B CA 1
ATOM 3203 C C . LEU B 1 113 ? 7.027 4.25 -8.242 1 98.06 113 LEU B C 1
ATOM 3205 O O . LEU B 1 113 ? 6.098 5.043 -8.406 1 98.06 113 LEU B O 1
ATOM 3209 N N . ASP B 1 114 ? 8.062 4.23 -9.008 1 97.5 114 ASP B N 1
ATOM 3210 C CA . ASP B 1 114 ? 8.281 5.234 -10.047 1 97.5 114 ASP B CA 1
ATOM 3211 C C . ASP B 1 114 ? 7.359 5.004 -11.242 1 97.5 114 ASP B C 1
ATOM 3213 O O . ASP B 1 114 ? 7.191 5.887 -12.086 1 97.5 114 ASP B O 1
ATOM 3217 N N . ARG B 1 115 ? 6.754 3.85 -11.289 1 97.44 115 ARG B N 1
ATOM 3218 C CA . ARG B 1 115 ? 5.879 3.514 -12.406 1 97.44 115 ARG B CA 1
ATOM 3219 C C . ARG B 1 115 ? 4.414 3.529 -11.984 1 97.44 115 ARG B C 1
ATOM 3221 O O . ARG B 1 115 ? 3.551 3.004 -12.688 1 97.44 115 ARG B O 1
ATOM 3228 N N . GLY B 1 116 ? 4.172 4.074 -10.844 1 96.75 116 GLY B N 1
ATOM 3229 C CA . GLY B 1 116 ? 2.799 4.391 -10.484 1 96.75 116 GLY B CA 1
ATOM 3230 C C . GLY B 1 116 ? 2.154 3.338 -9.602 1 96.75 116 GLY B C 1
ATOM 3231 O O . GLY B 1 116 ? 0.936 3.338 -9.414 1 96.75 116 GLY B O 1
ATOM 3232 N N . PHE B 1 117 ? 2.914 2.385 -9.07 1 98.5 117 PHE B N 1
ATOM 3233 C CA . PHE B 1 117 ? 2.389 1.417 -8.109 1 98.5 117 PHE B CA 1
ATOM 3234 C C . PHE B 1 117 ? 2.871 1.731 -6.703 1 98.5 117 PHE B C 1
ATOM 3236 O O . PHE B 1 117 ? 4.078 1.796 -6.453 1 98.5 117 PHE B O 1
ATOM 3243 N N . ASP B 1 118 ? 1.979 1.964 -5.797 1 98.44 118 ASP B N 1
ATOM 3244 C CA . ASP B 1 118 ? 2.303 2.27 -4.406 1 98.44 118 ASP B CA 1
ATOM 3245 C C . ASP B 1 118 ? 2.553 0.993 -3.605 1 98.44 118 ASP B C 1
ATOM 3247 O O . ASP B 1 118 ? 1.818 0.689 -2.664 1 98.44 118 ASP B O 1
ATOM 3251 N N . LEU B 1 119 ? 3.646 0.351 -3.898 1 98.62 119 LEU B N 1
ATOM 3252 C CA . LEU B 1 119 ? 3.988 -0.946 -3.324 1 98.62 119 LEU B CA 1
ATOM 3253 C C . LEU B 1 119 ? 4.336 -0.811 -1.845 1 98.62 119 LEU B C 1
ATOM 3255 O O . LEU B 1 119 ? 5.227 -0.043 -1.479 1 98.62 119 LEU B O 1
ATOM 3259 N N . ALA B 1 120 ? 3.617 -1.509 -1.012 1 98 120 ALA B N 1
ATOM 3260 C CA . ALA B 1 120 ? 4.082 -1.702 0.36 1 98 120 ALA B CA 1
ATOM 3261 C C . ALA B 1 120 ? 5.301 -2.617 0.402 1 98 120 ALA B C 1
ATOM 3263 O O . ALA B 1 120 ? 5.621 -3.285 -0.586 1 98 120 ALA B O 1
ATOM 3264 N N . PHE B 1 121 ? 6.02 -2.613 1.479 1 97.62 121 PHE B N 1
ATOM 3265 C CA . PHE B 1 121 ? 7.156 -3.52 1.582 1 97.62 121 PHE B CA 1
ATOM 3266 C C . PHE B 1 121 ? 7.25 -4.113 2.982 1 97.62 121 PHE B C 1
ATOM 3268 O O . PHE B 1 121 ? 6.672 -3.572 3.932 1 97.62 121 PHE B O 1
ATOM 3275 N N . SER B 1 122 ? 7.867 -5.223 3.113 1 97.06 122 SER B N 1
ATOM 3276 C CA . SER B 1 122 ? 8.141 -5.895 4.379 1 97.06 122 SER B CA 1
ATOM 3277 C C . SER B 1 122 ? 9.578 -6.402 4.438 1 97.06 122 SER B C 1
ATOM 3279 O O . SER B 1 122 ? 10.008 -7.148 3.557 1 97.06 122 SER B O 1
ATOM 3281 N N . ASN B 1 123 ? 10.258 -6.031 5.477 1 96.06 123 ASN B N 1
ATOM 3282 C CA . ASN B 1 123 ? 11.602 -6.547 5.719 1 96.06 123 ASN B CA 1
ATOM 3283 C C . ASN B 1 123 ? 11.57 -7.82 6.562 1 96.06 123 ASN B C 1
ATOM 3285 O O . ASN B 1 123 ? 12.602 -8.453 6.781 1 96.06 123 ASN B O 1
ATOM 3289 N N . GLU B 1 124 ? 10.375 -8.242 6.945 1 93.94 124 GLU B N 1
ATOM 3290 C CA . GLU B 1 124 ? 10.219 -9.406 7.812 1 93.94 124 GLU B CA 1
ATOM 3291 C C . GLU B 1 124 ? 9.039 -10.266 7.371 1 93.94 124 GLU B C 1
ATOM 3293 O O . GLU B 1 124 ? 8.312 -10.805 8.203 1 93.94 124 GLU B O 1
ATOM 3298 N N . LEU B 1 125 ? 8.836 -10.273 6.16 1 93.94 125 LEU B N 1
ATOM 3299 C CA . LEU B 1 125 ? 7.711 -11.031 5.613 1 93.94 125 LEU B CA 1
ATOM 3300 C C . LEU B 1 125 ? 7.871 -12.523 5.891 1 93.94 125 LEU B C 1
ATOM 3302 O O . LEU B 1 125 ? 8.945 -13.086 5.672 1 93.94 125 LEU B O 1
ATOM 3306 N N . ARG B 1 126 ? 6.848 -13.125 6.438 1 94.56 126 ARG B N 1
ATOM 3307 C CA . ARG B 1 126 ? 6.762 -14.586 6.504 1 94.56 126 ARG B CA 1
ATOM 3308 C C . ARG B 1 126 ? 5.918 -15.133 5.359 1 94.56 126 ARG B C 1
ATOM 3310 O O . ARG B 1 126 ? 4.863 -14.586 5.039 1 94.56 126 ARG B O 1
ATOM 3317 N N . ILE B 1 127 ? 6.355 -16.172 4.789 1 96.75 127 ILE B N 1
ATOM 3318 C CA . ILE B 1 127 ? 5.805 -16.656 3.523 1 96.75 127 ILE B CA 1
ATOM 3319 C C . ILE B 1 127 ? 4.805 -17.781 3.787 1 96.75 127 ILE B C 1
ATOM 3321 O O . ILE B 1 127 ? 5.062 -18.656 4.602 1 96.75 127 ILE B O 1
ATOM 3325 N N . ASP B 1 128 ? 3.672 -17.719 3.162 1 95.75 128 ASP B N 1
ATOM 3326 C CA . ASP B 1 128 ? 2.678 -18.766 3.342 1 95.75 128 ASP B CA 1
ATOM 3327 C C . ASP B 1 128 ? 2.619 -19.688 2.117 1 95.75 128 ASP B C 1
ATOM 3329 O O . ASP B 1 128 ? 3.494 -19.625 1.251 1 95.75 128 ASP B O 1
ATOM 3333 N N . HIS B 1 129 ? 1.62 -20.516 2.037 1 96.19 129 HIS B N 1
ATOM 3334 C CA . HIS B 1 129 ? 1.556 -21.609 1.072 1 96.19 129 HIS B CA 1
ATOM 3335 C C . HIS B 1 129 ? 1.311 -21.094 -0.338 1 96.19 129 HIS B C 1
ATOM 3337 O O . HIS B 1 129 ? 1.52 -21.812 -1.317 1 96.19 129 HIS B O 1
ATOM 3343 N N . SER B 1 130 ? 0.872 -19.828 -0.482 1 96.5 130 SER B N 1
ATOM 3344 C CA . SER B 1 130 ? 0.678 -19.297 -1.825 1 96.5 130 SER B CA 1
ATOM 3345 C C . SER B 1 130 ? 2.002 -19.188 -2.574 1 96.5 130 SER B C 1
ATOM 3347 O O . SER B 1 130 ? 2.023 -19.156 -3.807 1 96.5 130 SER B O 1
ATOM 3349 N N . ILE B 1 131 ? 3.076 -19.125 -1.856 1 97.75 131 ILE B N 1
ATOM 3350 C CA . ILE B 1 131 ? 4.402 -19.078 -2.461 1 97.75 131 ILE B CA 1
ATOM 3351 C C . ILE B 1 131 ? 5.102 -20.422 -2.293 1 97.75 131 ILE B C 1
ATOM 3353 O O . ILE B 1 131 ? 5.77 -20.891 -3.211 1 97.75 131 ILE B O 1
ATOM 3357 N N . THR B 1 132 ? 4.918 -21.078 -1.157 1 97.56 132 THR B N 1
ATOM 3358 C CA . THR B 1 132 ? 5.672 -22.297 -0.909 1 97.56 132 THR B CA 1
ATOM 3359 C C . THR B 1 132 ? 5.113 -23.453 -1.73 1 97.56 132 THR B C 1
ATOM 3361 O O . THR B 1 132 ? 5.855 -24.344 -2.156 1 97.56 132 THR B O 1
ATOM 3364 N N . CYS B 1 133 ? 3.828 -23.469 -1.985 1 96.81 133 CYS B N 1
ATOM 3365 C CA . CYS B 1 133 ? 3.248 -24.562 -2.773 1 96.81 133 CYS B CA 1
ATOM 3366 C C . CYS B 1 133 ? 3.812 -24.562 -4.188 1 96.81 133 CYS B C 1
ATOM 3368 O O . CYS B 1 133 ? 4.242 -25.609 -4.684 1 96.81 133 CYS B O 1
ATOM 3370 N N . PRO B 1 134 ? 3.848 -23.375 -4.832 1 97.69 134 PRO B N 1
ATOM 3371 C CA . PRO B 1 134 ? 4.496 -23.359 -6.145 1 97.69 134 PRO B CA 1
ATOM 3372 C C . PRO B 1 134 ? 5.953 -23.812 -6.086 1 97.69 134 PRO B C 1
ATOM 3374 O O . PRO B 1 134 ? 6.434 -24.469 -7.008 1 97.69 134 PRO B O 1
ATOM 3377 N N . ILE B 1 135 ? 6.672 -23.438 -5.055 1 97.81 135 ILE B N 1
ATOM 3378 C CA . ILE B 1 135 ? 8.062 -23.859 -4.918 1 97.81 135 ILE B CA 1
ATOM 3379 C C . ILE B 1 135 ? 8.109 -25.391 -4.793 1 97.81 135 ILE B C 1
ATOM 3381 O O . ILE B 1 135 ? 8.852 -26.047 -5.523 1 97.81 135 ILE B O 1
ATOM 3385 N N . ILE B 1 136 ? 7.328 -25.953 -3.941 1 96.5 136 ILE B N 1
ATOM 3386 C CA . ILE B 1 136 ? 7.258 -27.406 -3.75 1 96.5 136 ILE B CA 1
ATOM 3387 C C . ILE B 1 136 ? 6.918 -28.078 -5.074 1 96.5 136 ILE B C 1
ATOM 3389 O O . ILE B 1 136 ? 7.438 -29.156 -5.379 1 96.5 136 ILE B O 1
ATOM 3393 N N . THR B 1 137 ? 6.113 -27.453 -5.844 1 95.69 137 THR B N 1
ATOM 3394 C CA . THR B 1 137 ? 5.602 -28.016 -7.09 1 95.69 137 THR B CA 1
ATOM 3395 C C . THR B 1 137 ? 6.676 -27.984 -8.172 1 95.69 137 THR B C 1
ATOM 3397 O O . THR B 1 137 ? 6.934 -29 -8.82 1 95.69 137 THR B O 1
ATOM 3400 N N . VAL B 1 138 ? 7.414 -26.844 -8.297 1 97.12 138 VAL B N 1
ATOM 3401 C CA . VAL B 1 138 ? 8.211 -26.734 -9.516 1 97.12 138 VAL B CA 1
ATOM 3402 C C . VAL B 1 138 ? 9.695 -26.672 -9.164 1 97.12 138 VAL B C 1
ATOM 3404 O O . VAL B 1 138 ? 10.555 -26.844 -10.031 1 97.12 138 VAL B O 1
ATOM 3407 N N . ARG B 1 139 ? 10.016 -26.453 -7.965 1 97.69 139 ARG B N 1
ATOM 3408 C CA . ARG B 1 139 ? 11.406 -26.359 -7.543 1 97.69 139 ARG B CA 1
ATOM 3409 C C . ARG B 1 139 ? 11.57 -26.828 -6.098 1 97.69 139 ARG B C 1
ATOM 3411 O O . ARG B 1 139 ? 12.023 -26.062 -5.242 1 97.69 139 ARG B O 1
ATOM 3418 N N . PRO B 1 140 ? 11.289 -28.062 -5.875 1 95.62 140 PRO B N 1
ATOM 3419 C CA . PRO B 1 140 ? 11.258 -28.547 -4.496 1 95.62 140 PRO B CA 1
ATOM 3420 C C . PRO B 1 140 ? 12.625 -28.5 -3.816 1 95.62 140 PRO B C 1
ATOM 3422 O O . PRO B 1 140 ? 12.711 -28.562 -2.588 1 95.62 140 PRO B O 1
ATOM 3425 N N . GLN B 1 141 ? 13.75 -28.391 -4.586 1 96.5 141 GLN B N 1
ATOM 3426 C CA . GLN B 1 141 ? 15.086 -28.25 -4.012 1 96.5 141 GLN B CA 1
ATOM 3427 C C . GLN B 1 141 ? 15.195 -26.969 -3.189 1 96.5 141 GLN B C 1
ATOM 3429 O O . GLN B 1 141 ? 16.047 -26.859 -2.303 1 96.5 141 GLN B O 1
ATOM 3434 N N . ASN B 1 142 ? 14.273 -25.969 -3.521 1 97.75 142 ASN B N 1
ATOM 3435 C CA . ASN B 1 142 ? 14.289 -24.703 -2.812 1 97.75 142 ASN B CA 1
ATOM 3436 C C . ASN B 1 142 ? 15.695 -24.094 -2.768 1 97.75 142 ASN B C 1
ATOM 3438 O O . ASN B 1 142 ? 16.172 -23.703 -1.701 1 97.75 142 ASN B O 1
ATOM 3442 N N . ASP B 1 143 ? 16.406 -24.094 -3.912 1 98.19 143 ASP B N 1
ATOM 3443 C CA . ASP B 1 143 ? 17.812 -23.688 -3.949 1 98.19 143 ASP B CA 1
ATOM 3444 C C . ASP B 1 143 ? 17.984 -22.328 -4.621 1 98.19 143 ASP B C 1
ATOM 3446 O O . ASP B 1 143 ? 19.094 -21.812 -4.719 1 98.19 143 ASP B O 1
ATOM 3450 N N . LEU B 1 144 ? 16.922 -21.719 -5.09 1 98.56 144 LEU B N 1
ATOM 3451 C CA . LEU B 1 144 ? 17 -20.438 -5.785 1 98.56 144 LEU B CA 1
ATOM 3452 C C . LEU B 1 144 ? 16.484 -19.297 -4.902 1 98.56 144 LEU B C 1
ATOM 3454 O O . LEU B 1 144 ? 15.492 -19.484 -4.188 1 98.56 144 LEU B O 1
ATOM 3458 N N . PRO B 1 145 ? 17.094 -18.141 -4.941 1 98.69 145 PRO B N 1
ATOM 3459 C CA . PRO B 1 145 ? 16.547 -17 -4.219 1 98.69 145 PRO B CA 1
ATOM 3460 C C . PRO B 1 145 ? 15.219 -16.5 -4.809 1 98.69 145 PRO B C 1
ATOM 3462 O O . PRO B 1 145 ? 14.961 -16.688 -6 1 98.69 145 PRO B O 1
ATOM 3465 N N . ILE B 1 146 ? 14.477 -15.836 -3.916 1 98.81 146 ILE B N 1
ATOM 3466 C CA . ILE B 1 146 ? 13.164 -15.406 -4.387 1 98.81 146 ILE B CA 1
ATOM 3467 C C . ILE B 1 146 ? 12.992 -13.906 -4.129 1 98.81 146 ILE B C 1
ATOM 3469 O O . ILE B 1 146 ? 13.688 -13.336 -3.287 1 98.81 146 ILE B O 1
ATOM 3473 N N . VAL B 1 147 ? 12.148 -13.289 -4.844 1 98.81 147 VAL B N 1
ATOM 3474 C CA . VAL B 1 147 ? 11.516 -12 -4.602 1 98.81 147 VAL B CA 1
ATOM 3475 C C . VAL B 1 147 ? 10 -12.172 -4.48 1 98.81 147 VAL B C 1
ATOM 3477 O O . VAL B 1 147 ? 9.305 -12.328 -5.484 1 98.81 147 VAL B O 1
ATOM 3480 N N . PRO B 1 148 ? 9.516 -12.156 -3.295 1 98.75 148 PRO B N 1
ATOM 3481 C CA . PRO B 1 148 ? 8.078 -12.398 -3.119 1 98.75 148 PRO B CA 1
ATOM 3482 C C . PRO B 1 148 ? 7.246 -11.125 -3.291 1 98.75 148 PRO B C 1
ATOM 3484 O O . PRO B 1 148 ? 7.613 -10.07 -2.775 1 98.75 148 PRO B O 1
ATOM 3487 N N . ILE B 1 149 ? 6.191 -11.203 -4.008 1 98.75 149 ILE B N 1
ATOM 3488 C CA . ILE B 1 149 ? 5.199 -10.156 -4.219 1 98.75 149 ILE B CA 1
ATOM 3489 C C . ILE B 1 149 ? 3.814 -10.664 -3.832 1 98.75 149 ILE B C 1
ATOM 3491 O O . ILE B 1 149 ? 3.307 -11.617 -4.434 1 98.75 149 ILE B O 1
ATOM 3495 N N . TYR B 1 150 ? 3.234 -10.078 -2.814 1 98.25 150 TYR B N 1
ATOM 3496 C CA . TYR B 1 150 ? 1.897 -10.445 -2.367 1 98.25 150 TYR B CA 1
ATOM 3497 C C . TYR B 1 150 ? 0.851 -9.492 -2.92 1 98.25 150 TYR B C 1
ATOM 3499 O O . TYR B 1 150 ? 1.078 -8.281 -2.979 1 98.25 150 TYR B O 1
ATOM 3507 N N . THR B 1 151 ? -0.242 -10.039 -3.332 1 98.06 151 THR B N 1
ATOM 3508 C CA . THR B 1 151 ? -1.37 -9.25 -3.814 1 98.06 151 THR B CA 1
ATOM 3509 C C . THR B 1 151 ? -2.576 -9.414 -2.893 1 98.06 151 THR B C 1
ATOM 3511 O O . THR B 1 151 ? -2.756 -10.461 -2.275 1 98.06 151 THR B O 1
ATOM 3514 N N . ASN B 1 152 ? -3.375 -8.375 -2.738 1 96.75 152 ASN B N 1
ATOM 3515 C CA . ASN B 1 152 ? -4.656 -8.484 -2.053 1 96.75 152 ASN B CA 1
ATOM 3516 C C . ASN B 1 152 ? -5.742 -9.031 -2.975 1 96.75 152 ASN B C 1
ATOM 3518 O O . ASN B 1 152 ? -6.137 -8.367 -3.938 1 96.75 152 ASN B O 1
ATOM 3522 N N . ILE B 1 153 ? -6.176 -10.227 -2.68 1 94.44 153 ILE B N 1
ATOM 3523 C CA . ILE B 1 153 ? -7.254 -10.828 -3.459 1 94.44 153 ILE B CA 1
ATOM 3524 C C . ILE B 1 153 ? -8.375 -11.281 -2.525 1 94.44 153 ILE B C 1
ATOM 3526 O O . ILE B 1 153 ? -9.273 -12.008 -2.941 1 94.44 153 ILE B O 1
ATOM 3530 N N . PHE B 1 154 ? -8.297 -10.891 -1.238 1 90.81 154 PHE B N 1
ATOM 3531 C CA . PHE B 1 154 ? -9.234 -11.438 -0.267 1 90.81 154 PHE B CA 1
ATOM 3532 C C . PHE B 1 154 ? -10.008 -10.328 0.43 1 90.81 154 PHE B C 1
ATOM 3534 O O . PHE B 1 154 ? -11.219 -10.445 0.64 1 90.81 154 PHE B O 1
ATOM 3541 N N . ALA B 1 155 ? -9.312 -9.32 0.815 1 92.44 155 ALA B N 1
ATOM 3542 C CA . ALA B 1 155 ? -9.914 -8.312 1.682 1 92.44 155 ALA B CA 1
ATOM 3543 C C . ALA B 1 155 ? -10.375 -7.098 0.874 1 92.44 155 ALA B C 1
ATOM 3545 O O . ALA B 1 155 ? -9.562 -6.258 0.483 1 92.44 155 ALA B O 1
ATOM 3546 N N . PRO B 1 156 ? -11.625 -6.934 0.658 1 92.75 156 PRO B N 1
ATOM 3547 C CA . PRO B 1 156 ? -12.094 -5.734 -0.049 1 92.75 156 PRO B CA 1
ATOM 3548 C C . PRO B 1 156 ? -11.828 -4.449 0.73 1 92.75 156 PRO B C 1
ATOM 3550 O O . PRO B 1 156 ? -11.812 -4.461 1.964 1 92.75 156 PRO B O 1
ATOM 3553 N N . PRO B 1 157 ? -11.695 -3.275 0.061 1 95.75 157 PRO B N 1
ATOM 3554 C CA . PRO B 1 157 ? -11.805 -3.158 -1.396 1 95.75 157 PRO B CA 1
ATOM 3555 C C . PRO B 1 157 ? -10.555 -3.654 -2.119 1 95.75 157 PRO B C 1
ATOM 3557 O O . PRO B 1 157 ? -9.438 -3.49 -1.618 1 95.75 157 PRO B O 1
ATOM 3560 N N . LEU B 1 158 ? -10.781 -4.23 -3.307 1 96.5 158 LEU B N 1
ATOM 3561 C CA . LEU B 1 158 ? -9.703 -4.773 -4.129 1 96.5 158 LEU B CA 1
ATOM 3562 C C . LEU B 1 158 ? -9.469 -3.904 -5.355 1 96.5 158 LEU B C 1
ATOM 3564 O O . LEU B 1 158 ? -10.383 -3.246 -5.844 1 96.5 158 LEU B O 1
ATOM 3568 N N . PRO B 1 159 ? -8.188 -3.875 -5.812 1 97.25 159 PRO B N 1
ATOM 3569 C CA . PRO B 1 159 ? -7.988 -3.273 -7.133 1 97.25 159 PRO B CA 1
ATOM 3570 C C . PRO B 1 159 ? -8.781 -3.984 -8.234 1 97.25 159 PRO B C 1
ATOM 3572 O O . PRO B 1 159 ? -9.062 -5.18 -8.117 1 97.25 159 PRO B O 1
ATOM 3575 N N . ARG B 1 160 ? -9.117 -3.311 -9.242 1 97.38 160 ARG B N 1
ATOM 3576 C CA . ARG B 1 160 ? -9.844 -3.887 -10.367 1 97.38 160 ARG B CA 1
ATOM 3577 C C . ARG B 1 160 ? -8.953 -4.848 -11.148 1 97.38 160 ARG B C 1
ATOM 3579 O O . ARG B 1 160 ? -7.727 -4.746 -11.102 1 97.38 160 ARG B O 1
ATOM 3586 N N . PRO B 1 161 ? -9.578 -5.742 -11.93 1 98.06 161 PRO B N 1
ATOM 3587 C CA . PRO B 1 161 ? -8.828 -6.758 -12.672 1 98.06 161 PRO B CA 1
ATOM 3588 C C . PRO B 1 161 ? -7.75 -6.16 -13.57 1 98.06 161 PRO B C 1
ATOM 3590 O O . PRO B 1 161 ? -6.645 -6.699 -13.656 1 98.06 161 PRO B O 1
ATOM 3593 N N . GLU B 1 162 ? -8.031 -5.043 -14.188 1 98.19 162 GLU B N 1
ATOM 3594 C CA . GLU B 1 162 ? -7.078 -4.438 -15.117 1 98.19 162 GLU B CA 1
ATOM 3595 C C . GLU B 1 162 ? -5.793 -4.035 -14.398 1 98.19 162 GLU B C 1
ATOM 3597 O O . GLU B 1 162 ? -4.711 -4.066 -14.992 1 98.19 162 GLU B O 1
ATOM 3602 N N . ARG B 1 163 ? -5.938 -3.592 -13.102 1 98.56 163 ARG B N 1
ATOM 3603 C CA . ARG B 1 163 ? -4.777 -3.174 -12.32 1 98.56 163 ARG B CA 1
ATOM 3604 C C . ARG B 1 163 ? -3.797 -4.324 -12.133 1 98.56 163 ARG B C 1
ATOM 3606 O O . ARG B 1 163 ? -2.584 -4.113 -12.094 1 98.56 163 ARG B O 1
ATOM 3613 N N . PHE B 1 164 ? -4.312 -5.551 -12.039 1 98.69 164 PHE B N 1
ATOM 3614 C CA . PHE B 1 164 ? -3.467 -6.734 -11.914 1 98.69 164 PHE B CA 1
ATOM 3615 C C . PHE B 1 164 ? -2.697 -6.996 -13.203 1 98.69 164 PHE B C 1
ATOM 3617 O O . PHE B 1 164 ? -1.5 -7.285 -13.172 1 98.69 164 PHE B O 1
ATOM 3624 N N . VAL B 1 165 ? -3.369 -6.902 -14.328 1 98.75 165 VAL B N 1
ATOM 3625 C CA . VAL B 1 165 ? -2.707 -7.059 -15.617 1 98.75 165 VAL B CA 1
ATOM 3626 C C . VAL B 1 165 ? -1.605 -6.012 -15.766 1 98.75 165 VAL B C 1
ATOM 3628 O O . VAL B 1 165 ? -0.49 -6.328 -16.188 1 98.75 165 VAL B O 1
ATOM 3631 N N . GLN B 1 166 ? -1.926 -4.789 -15.406 1 98.69 166 GLN B N 1
ATOM 3632 C CA . GLN B 1 166 ? -0.958 -3.701 -15.492 1 98.69 166 GLN B CA 1
ATOM 3633 C C . GLN B 1 166 ? 0.264 -3.986 -14.617 1 98.69 166 GLN B C 1
ATOM 3635 O O . GLN B 1 166 ? 1.397 -3.719 -15.023 1 98.69 166 GLN B O 1
ATOM 3640 N N . LEU B 1 167 ? 0.025 -4.461 -13.391 1 98.81 167 LEU B N 1
ATOM 3641 C CA . LEU B 1 167 ? 1.139 -4.797 -12.508 1 98.81 167 LEU B CA 1
ATOM 3642 C C . LEU B 1 167 ? 2.018 -5.875 -13.133 1 98.81 167 LEU B C 1
ATOM 3644 O O . LEU B 1 167 ? 3.246 -5.801 -13.055 1 98.81 167 LEU B O 1
ATOM 3648 N N . GLY B 1 168 ? 1.385 -6.891 -13.727 1 98.81 168 GLY B N 1
ATOM 3649 C CA . GLY B 1 168 ? 2.15 -7.922 -14.406 1 98.81 168 GLY B CA 1
ATOM 3650 C C . GLY B 1 168 ? 3.057 -7.371 -15.492 1 98.81 168 GLY B C 1
ATOM 3651 O O . GLY B 1 168 ? 4.242 -7.707 -15.547 1 98.81 168 GLY B O 1
ATOM 3652 N N . ARG B 1 169 ? 2.514 -6.551 -16.359 1 98.5 169 ARG B N 1
ATOM 3653 C CA . ARG B 1 169 ? 3.303 -5.926 -17.422 1 98.5 169 ARG B CA 1
ATOM 3654 C C . ARG B 1 169 ? 4.457 -5.121 -16.828 1 98.5 169 ARG B C 1
ATOM 3656 O O . ARG B 1 169 ? 5.582 -5.18 -17.344 1 98.5 169 ARG B O 1
ATOM 3663 N N . THR B 1 170 ? 4.145 -4.422 -15.773 1 98.69 170 THR B N 1
ATOM 3664 C CA . THR B 1 170 ? 5.137 -3.568 -15.125 1 98.69 170 THR B CA 1
ATOM 3665 C C . THR B 1 170 ? 6.246 -4.41 -14.5 1 98.69 170 THR B C 1
ATOM 3667 O O . THR B 1 170 ? 7.422 -4.051 -14.57 1 98.69 170 THR B O 1
ATOM 3670 N N . ILE B 1 171 ? 5.887 -5.52 -13.836 1 98.62 171 ILE B N 1
ATOM 3671 C CA . ILE B 1 171 ? 6.871 -6.418 -13.242 1 98.62 171 ILE B CA 1
ATOM 3672 C C . ILE B 1 171 ? 7.852 -6.895 -14.312 1 98.62 171 ILE B C 1
ATOM 3674 O O . ILE B 1 171 ? 9.07 -6.883 -14.102 1 98.62 171 ILE B O 1
ATOM 3678 N N . ARG B 1 172 ? 7.348 -7.289 -15.445 1 97.5 172 ARG B N 1
ATOM 3679 C CA . ARG B 1 172 ? 8.219 -7.719 -16.531 1 97.5 172 ARG B CA 1
ATOM 3680 C C . ARG B 1 172 ? 9.18 -6.602 -16.938 1 97.5 172 ARG B C 1
ATOM 3682 O O . ARG B 1 172 ? 10.375 -6.836 -17.109 1 97.5 172 ARG B O 1
ATOM 3689 N N . GLU B 1 173 ? 8.625 -5.426 -17.125 1 97.69 173 GLU B N 1
ATOM 3690 C CA . GLU B 1 173 ? 9.445 -4.277 -17.5 1 97.69 173 GLU B CA 1
ATOM 3691 C C . GLU B 1 173 ? 10.531 -4.02 -16.453 1 97.69 173 GLU B C 1
ATOM 3693 O O . GLU B 1 173 ? 11.672 -3.701 -16.797 1 97.69 173 GLU B O 1
ATOM 3698 N N . ILE B 1 174 ? 10.164 -4.09 -15.203 1 98.31 174 ILE B N 1
ATOM 3699 C CA . ILE B 1 174 ? 11.086 -3.836 -14.102 1 98.31 174 ILE B CA 1
ATOM 3700 C C . ILE B 1 174 ? 12.219 -4.859 -14.133 1 98.31 174 ILE B C 1
ATOM 3702 O O . ILE B 1 174 ? 13.398 -4.496 -14.023 1 98.31 174 ILE B O 1
ATOM 3706 N N . ILE B 1 175 ? 11.883 -6.121 -14.281 1 97.5 175 ILE B N 1
ATOM 3707 C CA . ILE B 1 175 ? 12.891 -7.172 -14.344 1 97.5 175 ILE B CA 1
ATOM 3708 C C . ILE B 1 175 ? 13.836 -6.91 -15.516 1 97.5 175 ILE B C 1
ATOM 3710 O O . ILE B 1 175 ? 15.055 -6.973 -15.359 1 97.5 175 ILE B O 1
ATOM 3714 N N . ASN B 1 176 ? 13.297 -6.52 -16.656 1 95.62 176 ASN B N 1
ATOM 3715 C CA . ASN B 1 176 ? 14.086 -6.277 -17.844 1 95.62 176 ASN B CA 1
ATOM 3716 C C . ASN B 1 176 ? 14.984 -5.051 -17.688 1 95.62 176 ASN B C 1
ATOM 3718 O O . ASN B 1 176 ? 15.984 -4.91 -18.406 1 95.62 176 ASN B O 1
ATOM 3722 N N . SER B 1 177 ? 14.641 -4.254 -16.797 1 96.75 177 SER B N 1
ATOM 3723 C CA . SER B 1 177 ? 15.422 -3.035 -16.609 1 96.75 177 SER B CA 1
ATOM 3724 C C . SER B 1 177 ? 16.578 -3.264 -15.641 1 96.75 177 SER B C 1
ATOM 3726 O O . SER B 1 177 ? 17.422 -2.381 -15.453 1 96.75 177 SER B O 1
ATOM 3728 N N . TRP B 1 178 ? 16.594 -4.406 -14.945 1 95.88 178 TRP B N 1
ATOM 3729 C CA . TRP B 1 178 ? 17.672 -4.746 -14.023 1 95.88 178 TRP B CA 1
ATOM 3730 C C . TRP B 1 178 ? 19 -4.895 -14.766 1 95.88 178 TRP B C 1
ATOM 3732 O O . TRP B 1 178 ? 19.078 -5.625 -15.758 1 95.88 178 TRP B O 1
ATOM 3742 N N . ARG B 1 179 ? 20.078 -4.121 -14.148 1 88.69 179 ARG B N 1
ATOM 3743 C CA . ARG B 1 179 ? 21.406 -4.148 -14.742 1 88.69 179 ARG B CA 1
ATOM 3744 C C . ARG B 1 179 ? 22.188 -5.375 -14.281 1 88.69 179 ARG B C 1
ATOM 3746 O O . ARG B 1 179 ? 22.359 -5.602 -13.086 1 88.69 179 ARG B O 1
ATOM 3753 N N . GLY B 1 180 ? 22.141 -6.48 -14.977 1 88.31 180 GLY B N 1
ATOM 3754 C CA . GLY B 1 180 ? 22.844 -7.723 -14.695 1 88.31 180 GLY B CA 1
ATOM 3755 C C . GLY B 1 180 ? 22.344 -8.891 -15.523 1 88.31 180 GLY B C 1
ATOM 3756 O O . GLY B 1 180 ? 21.25 -8.836 -16.094 1 88.31 180 GLY B O 1
ATOM 3757 N N . ASP B 1 181 ? 23.219 -9.805 -15.492 1 91.19 181 ASP B N 1
ATOM 3758 C CA . ASP B 1 181 ? 22.891 -10.992 -16.281 1 91.19 181 ASP B CA 1
ATOM 3759 C C . ASP B 1 181 ? 22.172 -12.039 -15.422 1 91.19 181 ASP B C 1
ATOM 3761 O O . ASP B 1 181 ? 22.797 -12.969 -14.914 1 91.19 181 ASP B O 1
ATOM 3765 N N . LEU B 1 182 ? 20.891 -11.789 -15.102 1 94.12 182 LEU B N 1
ATOM 3766 C CA . LEU B 1 182 ? 20.078 -12.68 -14.281 1 94.12 182 LEU B CA 1
ATOM 3767 C C . LEU B 1 182 ? 19 -13.344 -15.117 1 94.12 182 LEU B C 1
ATOM 3769 O O . LEU B 1 182 ? 18.328 -12.688 -15.922 1 94.12 182 LEU B O 1
ATOM 3773 N N . ARG B 1 183 ? 18.938 -14.648 -15.031 1 96.94 183 ARG B N 1
ATOM 3774 C CA . ARG B 1 183 ? 17.828 -15.398 -15.594 1 96.94 183 ARG B CA 1
ATOM 3775 C C . ARG B 1 183 ? 16.688 -15.539 -14.578 1 96.94 183 ARG B C 1
ATOM 3777 O O . ARG B 1 183 ? 16.797 -16.297 -13.617 1 96.94 183 ARG B O 1
ATOM 3784 N N . VAL B 1 184 ? 15.609 -14.828 -14.859 1 97.94 184 VAL B N 1
ATOM 3785 C CA . VAL B 1 184 ? 14.555 -14.727 -13.867 1 97.94 184 VAL B CA 1
ATOM 3786 C C . VAL B 1 184 ? 13.32 -15.492 -14.336 1 97.94 184 VAL B C 1
ATOM 3788 O O . VAL B 1 184 ? 12.891 -15.352 -15.484 1 97.94 184 VAL B O 1
ATOM 3791 N N . ALA B 1 185 ? 12.797 -16.375 -13.539 1 98.62 185 ALA B N 1
ATOM 3792 C CA . ALA B 1 185 ? 11.461 -16.922 -13.758 1 98.62 185 ALA B CA 1
ATOM 3793 C C . ALA B 1 185 ? 10.438 -16.219 -12.859 1 98.62 185 ALA B C 1
ATOM 3795 O O . ALA B 1 185 ? 10.703 -15.961 -11.688 1 98.62 185 ALA B O 1
ATOM 3796 N N . VAL B 1 186 ? 9.344 -15.844 -13.422 1 98.81 186 VAL B N 1
ATOM 3797 C CA . VAL B 1 186 ? 8.227 -15.305 -12.648 1 98.81 186 VAL B CA 1
ATOM 3798 C C . VAL B 1 186 ? 7.164 -16.375 -12.461 1 98.81 186 VAL B C 1
ATOM 3800 O O . VAL B 1 186 ? 6.676 -16.953 -13.43 1 98.81 186 VAL B O 1
ATOM 3803 N N . ILE B 1 187 ? 6.855 -16.672 -11.203 1 98.88 187 ILE B N 1
ATOM 3804 C CA . ILE B 1 187 ? 5.887 -17.719 -10.883 1 98.88 187 ILE B CA 1
ATOM 3805 C C . ILE B 1 187 ? 4.758 -17.125 -10.039 1 98.88 187 ILE B C 1
ATOM 3807 O O . ILE B 1 187 ? 5.004 -16.5 -9.016 1 98.88 187 ILE B O 1
ATOM 3811 N N . GLY B 1 188 ? 3.584 -17.281 -10.484 1 98.69 188 GLY B N 1
ATOM 3812 C CA . GLY B 1 188 ? 2.43 -16.797 -9.75 1 98.69 188 GLY B CA 1
ATOM 3813 C C . GLY B 1 188 ? 1.413 -17.891 -9.453 1 98.69 188 GLY B C 1
ATOM 3814 O O . GLY B 1 188 ? 1.222 -18.812 -10.258 1 98.69 188 GLY B O 1
ATOM 3815 N N . SER B 1 189 ? 0.81 -17.781 -8.305 1 97.5 189 SER B N 1
ATOM 3816 C CA . SER B 1 189 ? -0.211 -18.766 -7.953 1 97.5 189 SER B CA 1
ATOM 3817 C C . SER B 1 189 ? -1.522 -18.094 -7.57 1 97.5 189 SER B C 1
ATOM 3819 O O . SER B 1 189 ? -1.521 -17 -6.996 1 97.5 189 SER B O 1
ATOM 3821 N N . GLY B 1 190 ? -2.59 -18.641 -7.922 1 94.44 190 GLY B N 1
ATOM 3822 C CA . GLY B 1 190 ? -3.938 -18.203 -7.605 1 94.44 190 GLY B CA 1
ATOM 3823 C C . GLY B 1 190 ? -4.945 -19.328 -7.547 1 94.44 190 GLY B C 1
ATOM 3824 O O . GLY B 1 190 ? -4.609 -20.453 -7.133 1 94.44 190 GLY B O 1
ATOM 3825 N N . HIS B 1 191 ? -6.172 -18.922 -7.785 1 91.25 191 HIS B N 1
ATOM 3826 C CA . HIS B 1 191 ? -7.27 -19.875 -7.77 1 91.25 191 HIS B CA 1
ATOM 3827 C C . HIS B 1 191 ? -8.164 -19.719 -8.992 1 91.25 191 HIS B C 1
ATOM 3829 O O . HIS B 1 191 ? -8.305 -18.609 -9.516 1 91.25 191 HIS B O 1
ATOM 3835 N N . LEU B 1 192 ? -8.625 -20.859 -9.406 1 94.56 192 LEU B N 1
ATOM 3836 C CA . LEU B 1 192 ? -9.797 -20.781 -10.273 1 94.56 192 LEU B CA 1
ATOM 3837 C C . LEU B 1 192 ? -11.07 -20.609 -9.453 1 94.56 192 LEU B C 1
ATOM 3839 O O . LEU B 1 192 ? -11.125 -19.781 -8.539 1 94.56 192 LEU B O 1
ATOM 3843 N N . SER B 1 193 ? -12.125 -21.312 -9.789 1 92.31 193 SER B N 1
ATOM 3844 C CA . SER B 1 193 ? -13.273 -21.219 -8.891 1 92.31 193 SER B CA 1
ATOM 3845 C C . SER B 1 193 ? -12.977 -21.875 -7.543 1 92.31 193 SER B C 1
ATOM 3847 O O . SER B 1 193 ? -12.43 -22.969 -7.484 1 92.31 193 SER B O 1
ATOM 3849 N N . LEU B 1 194 ? -13.227 -21.094 -6.473 1 88.56 194 LEU B N 1
ATOM 3850 C CA . LEU B 1 194 ? -12.93 -21.594 -5.137 1 88.56 194 LEU B CA 1
ATOM 3851 C C . LEU B 1 194 ? -13.938 -21.062 -4.121 1 88.56 194 LEU B C 1
ATOM 3853 O O . LEU B 1 194 ? -14.234 -19.875 -4.102 1 88.56 194 LEU B O 1
ATOM 3857 N N . GLU B 1 195 ? -14.461 -21.938 -3.42 1 86.56 195 GLU B N 1
ATOM 3858 C CA . GLU B 1 195 ? -15.344 -21.594 -2.307 1 86.56 195 GLU B CA 1
ATOM 3859 C C . GLU B 1 195 ? -14.812 -22.156 -0.992 1 86.56 195 GLU B C 1
ATOM 3861 O O . GLU B 1 195 ? -14.656 -23.375 -0.85 1 86.56 195 GLU B O 1
ATOM 3866 N N . LEU B 1 196 ? -14.516 -21.312 -0.133 1 80.44 196 LEU B N 1
ATOM 3867 C CA . LEU B 1 196 ? -14.023 -21.734 1.174 1 80.44 196 LEU B CA 1
ATOM 3868 C C . LEU B 1 196 ? -15.156 -21.766 2.195 1 80.44 196 LEU B C 1
ATOM 3870 O O . LEU B 1 196 ? -15.828 -20.75 2.418 1 80.44 196 LEU B O 1
ATOM 3874 N N . GLY B 1 197 ? -15.375 -22.922 2.775 1 77.81 197 GLY B N 1
ATOM 3875 C CA . GLY B 1 197 ? -16.328 -23.078 3.861 1 77.81 197 GLY B CA 1
ATOM 3876 C C . GLY B 1 197 ? -17.766 -23.234 3.383 1 77.81 197 GLY B C 1
ATOM 3877 O O . GLY B 1 197 ? -18.672 -23.406 4.191 1 77.81 197 GLY B O 1
ATOM 3878 N N . GLY B 1 198 ? -17.984 -23.109 2.072 1 78.12 198 GLY B N 1
ATOM 3879 C CA . GLY B 1 198 ? -19.328 -23.266 1.53 1 78.12 198 GLY B CA 1
ATOM 3880 C C . GLY B 1 198 ? -19.625 -24.688 1.074 1 78.12 198 GLY B C 1
ATOM 3881 O O . GLY B 1 198 ? -18.75 -25.547 1.094 1 78.12 198 GLY B O 1
ATOM 3882 N N . PRO B 1 199 ? -20.922 -24.891 0.757 1 79.31 199 PRO B N 1
ATOM 3883 C CA . PRO B 1 199 ? -21.359 -26.25 0.389 1 79.31 199 PRO B CA 1
ATOM 3884 C C . PRO B 1 199 ? -20.672 -26.766 -0.881 1 79.31 199 PRO B C 1
ATOM 3886 O O . PRO B 1 199 ? -20.438 -27.953 -1.019 1 79.31 199 PRO B O 1
ATOM 3889 N N . ARG B 1 200 ? -20.375 -25.938 -1.756 1 80.81 200 ARG B N 1
ATOM 3890 C CA . ARG B 1 200 ? -19.812 -26.359 -3.041 1 80.81 200 ARG B CA 1
ATOM 3891 C C . ARG B 1 200 ? -18.375 -26.844 -2.889 1 80.81 200 ARG B C 1
ATOM 3893 O O . ARG B 1 200 ? -17.844 -27.5 -3.779 1 80.81 200 ARG B O 1
ATOM 3900 N N . GLN B 1 201 ? -17.766 -26.438 -1.721 1 78.75 201 GLN B N 1
ATOM 3901 C CA . GLN B 1 201 ? -16.406 -26.875 -1.412 1 78.75 201 GLN B CA 1
ATOM 3902 C C . GLN B 1 201 ? -16.328 -28.391 -1.272 1 78.75 201 GLN B C 1
ATOM 3904 O O . GLN B 1 201 ? -15.258 -28.984 -1.418 1 78.75 201 GLN B O 1
ATOM 3909 N N . PHE B 1 202 ? -17.469 -29 -1.042 1 76.69 202 PHE B N 1
ATOM 3910 C CA . PHE B 1 202 ? -17.484 -30.422 -0.72 1 76.69 202 PHE B CA 1
ATOM 3911 C C . PHE B 1 202 ? -18.125 -31.219 -1.852 1 76.69 202 PHE B C 1
ATOM 3913 O O . PHE B 1 202 ? -18.469 -32.375 -1.673 1 76.69 202 PHE B O 1
ATOM 3920 N N . GLY B 1 203 ? -18.297 -30.609 -2.883 1 76.75 203 GLY B N 1
ATOM 3921 C CA . GLY B 1 203 ? -18.828 -31.312 -4.043 1 76.75 203 GLY B CA 1
ATOM 3922 C C . GLY B 1 203 ? -17.797 -32.125 -4.793 1 76.75 203 GLY B C 1
ATOM 3923 O O . GLY B 1 203 ? -16.625 -32.188 -4.375 1 76.75 203 GLY B O 1
ATOM 3924 N N . PRO B 1 204 ? -18.188 -32.812 -5.797 1 78.44 204 PRO B N 1
ATOM 3925 C CA . PRO B 1 204 ? -17.297 -33.688 -6.543 1 78.44 204 PRO B CA 1
ATOM 3926 C C . PRO B 1 204 ? -16.328 -32.906 -7.441 1 78.44 204 PRO B C 1
ATOM 3928 O O . PRO B 1 204 ? -15.305 -33.469 -7.867 1 78.44 204 PRO B O 1
ATOM 3931 N N . HIS B 1 205 ? -16.766 -31.672 -7.703 1 81.06 205 HIS B N 1
ATOM 3932 C CA . HIS B 1 205 ? -15.961 -30.828 -8.586 1 81.06 205 HIS B CA 1
ATOM 3933 C C . HIS B 1 205 ? -15.797 -29.422 -8.008 1 81.06 205 HIS B C 1
ATOM 3935 O O . HIS B 1 205 ? -16.391 -29.109 -6.973 1 81.06 205 HIS B O 1
ATOM 3941 N N . GLY B 1 206 ? -14.906 -28.688 -8.57 1 81.88 206 GLY B N 1
ATOM 3942 C CA . GLY B 1 206 ? -14.82 -27.297 -8.164 1 81.88 206 GLY B CA 1
ATOM 3943 C C . GLY B 1 206 ? -16.172 -26.594 -8.141 1 81.88 206 GLY B C 1
ATOM 3944 O O . GLY B 1 206 ? -17.141 -27.078 -8.727 1 81.88 206 GLY B O 1
ATOM 3945 N N . PRO B 1 207 ? -16.25 -25.5 -7.48 1 89.5 207 PRO B N 1
ATOM 3946 C CA . PRO B 1 207 ? -17.531 -24.844 -7.273 1 89.5 207 PRO B CA 1
ATOM 3947 C C . PRO B 1 207 ? -18.203 -24.406 -8.578 1 89.5 207 PRO B C 1
ATOM 3949 O O . PRO B 1 207 ? -19.422 -24.312 -8.648 1 89.5 207 PRO B O 1
ATOM 3952 N N . ASP B 1 208 ? -17.406 -24.141 -9.586 1 92.31 208 ASP B N 1
ATOM 3953 C CA . ASP B 1 208 ? -17.953 -23.719 -10.867 1 92.31 208 ASP B CA 1
ATOM 3954 C C . ASP B 1 208 ? -17.062 -24.203 -12.023 1 92.31 208 ASP B C 1
ATOM 3956 O O . ASP B 1 208 ? -16.312 -23.438 -12.594 1 92.31 208 ASP B O 1
ATOM 3960 N N . PRO B 1 209 ? -17.266 -25.438 -12.461 1 92.44 209 PRO B N 1
ATOM 3961 C CA . PRO B 1 209 ? -16.438 -26.016 -13.516 1 92.44 209 PRO B CA 1
ATOM 3962 C C . PRO B 1 209 ? -16.547 -25.25 -14.836 1 92.44 209 PRO B C 1
ATOM 3964 O O . PRO B 1 209 ? -15.578 -25.203 -15.609 1 92.44 209 PRO B O 1
ATOM 3967 N N . GLU B 1 210 ? -17.672 -24.641 -15.078 1 93.44 210 GLU B N 1
ATOM 3968 C CA . GLU B 1 210 ? -17.828 -23.859 -16.297 1 93.44 210 GLU B CA 1
ATOM 3969 C C . GLU B 1 210 ? -16.938 -22.625 -16.281 1 93.44 210 GLU B C 1
ATOM 3971 O O . GLU B 1 210 ? -16.281 -22.312 -17.281 1 93.44 210 GLU B O 1
ATOM 3976 N N . PHE B 1 211 ? -16.969 -21.984 -15.188 1 95.5 211 PHE B N 1
ATOM 3977 C CA . PHE B 1 211 ? -16.047 -20.859 -15.055 1 95.5 211 PHE B CA 1
ATOM 3978 C C . PHE B 1 211 ? -14.609 -21.297 -15.227 1 95.5 211 PHE B C 1
ATOM 3980 O O . PHE B 1 211 ? -13.82 -20.625 -15.891 1 95.5 211 PHE B O 1
ATOM 3987 N N . ASP B 1 212 ? -14.266 -22.406 -14.594 1 95.88 212 ASP B N 1
ATOM 3988 C CA . ASP B 1 212 ? -12.898 -22.906 -14.633 1 95.88 212 ASP B CA 1
ATOM 3989 C C . ASP B 1 212 ? -12.453 -23.188 -16.062 1 95.88 212 ASP B C 1
ATOM 3991 O O . ASP B 1 212 ? -11.328 -22.844 -16.453 1 95.88 212 ASP B O 1
ATOM 3995 N N . ARG B 1 213 ? -13.305 -23.766 -16.844 1 95.62 213 ARG B N 1
ATOM 3996 C CA . ARG B 1 213 ? -12.977 -24.047 -18.234 1 95.62 213 ARG B CA 1
ATOM 3997 C C . ARG B 1 213 ? -12.766 -22.766 -19.031 1 95.62 213 ARG B C 1
ATOM 3999 O O . ARG B 1 213 ? -11.844 -22.688 -19.844 1 95.62 213 ARG B O 1
ATOM 4006 N N . ARG B 1 214 ? -13.625 -21.812 -18.812 1 96.88 214 ARG B N 1
ATOM 4007 C CA . ARG B 1 214 ? -13.477 -20.516 -19.484 1 96.88 214 ARG B CA 1
ATOM 4008 C C . ARG B 1 214 ? -12.164 -19.844 -19.078 1 96.88 214 ARG B C 1
ATOM 4010 O O . ARG B 1 214 ? -11.445 -19.328 -19.938 1 96.88 214 ARG B O 1
ATOM 4017 N N . ALA B 1 215 ? -11.93 -19.875 -17.797 1 97.5 215 ALA B N 1
ATOM 4018 C CA . ALA B 1 215 ? -10.719 -19.266 -17.25 1 97.5 215 ALA B CA 1
ATOM 4019 C C . ALA B 1 215 ? -9.469 -19.906 -17.859 1 97.5 215 ALA B C 1
ATOM 4021 O O . ALA B 1 215 ? -8.555 -19.203 -18.312 1 97.5 215 ALA B O 1
ATOM 4022 N N . ILE B 1 216 ? -9.445 -21.219 -17.891 1 97.94 216 ILE B N 1
ATOM 4023 C CA . ILE B 1 216 ? -8.328 -21.953 -18.469 1 97.94 216 ILE B CA 1
ATOM 4024 C C . ILE B 1 216 ? -8.172 -21.578 -19.938 1 97.94 216 ILE B C 1
ATOM 4026 O O . ILE B 1 216 ? -7.051 -21.422 -20.438 1 97.94 216 ILE B O 1
ATOM 4030 N N . GLY B 1 217 ? -9.305 -21.453 -20.594 1 98.25 217 GLY B N 1
ATOM 4031 C CA . GLY B 1 217 ? -9.289 -21.016 -21.984 1 98.25 217 GLY B CA 1
ATOM 4032 C C . GLY B 1 217 ? -8.648 -19.656 -22.188 1 98.25 217 GLY B C 1
ATOM 4033 O O . GLY B 1 217 ? -7.805 -19.484 -23.062 1 98.25 217 GLY B O 1
ATOM 4034 N N . TRP B 1 218 ? -9.078 -18.656 -21.375 1 98.44 218 TRP B N 1
ATOM 4035 C CA . TRP B 1 218 ? -8.508 -17.312 -21.453 1 98.44 218 TRP B CA 1
ATOM 4036 C C . TRP B 1 218 ? -7 -17.344 -21.203 1 98.44 218 TRP B C 1
ATOM 4038 O O . TRP B 1 218 ? -6.23 -16.75 -21.969 1 98.44 218 TRP B O 1
ATOM 4048 N N . ILE B 1 219 ? -6.551 -18.078 -20.188 1 98.38 219 ILE B N 1
ATOM 4049 C CA . ILE B 1 219 ? -5.152 -18.078 -19.766 1 98.38 219 ILE B CA 1
ATOM 4050 C C . ILE B 1 219 ? -4.297 -18.781 -20.812 1 98.38 219 ILE B C 1
ATOM 4052 O O . ILE B 1 219 ? -3.27 -18.25 -21.234 1 98.38 219 ILE B O 1
ATOM 4056 N N . SER B 1 220 ? -4.73 -19.984 -21.234 1 98.31 220 SER B N 1
ATOM 4057 C CA . SER B 1 220 ? -3.928 -20.797 -22.141 1 98.31 220 SER B CA 1
ATOM 4058 C C . SER B 1 220 ? -3.779 -20.125 -23.516 1 98.31 220 SER B C 1
ATOM 4060 O O . SER B 1 220 ? -2.76 -20.297 -24.188 1 98.31 220 SER B O 1
ATOM 4062 N N . SER B 1 221 ? -4.75 -19.328 -23.922 1 97.94 221 SER B N 1
ATOM 4063 C CA . SER B 1 221 ? -4.715 -18.703 -25.234 1 97.94 221 SER B CA 1
ATOM 4064 C C . SER B 1 221 ? -4.129 -17.297 -25.172 1 97.94 221 SER B C 1
ATOM 4066 O O . SER B 1 221 ? -3.908 -16.656 -26.203 1 97.94 221 SER B O 1
ATOM 4068 N N . GLY B 1 222 ? -3.92 -16.797 -23.984 1 97.56 222 GLY B N 1
ATOM 4069 C CA . GLY B 1 222 ? -3.412 -15.453 -23.828 1 97.56 222 GLY B CA 1
ATOM 4070 C C . GLY B 1 222 ? -4.441 -14.383 -24.156 1 97.56 222 GLY B C 1
ATOM 4071 O O . GLY B 1 222 ? -4.105 -13.336 -24.703 1 97.56 222 GLY B O 1
ATOM 4072 N N . ASP B 1 223 ? -5.637 -14.656 -23.906 1 98.31 223 ASP B N 1
ATOM 4073 C CA . ASP B 1 223 ? -6.734 -13.758 -24.234 1 98.31 223 ASP B CA 1
ATOM 4074 C C . ASP B 1 223 ? -7.023 -12.805 -23.078 1 98.31 223 ASP B C 1
ATOM 4076 O O . ASP B 1 223 ? -8.086 -12.883 -22.453 1 98.31 223 ASP B O 1
ATOM 4080 N N . ILE B 1 224 ? -6.195 -11.852 -22.891 1 98.5 224 ILE B N 1
ATOM 4081 C CA . ILE B 1 224 ? -6.32 -10.891 -21.797 1 98.5 224 ILE B CA 1
ATOM 4082 C C . ILE B 1 224 ? -7.594 -10.07 -21.969 1 98.5 224 ILE B C 1
ATOM 4084 O O . ILE B 1 224 ? -8.352 -9.883 -21.016 1 98.5 224 ILE B O 1
ATOM 4088 N N . GLU B 1 225 ? -7.812 -9.602 -23.125 1 98.25 225 GLU B N 1
ATOM 4089 C CA . GLU B 1 225 ? -9 -8.797 -23.391 1 98.25 225 GLU B CA 1
ATOM 4090 C C . GLU B 1 225 ? -10.273 -9.578 -23.078 1 98.25 225 GLU B C 1
ATOM 4092 O O . GLU B 1 225 ? -11.195 -9.047 -22.469 1 98.25 225 GLU B O 1
ATOM 4097 N N . GLY B 1 226 ? -10.273 -10.773 -23.609 1 98.25 226 GLY B N 1
ATOM 4098 C CA . GLY B 1 226 ? -11.422 -11.617 -23.312 1 98.25 226 GLY B CA 1
ATOM 4099 C C . GLY B 1 226 ? -11.633 -11.844 -21.828 1 98.25 226 GLY B C 1
ATOM 4100 O O . GLY B 1 226 ? -12.766 -11.789 -21.344 1 98.25 226 GLY B O 1
ATOM 4101 N N . ALA B 1 227 ? -10.562 -12.141 -21.094 1 98.25 227 ALA B N 1
ATOM 4102 C CA . ALA B 1 227 ? -10.648 -12.359 -19.656 1 98.25 227 ALA B CA 1
ATOM 4103 C C . ALA B 1 227 ? -11.164 -11.109 -18.938 1 98.25 227 ALA B C 1
ATOM 4105 O O . ALA B 1 227 ? -12.055 -11.195 -18.094 1 98.25 227 ALA B O 1
ATOM 4106 N N . LEU B 1 228 ? -10.648 -9.914 -19.297 1 98.12 228 LEU B N 1
ATOM 4107 C CA . LEU B 1 228 ? -11.031 -8.656 -18.656 1 98.12 228 LEU B CA 1
ATOM 4108 C C . LEU B 1 228 ? -12.477 -8.297 -18.969 1 98.12 228 LEU B C 1
ATOM 4110 O O . LEU B 1 228 ? -13.156 -7.664 -18.156 1 98.12 228 LEU B O 1
ATOM 4114 N N . ALA B 1 229 ? -12.906 -8.641 -20.125 1 97.69 229 ALA B N 1
ATOM 4115 C CA . ALA B 1 229 ? -14.305 -8.422 -20.484 1 97.69 229 ALA B CA 1
ATOM 4116 C C . ALA B 1 229 ? -15.211 -9.414 -19.781 1 97.69 229 ALA B C 1
ATOM 4118 O O . ALA B 1 229 ? -16.391 -9.133 -19.547 1 97.69 229 ALA B O 1
ATOM 4119 N N . GLY B 1 230 ? -14.664 -10.508 -19.391 1 96.38 230 GLY B N 1
ATOM 4120 C CA . GLY B 1 230 ? -15.461 -11.617 -18.891 1 96.38 230 GLY B CA 1
ATOM 4121 C C . GLY B 1 230 ? -15.586 -11.617 -17.375 1 96.38 230 GLY B C 1
ATOM 4122 O O . GLY B 1 230 ? -16.453 -12.289 -16.812 1 96.38 230 GLY B O 1
ATOM 4123 N N . VAL B 1 231 ? -14.68 -10.82 -16.688 1 96 231 VAL B N 1
ATOM 4124 C CA . VAL B 1 231 ? -14.742 -10.883 -15.234 1 96 231 VAL B CA 1
ATOM 4125 C C . VAL B 1 231 ? -14.773 -9.469 -14.656 1 96 231 VAL B C 1
ATOM 4127 O O . VAL B 1 231 ? -14.25 -8.531 -15.266 1 96 231 VAL B O 1
ATOM 4130 N N . SER B 1 232 ? -15.484 -9.32 -13.531 1 95.62 232 SER B N 1
ATOM 4131 C CA . SER B 1 232 ? -15.492 -8.148 -12.664 1 95.62 232 SER B CA 1
ATOM 4132 C C . SER B 1 232 ? -15.305 -8.539 -11.203 1 95.62 232 SER B C 1
ATOM 4134 O O . SER B 1 232 ? -15.359 -9.727 -10.859 1 95.62 232 SER B O 1
ATOM 4136 N N . LEU B 1 233 ? -15.031 -7.547 -10.344 1 94.62 233 LEU B N 1
ATOM 4137 C CA . LEU B 1 233 ? -14.906 -7.844 -8.922 1 94.62 233 LEU B CA 1
ATOM 4138 C C . LEU B 1 233 ? -16.188 -8.492 -8.391 1 94.62 233 LEU B C 1
ATOM 4140 O O . LEU B 1 233 ? -16.109 -9.43 -7.594 1 94.62 233 LEU B O 1
ATOM 4144 N N . ASP B 1 234 ? -17.281 -8.039 -8.875 1 93.81 234 ASP B N 1
ATOM 4145 C CA . ASP B 1 234 ? -18.562 -8.578 -8.422 1 93.81 234 ASP B CA 1
ATOM 4146 C C . ASP B 1 234 ? -18.797 -9.977 -8.992 1 93.81 234 ASP B C 1
ATOM 4148 O O . ASP B 1 234 ? -19.25 -10.875 -8.281 1 93.81 234 ASP B O 1
ATOM 4152 N N . SER B 1 235 ? -18.438 -10.148 -10.266 1 94.31 235 SER B N 1
ATOM 4153 C CA . SER B 1 235 ? -18.734 -11.422 -10.914 1 94.31 235 SER B CA 1
ATOM 4154 C C . SER B 1 235 ? -17.859 -12.539 -10.352 1 94.31 235 SER B C 1
ATOM 4156 O O . SER B 1 235 ? -18.266 -13.711 -10.375 1 94.31 235 SER B O 1
ATOM 4158 N N . LEU B 1 236 ? -16.734 -12.203 -9.844 1 94.44 236 LEU B N 1
ATOM 4159 C CA . LEU B 1 236 ? -15.805 -13.203 -9.352 1 94.44 236 LEU B CA 1
ATOM 4160 C C . LEU B 1 236 ? -16.312 -13.82 -8.047 1 94.44 236 LEU B C 1
ATOM 4162 O O . LEU B 1 236 ? -15.805 -14.852 -7.609 1 94.44 236 LEU B O 1
ATOM 4166 N N . TRP B 1 237 ? -17.328 -13.203 -7.477 1 90.56 237 TRP B N 1
ATOM 4167 C CA . TRP B 1 237 ? -17.938 -13.75 -6.27 1 90.56 237 TRP B CA 1
ATOM 4168 C C . TRP B 1 237 ? -18.859 -14.922 -6.605 1 90.56 237 TRP B C 1
ATOM 4170 O O . TRP B 1 237 ? -19.109 -15.781 -5.754 1 90.56 237 TRP B O 1
ATOM 4180 N N . GLU B 1 238 ? -19.312 -14.953 -7.777 1 90.12 238 GLU B N 1
ATOM 4181 C CA . GLU B 1 238 ? -20.344 -15.906 -8.164 1 90.12 238 GLU B CA 1
ATOM 4182 C C . GLU B 1 238 ? -19.812 -17.328 -8.18 1 90.12 238 GLU B C 1
ATOM 4184 O O . GLU B 1 238 ? -20.438 -18.234 -7.633 1 90.12 238 GLU B O 1
ATOM 4189 N N . PRO B 1 239 ? -18.641 -17.578 -8.742 1 89.75 239 PRO B N 1
ATOM 4190 C CA . PRO B 1 239 ? -18.141 -18.953 -8.766 1 89.75 239 PRO B CA 1
ATOM 4191 C C . PRO B 1 239 ? -17.688 -19.453 -7.395 1 89.75 239 PRO B C 1
ATOM 4193 O O . PRO B 1 239 ? -17.469 -20.641 -7.203 1 89.75 239 PRO B O 1
ATOM 4196 N N . GLY B 1 240 ? -17.484 -18.453 -6.449 1 88.44 240 GLY B N 1
ATOM 4197 C CA . GLY B 1 240 ? -17.078 -18.75 -5.09 1 88.44 240 GLY B CA 1
ATOM 4198 C C . GLY B 1 240 ? -16.469 -17.562 -4.367 1 88.44 240 GLY B C 1
ATOM 4199 O O . GLY B 1 240 ? -15.859 -16.703 -4.988 1 88.44 240 GLY B O 1
ATOM 4200 N N . ASN B 1 241 ? -16.531 -17.719 -3.01 1 84.75 241 ASN B N 1
ATOM 4201 C CA . ASN B 1 241 ? -16.188 -16.562 -2.191 1 84.75 241 ASN B CA 1
ATOM 4202 C C . ASN B 1 241 ? -14.68 -16.281 -2.229 1 84.75 241 ASN B C 1
ATOM 4204 O O . ASN B 1 241 ? -14.234 -15.227 -1.766 1 84.75 241 ASN B O 1
ATOM 4208 N N . ALA B 1 242 ? -13.875 -17.141 -2.807 1 86.94 242 ALA B N 1
ATOM 4209 C CA . ALA B 1 242 ? -12.43 -16.953 -2.883 1 86.94 242 ALA B CA 1
ATOM 4210 C C . ALA B 1 242 ? -11.953 -16.953 -4.332 1 86.94 242 ALA B C 1
ATOM 4212 O O . ALA B 1 242 ? -10.75 -17.078 -4.598 1 86.94 242 ALA B O 1
ATOM 4213 N N . THR B 1 243 ? -12.836 -16.812 -5.266 1 92.19 243 THR B N 1
ATOM 4214 C CA . THR B 1 243 ? -12.516 -16.891 -6.688 1 92.19 243 THR B CA 1
ATOM 4215 C C . THR B 1 243 ? -11.711 -15.68 -7.137 1 92.19 243 THR B C 1
ATOM 4217 O O . THR B 1 243 ? -11.117 -15.68 -8.219 1 92.19 243 THR B O 1
ATOM 4220 N N . HIS B 1 244 ? -11.602 -14.68 -6.297 1 93.88 244 HIS B N 1
ATOM 4221 C CA . HIS B 1 244 ? -10.781 -13.508 -6.602 1 93.88 244 HIS B CA 1
ATOM 4222 C C . HIS B 1 244 ? -9.32 -13.898 -6.789 1 93.88 244 HIS B C 1
ATOM 4224 O O . HIS B 1 244 ? -8.531 -13.117 -7.336 1 93.88 244 HIS B O 1
ATOM 4230 N N . GLY B 1 245 ? -9 -15.102 -6.398 1 94.5 245 GLY B N 1
ATOM 4231 C CA . GLY B 1 245 ? -7.676 -15.625 -6.695 1 94.5 245 GLY B CA 1
ATOM 4232 C C . GLY B 1 245 ? -7.352 -15.625 -8.18 1 94.5 245 GLY B C 1
ATOM 4233 O O . GLY B 1 245 ? -6.18 -15.633 -8.562 1 94.5 245 GLY B O 1
ATOM 4234 N N . PHE B 1 246 ? -8.406 -15.602 -9.008 1 97.31 246 PHE B N 1
ATOM 4235 C CA . PHE B 1 246 ? -8.242 -15.531 -10.461 1 97.31 246 PHE B CA 1
ATOM 4236 C C . PHE B 1 246 ? -7.488 -14.266 -10.859 1 97.31 246 PHE B C 1
ATOM 4238 O O . PHE B 1 246 ? -6.809 -14.242 -11.883 1 97.31 246 PHE B O 1
ATOM 4245 N N . LEU B 1 247 ? -7.473 -13.258 -10.023 1 98.31 247 LEU B N 1
ATOM 4246 C CA . LEU B 1 247 ? -6.801 -11.992 -10.297 1 98.31 247 LEU B CA 1
ATOM 4247 C C . LEU B 1 247 ? -5.293 -12.195 -10.422 1 98.31 247 LEU B C 1
ATOM 4249 O O . LEU B 1 247 ? -4.633 -11.5 -11.195 1 98.31 247 LEU B O 1
ATOM 4253 N N . ASP B 1 248 ? -4.75 -13.125 -9.758 1 98.38 248 ASP B N 1
ATOM 4254 C CA . ASP B 1 248 ? -3.32 -13.406 -9.859 1 98.38 248 ASP B CA 1
ATOM 4255 C C . ASP B 1 248 ? -2.986 -14.047 -11.203 1 98.38 248 ASP B C 1
ATOM 4257 O O . ASP B 1 248 ? -1.889 -13.852 -11.734 1 98.38 248 ASP B O 1
ATOM 4261 N N . PHE B 1 249 ? -3.955 -14.82 -11.742 1 98.5 249 PHE B N 1
ATOM 4262 C CA . PHE B 1 249 ? -3.752 -15.344 -13.086 1 98.5 249 PHE B CA 1
ATOM 4263 C C . PHE B 1 249 ? -3.736 -14.211 -14.109 1 98.5 249 PHE B C 1
ATOM 4265 O O . PHE B 1 249 ? -2.965 -14.242 -15.07 1 98.5 249 PHE B O 1
ATOM 4272 N N . LEU B 1 250 ? -4.621 -13.242 -13.883 1 98.69 250 LEU B N 1
ATOM 4273 C CA . LEU B 1 250 ? -4.602 -12.078 -14.758 1 98.69 250 LEU B CA 1
ATOM 4274 C C . LEU B 1 250 ? -3.26 -11.359 -14.68 1 98.69 250 LEU B C 1
ATOM 4276 O O . LEU B 1 250 ? -2.727 -10.914 -15.695 1 98.69 250 LEU B O 1
ATOM 4280 N N . LEU B 1 251 ? -2.74 -11.211 -13.461 1 98.88 251 LEU B N 1
ATOM 4281 C CA . LEU B 1 251 ? -1.422 -10.609 -13.281 1 98.88 251 LEU B CA 1
ATOM 4282 C C . LEU B 1 251 ? -0.363 -11.383 -14.062 1 98.88 251 LEU B C 1
ATOM 4284 O O . LEU B 1 251 ? 0.447 -10.781 -14.781 1 98.88 251 LEU B O 1
ATOM 4288 N N . MET B 1 252 ? -0.383 -12.711 -13.984 1 98.69 252 MET B N 1
ATOM 4289 C CA . MET B 1 252 ? 0.604 -13.531 -14.672 1 98.69 252 MET B CA 1
ATOM 4290 C C . MET B 1 252 ? 0.448 -13.414 -16.188 1 98.69 252 MET B C 1
ATOM 4292 O O . MET B 1 252 ? 1.438 -13.453 -16.922 1 98.69 252 MET B O 1
ATOM 4296 N N . MET B 1 253 ? -0.82 -13.367 -16.625 1 98.5 253 MET B N 1
ATOM 4297 C CA . MET B 1 253 ? -1.039 -13.117 -18.047 1 98.5 253 MET B CA 1
ATOM 4298 C C . MET B 1 253 ? -0.405 -11.797 -18.469 1 98.5 253 MET B C 1
ATOM 4300 O O . MET B 1 253 ? 0.101 -11.672 -19.594 1 98.5 253 MET B O 1
ATOM 4304 N N . GLY B 1 254 ? -0.463 -10.805 -17.594 1 98.56 254 GLY B N 1
ATOM 4305 C CA . GLY B 1 254 ? 0.224 -9.547 -17.844 1 98.56 254 GLY B CA 1
ATOM 4306 C C . GLY B 1 254 ? 1.725 -9.711 -18 1 98.56 254 GLY B C 1
ATOM 4307 O O . GLY B 1 254 ? 2.332 -9.086 -18.875 1 98.56 254 GLY B O 1
ATOM 4308 N N . VAL B 1 255 ? 2.33 -10.492 -17.156 1 98.44 255 VAL B N 1
ATOM 4309 C CA . VAL B 1 255 ? 3.762 -10.758 -17.25 1 98.44 255 VAL B CA 1
ATOM 4310 C C . VAL B 1 255 ? 4.07 -11.445 -18.578 1 98.44 255 VAL B C 1
ATOM 4312 O O . VAL B 1 255 ? 5.031 -11.086 -19.266 1 98.44 255 VAL B O 1
ATOM 4315 N N . ALA B 1 256 ? 3.266 -12.438 -18.922 1 97.62 256 ALA B N 1
ATOM 4316 C CA . ALA B 1 256 ? 3.494 -13.273 -20.094 1 97.62 256 ALA B CA 1
ATOM 4317 C C . ALA B 1 256 ? 3.232 -12.492 -21.375 1 97.62 256 ALA B C 1
ATOM 4319 O O . ALA B 1 256 ? 3.891 -12.727 -22.406 1 97.62 256 ALA B O 1
ATOM 4320 N N . GLY B 1 257 ? 2.23 -11.594 -21.312 1 95.19 257 GLY B N 1
ATOM 4321 C CA . GLY B 1 257 ? 1.77 -10.93 -22.516 1 95.19 257 GLY B CA 1
ATOM 4322 C C . GLY B 1 257 ? 0.691 -11.703 -23.25 1 95.19 257 GLY B C 1
ATOM 4323 O O . GLY B 1 257 ? 0.281 -12.781 -22.797 1 95.19 257 GLY B O 1
ATOM 4324 N N . GLU B 1 258 ? 0.218 -11.117 -24.312 1 93.75 258 GLU B N 1
ATOM 4325 C CA . GLU B 1 258 ? -0.85 -11.727 -25.094 1 93.75 258 GLU B CA 1
ATOM 4326 C C . GLU B 1 258 ? -0.308 -12.836 -26 1 93.75 258 GLU B C 1
ATOM 4328 O O . GLU B 1 258 ? -0.284 -12.688 -27.219 1 93.75 258 GLU B O 1
ATOM 4333 N N . ARG B 1 259 ? 0.09 -13.922 -25.359 1 94.31 259 ARG B N 1
ATOM 4334 C CA . ARG B 1 259 ? 0.658 -15.062 -26.047 1 94.31 259 ARG B CA 1
ATOM 4335 C C . ARG B 1 259 ? 0.062 -16.375 -25.531 1 94.31 259 ARG B C 1
ATOM 4337 O O . ARG B 1 259 ? -0.215 -16.5 -24.344 1 94.31 259 ARG B O 1
ATOM 4344 N N . LYS B 1 260 ? -0.015 -17.266 -26.422 1 96.5 260 LYS B N 1
ATOM 4345 C CA . LYS B 1 260 ? -0.456 -18.609 -26.047 1 96.5 260 LYS B CA 1
ATOM 4346 C C . LYS B 1 260 ? 0.56 -19.281 -25.125 1 96.5 260 LYS B C 1
ATOM 4348 O O . LYS B 1 260 ? 1.769 -19.172 -25.344 1 96.5 260 LYS B O 1
ATOM 4353 N N . ALA B 1 261 ? 0.067 -19.969 -24.156 1 97.94 261 ALA B N 1
ATOM 4354 C CA . ALA B 1 261 ? 0.957 -20.703 -23.266 1 97.94 261 ALA B CA 1
ATOM 4355 C C . ALA B 1 261 ? 1.684 -21.828 -24 1 97.94 261 ALA B C 1
ATOM 4357 O O . ALA B 1 261 ? 1.098 -22.5 -24.844 1 97.94 261 ALA B O 1
ATOM 4358 N N . ASP B 1 262 ? 2.904 -22.016 -23.766 1 97.69 262 ASP B N 1
ATOM 4359 C CA . ASP B 1 262 ? 3.693 -23.094 -24.344 1 97.69 262 ASP B CA 1
ATOM 4360 C C . ASP B 1 262 ? 3.355 -24.438 -23.688 1 97.69 262 ASP B C 1
ATOM 4362 O O . ASP B 1 262 ? 3.557 -25.5 -24.297 1 97.69 262 ASP B O 1
ATOM 4366 N N . TYR B 1 263 ? 2.916 -24.375 -22.5 1 97.94 263 TYR B N 1
ATOM 4367 C CA . TYR B 1 263 ? 2.457 -25.531 -21.734 1 97.94 263 TYR B CA 1
ATOM 4368 C C . TYR B 1 263 ? 1.177 -25.219 -20.969 1 97.94 263 TYR B C 1
ATOM 4370 O O . TYR B 1 263 ? 1.086 -24.188 -20.312 1 97.94 263 TYR B O 1
ATOM 4378 N N . ALA B 1 264 ? 0.163 -25.984 -21.141 1 98.25 264 ALA B N 1
ATOM 4379 C CA . ALA B 1 264 ? -1.095 -25.875 -20.406 1 98.25 264 ALA B CA 1
ATOM 4380 C C . ALA B 1 264 ? -1.658 -27.234 -20.047 1 98.25 264 ALA B C 1
ATOM 4382 O O . ALA B 1 264 ? -1.742 -28.125 -20.906 1 98.25 264 ALA B O 1
ATOM 4383 N N . ASP B 1 265 ? -1.922 -27.391 -18.781 1 97.88 265 ASP B N 1
ATOM 4384 C CA . ASP B 1 265 ? -2.533 -28.609 -18.297 1 97.88 265 ASP B CA 1
ATOM 4385 C C . ASP B 1 265 ? -3.477 -28.328 -17.125 1 97.88 265 ASP B C 1
ATOM 4387 O O . ASP B 1 265 ? -3.486 -27.219 -16.594 1 97.88 265 ASP B O 1
ATOM 4391 N N . SER B 1 266 ? -4.391 -29.188 -16.844 1 95.81 266 SER B N 1
ATOM 4392 C CA . SER B 1 266 ? -5.32 -29.031 -15.734 1 95.81 266 SER B CA 1
ATOM 4393 C C . SER B 1 266 ? -5.77 -30.391 -15.203 1 95.81 266 SER B C 1
ATOM 4395 O O . SER B 1 266 ? -5.582 -31.422 -15.859 1 95.81 266 SER B O 1
ATOM 4397 N N . LEU B 1 267 ? -6.145 -30.438 -14.047 1 93.5 267 LEU B N 1
ATOM 4398 C CA . LEU B 1 267 ? -6.648 -31.641 -13.383 1 93.5 267 LEU B CA 1
ATOM 4399 C C . LEU B 1 267 ? -7.887 -31.312 -12.547 1 93.5 267 LEU B C 1
ATOM 4401 O O . LEU B 1 267 ? -7.832 -30.469 -11.648 1 93.5 267 LEU B O 1
ATOM 4405 N N . ASP B 1 268 ? -8.953 -31.922 -12.938 1 89.69 268 ASP B N 1
ATOM 4406 C CA . ASP B 1 268 ? -10.188 -31.766 -12.164 1 89.69 268 ASP B CA 1
ATOM 4407 C C . ASP B 1 268 ? -10.148 -32.625 -10.906 1 89.69 268 ASP B C 1
ATOM 4409 O O . ASP B 1 268 ? -10.234 -33.875 -10.992 1 89.69 268 ASP B O 1
ATOM 4413 N N . LEU B 1 269 ? -9.844 -32.031 -9.742 1 83.69 269 LEU B N 1
ATOM 4414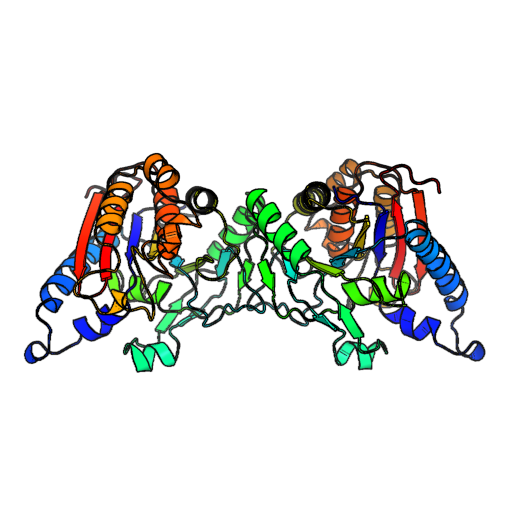 C CA . LEU B 1 269 ? -9.797 -32.719 -8.461 1 83.69 269 LEU B CA 1
ATOM 4415 C C . LEU B 1 269 ? -11.094 -32.531 -7.688 1 83.69 269 LEU B C 1
ATOM 4417 O O . LEU B 1 269 ? -11.93 -31.703 -8.047 1 83.69 269 LEU B O 1
ATOM 4421 N N . PHE B 1 270 ? -11.148 -33.312 -6.676 1 75.19 270 PHE B N 1
ATOM 4422 C CA . PHE B 1 270 ? -12.312 -33.219 -5.805 1 75.19 270 PHE B CA 1
ATOM 4423 C C . PHE B 1 270 ? -12.359 -31.844 -5.133 1 75.19 270 PHE B C 1
ATOM 4425 O O . PHE B 1 270 ? -11.359 -31.391 -4.562 1 75.19 270 PHE B O 1
ATOM 4432 N N . HIS B 1 271 ? -13.281 -31 -5.445 1 75.88 271 HIS B N 1
ATOM 4433 C CA . HIS B 1 271 ? -13.672 -29.75 -4.82 1 75.88 271 HIS B CA 1
ATOM 4434 C C . HIS B 1 271 ? -12.945 -28.562 -5.457 1 75.88 271 HIS B C 1
ATOM 4436 O O . HIS B 1 271 ? -13.164 -27.422 -5.074 1 75.88 271 HIS B O 1
ATOM 4442 N N . THR B 1 272 ? -11.844 -28.906 -6.324 1 81.31 272 THR B N 1
ATOM 4443 C CA . THR B 1 272 ? -11.156 -27.797 -6.973 1 81.31 272 THR B CA 1
ATOM 4444 C C . THR B 1 272 ? -10.586 -28.234 -8.32 1 81.31 272 THR B C 1
ATOM 4446 O O . THR B 1 272 ? -10.383 -29.422 -8.562 1 81.31 272 THR B O 1
ATOM 4449 N N . MET B 1 273 ? -10.398 -27.359 -9.203 1 90 273 MET B N 1
ATOM 4450 C CA . MET B 1 273 ? -9.672 -27.547 -10.453 1 90 273 MET B CA 1
ATOM 4451 C C . MET B 1 273 ? -8.258 -27 -10.344 1 90 273 MET B C 1
ATOM 4453 O O . MET B 1 273 ? -8.062 -25.875 -9.867 1 90 273 MET B O 1
ATOM 4457 N N . GLU B 1 274 ? -7.293 -27.891 -10.641 1 93.5 274 GLU B N 1
ATOM 4458 C CA . GLU B 1 274 ? -5.902 -27.453 -10.719 1 93.5 274 GLU B CA 1
ATOM 4459 C C . GLU B 1 274 ? -5.523 -27.062 -12.148 1 93.5 274 GLU B C 1
ATOM 4461 O O . GLU B 1 274 ? -6.012 -27.672 -13.109 1 93.5 274 GLU B O 1
ATOM 4466 N N . ALA B 1 275 ? -4.734 -26.094 -12.25 1 96.62 275 ALA B N 1
ATOM 4467 C CA . ALA B 1 275 ? -4.289 -25.672 -13.57 1 96.62 275 ALA B CA 1
ATOM 4468 C C . ALA B 1 275 ? -2.818 -25.25 -13.547 1 96.62 275 ALA B C 1
ATOM 4470 O O . ALA B 1 275 ? -2.332 -24.719 -12.547 1 96.62 275 ALA B O 1
ATOM 4471 N N . TYR B 1 276 ? -2.082 -25.531 -14.617 1 98.12 276 TYR B N 1
ATOM 4472 C CA . TYR B 1 276 ? -0.651 -25.297 -14.789 1 98.12 276 TYR B CA 1
ATOM 4473 C C . TYR B 1 276 ? -0.355 -24.672 -16.141 1 98.12 276 TYR B C 1
ATOM 4475 O O . TYR B 1 276 ? -0.726 -25.219 -17.188 1 98.12 276 TYR B O 1
ATOM 4483 N N . PHE B 1 277 ? 0.291 -23.547 -16.125 1 98.5 277 PHE B N 1
ATOM 4484 C CA . PHE B 1 277 ? 0.611 -22.859 -17.375 1 98.5 277 PHE B CA 1
ATOM 4485 C C . PHE B 1 277 ? 2.068 -22.406 -17.391 1 98.5 277 PHE B C 1
ATOM 4487 O O . PHE B 1 277 ? 2.598 -21.969 -16.359 1 98.5 277 PHE B O 1
ATOM 4494 N N . THR B 1 278 ? 2.76 -22.516 -18.562 1 98.44 278 THR B N 1
ATOM 4495 C CA . THR B 1 278 ? 4.109 -21.984 -18.75 1 98.44 278 THR B CA 1
ATOM 4496 C C . THR B 1 278 ? 4.227 -21.234 -20.062 1 98.44 278 THR B C 1
ATOM 4498 O O . THR B 1 278 ? 3.674 -21.656 -21.078 1 98.44 278 THR B O 1
ATOM 4501 N N . TRP B 1 279 ? 4.82 -20.047 -20.031 1 97.88 279 TRP B N 1
ATOM 4502 C CA . TRP B 1 279 ? 5.23 -19.281 -21.203 1 97.88 279 TRP B CA 1
ATOM 4503 C C . TRP B 1 279 ? 6.746 -19.125 -21.234 1 97.88 279 TRP B C 1
ATOM 4505 O O . TRP B 1 279 ? 7.371 -18.812 -20.219 1 97.88 279 TRP B O 1
ATOM 4515 N N . TYR B 1 280 ? 7.348 -19.359 -22.391 1 96.5 280 TYR B N 1
ATOM 4516 C CA . TYR B 1 280 ? 8.75 -19.031 -22.625 1 96.5 280 TYR B CA 1
ATOM 4517 C C . TYR B 1 280 ? 8.875 -17.781 -23.484 1 96.5 280 TYR B C 1
ATOM 4519 O O . TYR B 1 280 ? 8.758 -17.844 -24.719 1 96.5 280 TYR B O 1
ATOM 4527 N N . PRO B 1 281 ? 9.109 -16.562 -22.875 1 83.44 281 PRO B N 1
ATOM 4528 C CA . PRO B 1 281 ? 9.117 -15.312 -23.641 1 83.44 281 PRO B CA 1
ATOM 4529 C C . PRO B 1 281 ? 10.188 -15.297 -24.719 1 83.44 281 PRO B C 1
ATOM 4531 O O . PRO B 1 281 ?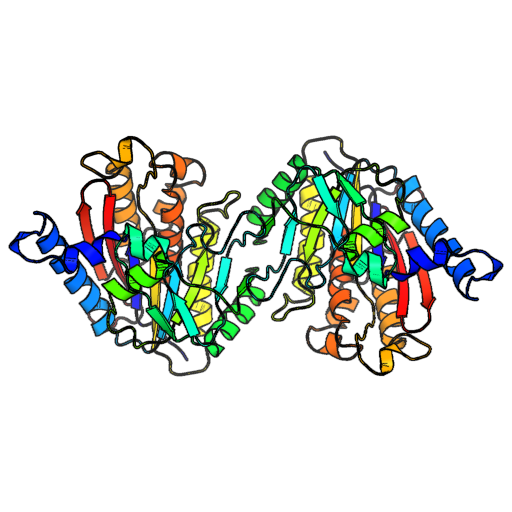 10.023 -14.633 -25.75 1 83.44 281 PRO B O 1
ATOM 4534 N N . ASN B 1 282 ? 11.461 -15.641 -24.547 1 69.44 282 ASN B N 1
ATOM 4535 C CA . ASN B 1 282 ? 12.539 -15.539 -25.531 1 69.44 282 ASN B CA 1
ATOM 4536 C C . ASN B 1 282 ? 12.664 -16.812 -26.359 1 69.44 282 ASN B C 1
ATOM 4538 O O . ASN B 1 282 ? 13.734 -17.094 -26.906 1 69.44 282 ASN B O 1
ATOM 4542 N N . GLY B 1 283 ? 11.578 -17.312 -26.688 1 60.97 283 GLY B N 1
ATOM 4543 C CA . GLY B 1 283 ? 11.609 -18.422 -27.609 1 60.97 283 GLY B CA 1
ATOM 4544 C C . GLY B 1 283 ? 12.484 -19.562 -27.141 1 60.97 283 GLY B C 1
ATOM 4545 O O . GLY B 1 283 ? 13.055 -20.297 -27.969 1 60.97 283 GLY B O 1
ATOM 4546 N N . VAL B 1 284 ? 12.828 -19.516 -25.953 1 51.91 284 VAL B N 1
ATOM 4547 C CA . VAL B 1 284 ? 13.555 -20.719 -25.547 1 51.91 284 VAL B CA 1
ATOM 4548 C C . VAL B 1 284 ? 12.797 -21.969 -26.016 1 51.91 284 VAL B C 1
ATOM 4550 O O . VAL B 1 284 ? 11.586 -22.078 -25.781 1 51.91 284 VAL B O 1
ATOM 4553 N N . PRO B 1 285 ? 13.328 -22.719 -27.047 1 48.31 285 PRO B N 1
ATOM 4554 C CA . PRO B 1 285 ? 12.633 -23.891 -27.578 1 48.31 285 PRO B CA 1
ATOM 4555 C C . PRO B 1 285 ? 12.117 -24.812 -26.484 1 48.31 285 PRO B C 1
ATOM 4557 O O . PRO B 1 285 ? 12.805 -25.016 -25.469 1 48.31 285 PRO B O 1
ATOM 4560 N N . ALA B 1 286 ? 10.781 -25.016 -26.656 1 45.12 286 ALA B N 1
ATOM 4561 C CA . ALA B 1 286 ? 10.172 -26.109 -25.891 1 45.12 286 ALA B CA 1
ATOM 4562 C C . ALA B 1 286 ? 10.828 -27.453 -26.219 1 45.12 286 ALA B C 1
ATOM 4564 O O . ALA B 1 286 ? 11.273 -27.656 -27.359 1 45.12 286 ALA B O 1
#

InterPro domains:
  IPR004183 Extradiol ring-cleavage dioxygenase, class III enzyme, subunit B [PF02900] (8-264)

Solvent-accessible surface area (backbone atoms only — not comparable to full-atom values): 28590 Å² total; per-residue (Å²): 82,19,39,65,42,31,35,36,38,30,45,37,68,61,54,53,63,45,50,72,67,44,54,80,92,69,45,56,87,60,39,62,61,50,49,51,52,40,52,57,54,18,50,56,50,59,72,46,60,54,61,31,36,39,34,34,21,43,72,85,62,77,82,50,41,62,56,54,32,52,40,37,32,35,34,43,24,64,59,28,53,24,50,48,70,67,45,30,73,75,37,59,46,66,82,44,73,44,44,29,38,39,69,59,25,50,47,47,50,54,51,35,38,75,70,56,39,46,57,14,36,13,54,60,44,68,43,45,52,33,52,49,34,50,35,55,53,47,39,64,80,64,82,54,31,32,30,46,33,34,41,47,52,78,64,79,85,58,70,56,65,66,56,31,24,50,48,16,38,47,51,45,53,48,48,46,65,36,91,37,88,43,36,29,25,39,38,26,28,30,31,47,29,26,32,78,91,44,78,43,38,72,36,78,38,27,46,24,60,67,57,36,53,51,50,50,50,27,57,42,54,20,34,58,67,60,45,60,73,71,51,47,83,70,58,32,46,70,40,13,82,45,15,40,23,37,42,42,50,40,15,44,41,23,46,62,35,84,42,57,39,76,36,70,50,71,44,87,35,76,23,28,54,41,42,41,39,34,31,45,75,75,62,61,80,131,85,20,38,64,42,30,34,36,40,30,46,38,69,60,56,54,63,44,50,73,67,44,55,80,91,69,43,57,88,62,39,62,59,51,49,54,52,39,51,56,54,18,49,57,52,59,72,46,61,54,61,32,35,39,33,34,21,43,73,84,64,78,83,51,42,61,56,52,32,52,40,36,32,35,35,43,26,65,58,25,53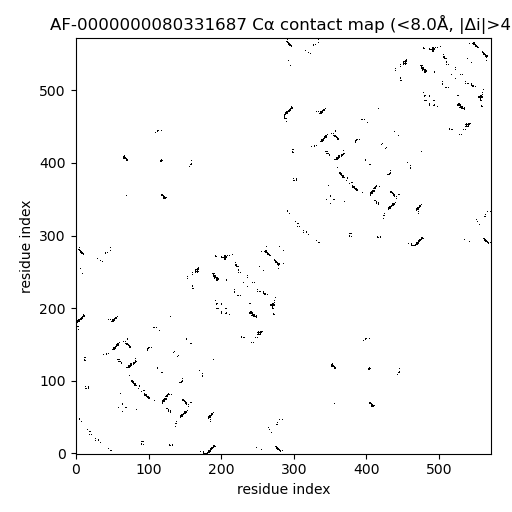,24,50,49,70,65,45,31,71,74,36,61,47,65,80,44,73,44,44,30,38,39,68,58,25,51,48,47,50,54,50,36,39,75,70,56,38,44,57,14,35,12,54,60,44,69,43,45,52,34,51,48,34,51,36,56,53,46,40,64,81,64,82,54,33,31,31,45,35,34,40,47,52,79,66,78,86,60,72,55,65,67,58,32,25,51,48,17,41,47,51,45,53,47,48,48,63,37,91,38,89,45,36,27,26,39,37,26,28,30,31,46,30,26,33,77,92,43,77,44,35,72,36,79,37,26,46,25,60,67,56,35,53,51,51,50,51,26,56,41,55,21,33,58,68,60,44,59,73,69,52,48,83,70,57,33,45,70,40,12,83,45,14,39,23,38,43,40,50,41,15,43,42,23,46,61,36,82,41,57,38,77,37,71,51,69,45,87,35,75,24,28,55,41,42,42,38,31,30,48,75,74,61,61,79,128

Sequence (572 aa):
MAKVVAVLATTHHPFFYRTSNLPAEERPEYADAWVRKVEAYRATLERARPDLLVMVGSDHFHQLWLDNMPQFLVGKAPMYDANFYNEEREFGLPRMSLKGHEELSAHVLREGLDRGFDLAFSNELRIDHSITCPIITVRPQNDLPIVPIYTNIFAPPLPRPERFVQLGRTIREIINSWRGDLRVAVIGSGHLSLELGGPRQFGPHGPDPEFDRRAIGWISSGDIEGALAGVSLDSLWEPGNATHGFLDFLLMMGVAGERKADYADSLDLFHTMEAYFTWYPNGVPAMAKVVAVLATTHHPFFYRTSNLPAEERPEYADAWVRKVEAYRATLERARPDLLVMVGSDHFHQLWLDNMPQFLVGKAPMYDANFYNEEREFGLPRMSLKGHEELSAHVLREGLDRGFDLAFSNELRIDHSITCPIITVRPQNDLPIVPIYTNIFAPPLPRPERFVQLGRTIREIINSWRGDLRVAVIGSGHLSLELGGPRQFGPHGPDPEFDRRAIGWISSGDIEGALAGVSLDSLWEPGNATHGFLDFLLMMGVAGERKADYADSLDLFHTMEAYFTWYPNGVPA

Foldseek 3Di:
DEAAQKFKEKAQDLQLVVQQPDDPVPHDPCNVVVLVVLVVLLVQVVLSPFQEEEEEFADPCPPADPVHHDQKEKEQEQKAWEADPVCCVPRVDDIDIAGADNVLSVLCCVQCVVVPHPYHYHHHDHYYRQGVRVCCRRPVVNPHHYIYMHGDLADPPHDKLVVLLVLLLSSLVSSVVDDDYGHYHYYGHFFAQAADPDPLLQAQFALDVPSVVVLLVCLQQLPLVVVNVVDTSVRLPVSYNRNSSSSRSSNSSSNQHSHGFPDWDWDTGGHGIIIMTMHRNVCSDD/DEAAQKFKEKAQDLQLVVQQPDDPVPHDPCNVVVLVVLVVLLVQVVLSPFQEEEEEFADPCPPADPVHHDQKEKEQEQKAWEADPVCCVPRVDDTDIAGADNVLSVLCCVQCVVVPHPYHYHHHDHYHRQGVRVCCRRPVVNPHHYIYMHGDLADPPHDKLVVLLVLLLSSLVSSVVDDDYGHYHYYGHFFAQAADPDPLLQAQFALCVPSVVVLLVCLQQLPLVVVNVVDTSVRLPVSYNRNSSSSRSSNSSSNQHSHHFPDWDWDTGGHGIIIMTMHRNVCSDD